Protein AF-A0AAV5U6A8-F1 (afdb_monomer_lite)

Foldseek 3Di:
DDDDDDDDDDDDDDPPPVPPPPPDDPQVRAFLDKAWALLAFVPGIDIDGFGSVLLLLCCDPPQVDALCLVCLLRVQHPDPPSSVVVVVSCVVSVRDNHDDPVCPPNHDPQALLNSDGLVRLVQQLVLLLVLCVPAPLLLQLLQVLCVVQVDDLVSLVVLLVLLVLQLVLLVLLLVLLVVLLPPDPPRLCNNLCSSNSNNLSSLLNSLSVSVSSSSVSNSVSSVVVSVVCVVPVPDGDDDDAFDPVVVVLVVVLVVAFAFLDWAQFSSDSPRDIDTDGLSLVLLCCDPPFVDDLSRVCRLRVPDPDPCSSVVVQVSNVVVVHHHDPPGDTNDDRGSLSNGALVRLVSSLVVSLVSCVPRVCLLVLLVVSLVVQPQDDLVSLVSLLSNLVSLLVSLVSSLVSLVLLQDSARRDDDPDRDSNVSSCSNSCSSSSNNSSSSSSSSSVSVSSSSVSNSVPRPDDD

Secondary structure (DSSP, 8-state):
----------------SSSSS-----TTT-EEEEEE-SS--TT---EEEEEHHHHHHHHSTTT---HHHHHHHTT-SSSTTHHHHHHHHHHHTT--SS--TTGGG-PPPP-SGGG--HHHHHHHHHHHHHHHHHH--HHHHHHHHHHHT---HHHHHHHHHHHHHHHHHHHHHHHHHHHHTS--TT-TTHHHHHHHTTHHHHHHHHHHHHHHHHHHHHHHHHHHHHHHHHH-TT-----PPPPHHHHHHHHHHTT---EEEEEE-SS-SS--EEEEEHHHHHHHHSTTT---HHHHHHHTT--S-TTHHHHHHHHHHHTT----TTPPP-S---HHHHS-HHHHHHHHHHHHHHHHHH--HHHHHHHHHHHHT--SHHHHHHHHHHHHHHHHHHHHHHHHHHHTPPPBTTB--SS--TTGGGGHHHHHHTTTHHHHHHHHHHHHHHHHHHHHHHTSPP--

Structure (mmCIF, N/CA/C/O backbone):
data_AF-A0AAV5U6A8-F1
#
_entry.id   AF-A0AAV5U6A8-F1
#
loop_
_atom_site.group_PDB
_atom_site.id
_atom_site.type_symbol
_atom_site.label_atom_id
_atom_site.label_alt_id
_atom_site.label_comp_id
_atom_site.label_asym_id
_atom_site.label_entity_id
_atom_site.label_seq_id
_atom_site.pdbx_PDB_ins_code
_atom_site.Cartn_x
_atom_site.Cartn_y
_atom_site.Cartn_z
_atom_site.occupancy
_atom_site.B_iso_or_equiv
_atom_site.auth_seq_id
_atom_site.auth_comp_id
_atom_site.auth_asym_id
_atom_site.auth_atom_id
_atom_site.pdbx_PDB_model_num
ATOM 1 N N . LEU A 1 1 ? 59.206 -38.196 33.825 1.00 30.88 1 LEU A N 1
ATOM 2 C CA . LEU A 1 1 ? 58.724 -39.551 34.181 1.00 30.88 1 LEU A CA 1
ATOM 3 C C . LEU A 1 1 ? 58.018 -39.454 35.539 1.00 30.88 1 LEU A C 1
ATOM 5 O O . LEU A 1 1 ? 58.567 -38.859 36.450 1.00 30.88 1 LEU A O 1
ATOM 9 N N . VAL A 1 2 ? 56.755 -39.889 35.559 1.00 36.81 2 VAL A N 1
ATOM 10 C CA . VAL A 1 2 ? 55.631 -39.764 36.537 1.00 36.81 2 VAL A CA 1
ATOM 11 C C . VAL A 1 2 ? 55.957 -40.371 37.936 1.00 36.81 2 VAL A C 1
ATOM 13 O O . VAL A 1 2 ? 56.912 -41.146 37.949 1.00 36.81 2 VAL A O 1
ATOM 16 N N . PRO A 1 3 ? 55.224 -40.187 39.086 1.00 45.38 3 PRO A N 1
ATOM 17 C CA . PRO A 1 3 ? 54.008 -39.399 39.451 1.00 45.38 3 PRO A CA 1
ATOM 18 C C . PRO A 1 3 ? 54.104 -38.562 40.767 1.00 45.38 3 PRO A C 1
ATOM 20 O O . PRO A 1 3 ? 54.984 -38.770 41.597 1.00 45.38 3 PRO A O 1
ATOM 23 N N . ARG A 1 4 ? 53.072 -37.757 41.091 1.00 30.56 4 ARG A N 1
ATOM 24 C CA . ARG A 1 4 ? 52.625 -37.598 42.497 1.00 30.56 4 ARG A CA 1
ATOM 25 C C . ARG A 1 4 ? 51.095 -37.561 42.607 1.00 30.56 4 ARG A C 1
ATOM 27 O O . ARG A 1 4 ? 50.430 -36.784 41.932 1.00 30.56 4 ARG A O 1
ATOM 34 N N . LYS A 1 5 ? 50.565 -38.476 43.425 1.00 30.94 5 LYS A N 1
ATOM 35 C CA . LYS A 1 5 ? 49.144 -38.750 43.687 1.00 30.94 5 LYS A CA 1
ATOM 36 C C . LYS A 1 5 ? 48.609 -37.913 44.863 1.00 30.94 5 LYS A C 1
ATOM 38 O O . LYS A 1 5 ? 49.317 -37.747 45.845 1.00 30.94 5 LYS A O 1
ATOM 43 N N . GLN A 1 6 ? 47.331 -37.535 44.738 1.00 30.92 6 GLN A N 1
ATOM 44 C CA . GLN A 1 6 ? 46.249 -37.484 45.748 1.00 30.92 6 GLN A CA 1
ATOM 45 C C . GLN A 1 6 ? 46.446 -36.791 47.109 1.00 30.92 6 GLN A C 1
ATOM 47 O O . GLN A 1 6 ? 47.229 -37.245 47.933 1.00 30.92 6 GLN A O 1
ATOM 52 N N . ALA A 1 7 ? 45.532 -35.854 47.404 1.00 29.36 7 ALA A N 1
ATOM 53 C CA . ALA A 1 7 ? 44.580 -35.849 48.539 1.00 29.36 7 ALA A CA 1
ATOM 54 C C . ALA A 1 7 ? 43.800 -34.507 48.539 1.00 29.36 7 ALA A C 1
ATOM 56 O O . ALA A 1 7 ? 44.338 -33.520 48.062 1.00 29.36 7 ALA A O 1
ATOM 57 N N . LEU A 1 8 ? 42.603 -34.294 49.094 1.00 27.50 8 LEU A N 1
ATOM 58 C CA . LEU A 1 8 ? 41.382 -35.071 49.337 1.00 27.50 8 LEU A CA 1
ATOM 59 C C . LEU A 1 8 ? 40.369 -34.040 49.914 1.00 27.50 8 LEU A C 1
ATOM 61 O O . LEU A 1 8 ? 40.723 -33.323 50.839 1.00 27.50 8 LEU A O 1
ATOM 65 N N . LYS A 1 9 ? 39.123 -34.018 49.413 1.00 27.48 9 LYS A N 1
ATOM 66 C CA . LYS A 1 9 ? 37.870 -33.512 50.040 1.00 27.48 9 LYS A CA 1
ATOM 67 C C . LYS A 1 9 ? 37.786 -32.067 50.593 1.00 27.48 9 LYS A C 1
ATOM 69 O O . LYS A 1 9 ? 38.290 -31.772 51.667 1.00 27.48 9 LYS A O 1
ATOM 74 N N . ARG A 1 10 ? 36.813 -31.313 50.057 1.00 26.39 10 ARG A N 1
ATOM 75 C CA . ARG A 1 10 ? 35.624 -30.872 50.823 1.00 26.39 10 ARG A CA 1
ATOM 76 C C . ARG A 1 10 ? 34.429 -30.634 49.889 1.00 26.39 10 ARG A C 1
ATOM 78 O O . ARG A 1 10 ? 34.460 -29.765 49.032 1.00 26.39 10 ARG A O 1
ATOM 85 N N . LYS A 1 11 ? 33.388 -31.455 50.072 1.00 35.69 11 LYS A N 1
ATOM 86 C CA . LYS A 1 11 ? 32.005 -31.175 49.670 1.00 35.69 11 LYS A CA 1
ATOM 87 C C . LYS A 1 11 ? 31.505 -30.038 50.561 1.00 35.69 11 LYS A C 1
ATOM 89 O O . LYS A 1 11 ? 31.443 -30.245 51.768 1.00 35.69 11 LYS A O 1
ATOM 94 N N . LEU A 1 12 ? 31.102 -28.921 49.972 1.00 28.73 12 LEU A N 1
ATOM 95 C CA . LEU A 1 12 ? 29.973 -28.129 50.448 1.00 28.73 12 LEU A CA 1
ATOM 96 C C . LEU A 1 12 ? 29.176 -27.781 49.191 1.00 28.73 12 LEU A C 1
ATOM 98 O O . LEU A 1 12 ? 29.666 -27.062 48.327 1.00 28.73 12 LEU A O 1
ATOM 102 N N . GLY A 1 13 ? 28.011 -28.405 49.044 1.00 29.75 13 GLY A N 1
ATOM 103 C CA . GLY A 1 13 ? 27.009 -27.923 48.111 1.00 29.75 13 GLY A CA 1
ATOM 104 C C . GLY A 1 13 ? 26.287 -26.736 48.732 1.00 29.75 13 GLY A C 1
ATOM 105 O O . GLY A 1 13 ? 26.074 -26.731 49.941 1.00 29.75 13 GLY A O 1
ATOM 106 N N . THR A 1 14 ? 25.928 -25.788 47.880 1.00 30.41 14 THR A N 1
ATOM 107 C CA . THR A 1 14 ? 24.766 -24.895 47.969 1.00 30.41 14 THR A CA 1
ATOM 108 C C . THR A 1 14 ? 24.567 -24.424 46.524 1.00 30.41 14 THR A C 1
ATOM 110 O O . THR A 1 14 ? 25.409 -23.715 45.988 1.00 30.41 14 THR A O 1
ATOM 113 N N . ASP A 1 15 ? 23.663 -25.011 45.744 1.00 33.66 15 ASP A N 1
ATOM 114 C CA . ASP A 1 15 ? 22.250 -24.606 45.604 1.00 33.66 15 ASP A CA 1
ATOM 115 C C . ASP A 1 15 ? 22.008 -23.099 45.347 1.00 33.66 15 ASP A C 1
ATOM 117 O O . ASP A 1 15 ? 20.872 -22.634 45.402 1.00 33.66 15 ASP A O 1
ATOM 121 N N . SER A 1 16 ? 23.052 -22.322 45.026 1.00 33.00 16 SER A N 1
ATOM 122 C CA . SER A 1 16 ? 22.965 -20.863 44.846 1.00 33.00 16 SER A CA 1
ATOM 123 C C . SER A 1 16 ? 23.357 -20.339 43.457 1.00 33.00 16 SER A C 1
ATOM 125 O O . SER A 1 16 ? 23.178 -19.152 43.206 1.00 33.00 16 SER A O 1
ATOM 127 N N . GLU A 1 17 ? 23.840 -21.183 42.536 1.00 31.59 17 GLU A N 1
ATOM 128 C CA . GLU A 1 17 ? 24.133 -20.769 41.145 1.00 31.59 17 GLU A CA 1
ATOM 129 C C . GLU A 1 17 ? 23.057 -21.195 40.128 1.00 31.59 17 GLU A C 1
ATOM 131 O O . GLU A 1 17 ? 22.880 -20.528 39.112 1.00 31.59 17 GLU A O 1
ATOM 136 N N . GLU A 1 18 ? 22.255 -22.227 40.415 1.00 32.34 18 GLU A N 1
ATOM 137 C CA . GLU A 1 18 ? 21.138 -22.649 39.542 1.00 32.34 18 GLU A CA 1
ATOM 138 C C . GLU A 1 18 ? 19.848 -21.831 39.745 1.00 32.34 18 GLU A C 1
ATOM 140 O O . GLU A 1 18 ? 18.921 -21.887 38.936 1.00 32.34 18 GLU A O 1
ATOM 145 N N . THR A 1 19 ? 19.793 -21.011 40.792 1.00 31.72 19 THR A N 1
ATOM 146 C CA . THR A 1 19 ? 18.645 -20.166 41.157 1.00 31.72 19 THR A CA 1
ATOM 147 C C . THR A 1 19 ? 18.812 -18.696 40.761 1.00 31.72 19 THR A C 1
ATOM 149 O O . THR A 1 19 ? 17.855 -17.933 40.872 1.00 31.72 19 THR A O 1
ATOM 152 N N . ALA A 1 20 ? 19.974 -18.293 40.232 1.00 32.00 20 ALA A N 1
ATOM 153 C CA . ALA A 1 20 ? 20.286 -16.892 39.928 1.00 32.00 20 ALA A CA 1
ATOM 154 C C . ALA A 1 20 ? 20.001 -16.453 38.475 1.00 32.00 20 ALA A C 1
ATOM 156 O O . ALA A 1 20 ? 20.056 -15.262 38.195 1.00 32.00 20 ALA A O 1
ATOM 157 N N . ASN A 1 21 ? 19.646 -17.365 37.558 1.00 34.44 21 ASN A N 1
ATOM 158 C CA . ASN A 1 21 ? 19.346 -17.028 36.151 1.00 34.44 21 ASN A CA 1
ATOM 159 C C . ASN A 1 21 ? 17.854 -17.083 35.775 1.00 34.44 21 ASN A C 1
ATOM 161 O O . ASN A 1 21 ? 17.506 -16.933 34.608 1.00 34.44 21 ASN A O 1
ATOM 165 N N . ARG A 1 22 ? 16.950 -17.232 36.753 1.00 37.00 22 ARG A N 1
ATOM 166 C CA . ARG A 1 22 ? 15.504 -16.999 36.563 1.00 37.00 22 ARG A CA 1
ATOM 167 C C . ARG A 1 22 ? 15.127 -15.542 36.839 1.00 37.00 22 ARG A C 1
ATOM 169 O O . ARG A 1 22 ? 14.086 -15.270 37.432 1.00 37.00 22 ARG A O 1
ATOM 176 N N . PHE A 1 23 ? 15.975 -14.599 36.432 1.00 38.69 23 PHE A N 1
ATOM 177 C CA . PHE A 1 23 ? 15.512 -13.225 36.300 1.00 38.69 23 PHE A CA 1
ATOM 178 C C . PHE A 1 23 ? 14.478 -13.201 35.181 1.00 38.69 23 PHE A C 1
ATOM 180 O O . PHE A 1 23 ? 14.717 -13.702 34.084 1.00 38.69 23 PHE A O 1
ATOM 187 N N . PHE A 1 24 ? 13.303 -12.687 35.524 1.00 46.16 24 PHE A N 1
ATOM 188 C CA . PHE A 1 24 ? 12.197 -12.397 34.630 1.00 46.16 24 PHE A CA 1
ATOM 189 C C . PHE A 1 24 ? 12.692 -11.505 33.486 1.00 46.16 24 PHE A C 1
ATOM 191 O O . PHE A 1 24 ? 12.639 -10.281 33.584 1.00 46.16 24 PHE A O 1
ATOM 198 N N . ASN A 1 25 ? 13.197 -12.103 32.409 1.00 56.25 25 ASN A N 1
ATOM 199 C CA . ASN A 1 25 ? 13.286 -11.391 31.149 1.00 56.25 25 ASN A CA 1
ATOM 200 C C . ASN A 1 25 ? 11.848 -11.139 30.711 1.00 56.25 25 ASN A C 1
ATOM 202 O O . ASN A 1 25 ? 11.045 -12.073 30.656 1.00 56.25 25 ASN A O 1
ATOM 206 N N . ASP A 1 26 ? 11.518 -9.876 30.451 1.00 64.94 26 ASP A N 1
ATOM 207 C CA . ASP A 1 26 ? 10.262 -9.522 29.805 1.00 64.94 26 ASP A CA 1
ATOM 208 C C . ASP A 1 26 ? 10.132 -10.393 28.541 1.00 64.94 26 ASP A C 1
ATOM 210 O O . ASP A 1 26 ? 11.012 -10.304 27.674 1.00 64.94 26 ASP A O 1
ATOM 214 N N . PRO A 1 27 ? 9.096 -11.251 28.421 1.00 63.28 27 PRO A N 1
ATOM 215 C CA . PRO A 1 27 ? 8.918 -12.128 27.266 1.00 63.28 27 PRO A CA 1
ATOM 216 C C . PRO A 1 27 ? 8.943 -11.384 25.926 1.00 63.28 27 PRO A C 1
ATOM 218 O O . PRO A 1 27 ? 9.287 -11.988 24.907 1.00 63.28 27 PRO A O 1
ATOM 221 N N . ALA A 1 28 ? 8.610 -10.085 25.922 1.00 66.69 28 ALA A N 1
ATOM 222 C CA . ALA A 1 28 ? 8.692 -9.213 24.752 1.00 66.69 28 ALA A CA 1
ATOM 223 C C . ALA A 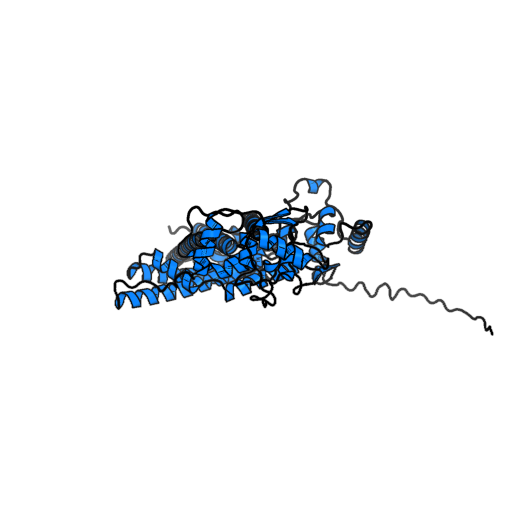1 28 ? 10.136 -8.943 24.291 1.00 66.69 28 ALA A C 1
ATOM 225 O O . ALA A 1 28 ? 10.361 -8.644 23.123 1.00 66.69 28 ALA A O 1
ATOM 226 N N . THR A 1 29 ? 11.118 -9.072 25.182 1.00 77.06 29 THR A N 1
ATOM 227 C CA . THR A 1 29 ? 12.548 -8.837 24.907 1.00 77.06 29 THR A CA 1
ATOM 228 C C . THR A 1 29 ? 13.395 -10.109 24.977 1.00 77.06 29 THR A C 1
ATOM 230 O O . THR A 1 29 ? 14.533 -10.124 24.505 1.00 77.06 29 THR A O 1
ATOM 233 N N . ASP A 1 30 ? 12.850 -11.198 25.524 1.00 85.38 30 ASP A N 1
ATOM 234 C CA . ASP A 1 30 ? 13.530 -12.487 25.607 1.00 85.38 30 ASP A CA 1
ATOM 235 C C . ASP A 1 30 ? 13.619 -13.152 24.227 1.00 85.38 30 ASP A C 1
ATOM 237 O O . ASP A 1 30 ? 12.613 -13.520 23.616 1.00 85.38 30 ASP A O 1
ATOM 241 N N . VAL A 1 31 ? 14.839 -13.316 23.719 1.00 88.00 31 VAL A N 1
ATOM 242 C CA . VAL A 1 31 ? 15.091 -13.887 22.394 1.00 88.00 31 VAL A CA 1
ATOM 243 C C . VAL A 1 31 ? 14.988 -15.413 22.446 1.00 88.00 31 VAL A C 1
ATOM 245 O O . VAL A 1 31 ? 15.829 -16.096 23.029 1.00 88.00 31 VAL A O 1
ATOM 248 N N . PHE A 1 32 ? 14.004 -15.971 21.738 1.00 87.06 32 PHE A N 1
ATOM 249 C CA . PHE A 1 32 ? 13.858 -17.413 21.538 1.00 87.06 32 PHE A CA 1
ATOM 250 C C . PHE A 1 32 ? 14.917 -17.959 20.571 1.00 87.06 32 PHE A C 1
ATOM 252 O O . PHE A 1 32 ? 15.554 -18.985 20.829 1.00 87.06 32 PHE A O 1
ATOM 259 N N . CYS A 1 33 ? 15.112 -17.297 19.425 1.00 87.75 33 CYS A N 1
ATOM 260 C CA . CYS A 1 33 ? 16.198 -17.623 18.502 1.00 87.75 33 CYS A CA 1
ATOM 261 C C . CYS A 1 33 ? 16.497 -16.516 17.490 1.00 87.75 33 CYS A C 1
ATOM 263 O O . CYS A 1 33 ? 15.694 -15.621 17.275 1.00 87.75 33 CYS A O 1
ATOM 265 N N . GLN A 1 34 ? 17.636 -16.643 16.812 1.00 89.44 34 GLN A N 1
ATOM 266 C CA . GLN A 1 34 ? 18.013 -15.810 15.673 1.00 89.44 34 GLN A CA 1
ATOM 267 C C . GLN A 1 34 ? 17.742 -16.553 14.358 1.00 89.44 34 GLN A C 1
ATOM 269 O O . GLN A 1 34 ? 18.123 -17.722 14.209 1.00 89.44 34 GLN A O 1
ATOM 274 N N . VAL A 1 35 ? 17.104 -15.882 13.398 1.00 88.44 35 VAL A N 1
ATOM 275 C CA . VAL A 1 35 ? 16.740 -16.445 12.089 1.00 88.44 35 VAL A CA 1
ATOM 276 C C . VAL A 1 35 ? 17.229 -15.514 10.985 1.00 88.44 35 VAL A C 1
ATOM 278 O O . VAL A 1 35 ? 16.912 -14.333 10.965 1.00 88.44 35 VAL A O 1
ATOM 281 N N . GLY A 1 36 ? 17.996 -16.032 10.022 1.00 86.38 36 GLY A N 1
ATOM 282 C CA . GLY A 1 36 ? 18.354 -15.240 8.841 1.00 86.38 36 GLY A CA 1
ATOM 283 C C . GLY A 1 36 ? 17.097 -14.830 8.065 1.00 86.38 36 GLY A C 1
ATOM 284 O O . GLY A 1 36 ? 16.218 -15.669 7.868 1.00 86.38 36 GLY A O 1
ATOM 285 N N . GLY A 1 37 ? 17.030 -13.604 7.557 1.00 84.25 37 GLY A N 1
ATOM 286 C CA . GLY A 1 37 ? 15.893 -13.074 6.803 1.00 84.25 37 GLY A CA 1
ATOM 287 C C . GLY A 1 37 ? 15.510 -13.897 5.575 1.00 84.25 37 GLY A C 1
ATOM 288 O O . GLY A 1 37 ? 16.339 -14.568 4.943 1.00 84.25 37 GLY A O 1
ATOM 289 N N . ARG A 1 38 ? 14.219 -13.903 5.249 1.00 87.31 38 ARG A N 1
ATOM 290 C CA . ARG A 1 38 ? 13.664 -14.427 3.991 1.00 87.31 38 ARG A CA 1
ATOM 291 C C . ARG A 1 38 ? 13.691 -13.346 2.922 1.00 87.31 38 ARG A C 1
ATOM 293 O O . ARG A 1 38 ? 14.038 -13.639 1.773 1.00 87.31 38 ARG A O 1
ATOM 300 N N . LEU A 1 39 ? 13.416 -12.109 3.326 1.00 87.88 39 LEU A N 1
ATOM 301 C CA . LEU A 1 39 ? 13.430 -10.903 2.506 1.00 87.88 39 LEU A CA 1
ATOM 302 C C . LEU A 1 39 ? 14.837 -10.310 2.418 1.00 87.88 39 LEU A C 1
ATOM 304 O O . LEU A 1 39 ? 15.088 -9.147 2.714 1.00 87.88 39 LEU A O 1
ATOM 308 N N . SER A 1 40 ? 15.802 -11.148 2.047 1.00 80.81 40 SER A N 1
ATOM 309 C CA . SER A 1 40 ? 17.194 -10.733 1.895 1.00 80.81 40 SER A CA 1
ATOM 310 C C . SER A 1 40 ? 17.834 -11.367 0.666 1.00 80.81 40 SER A C 1
ATOM 312 O O . SER A 1 40 ? 17.687 -12.567 0.409 1.00 80.81 40 SER A O 1
ATOM 314 N N . VAL A 1 41 ? 18.584 -10.564 -0.085 1.00 79.75 41 VAL A N 1
ATOM 315 C CA . VAL A 1 41 ? 19.384 -10.993 -1.244 1.00 79.75 41 VAL A CA 1
ATOM 316 C C . VAL A 1 41 ? 20.879 -10.883 -0.938 1.00 79.75 41 VAL A C 1
ATOM 318 O O . VAL A 1 41 ? 21.284 -10.337 0.091 1.00 79.75 41 VAL A O 1
ATOM 321 N N . VAL A 1 42 ? 21.727 -11.417 -1.821 1.00 73.06 42 VAL A N 1
ATOM 322 C CA . VAL A 1 42 ? 23.190 -11.323 -1.679 1.00 73.06 42 VAL A CA 1
ATOM 323 C C . VAL A 1 42 ? 23.633 -9.857 -1.534 1.00 73.06 42 VAL A C 1
ATOM 325 O O . VAL A 1 42 ? 23.336 -9.008 -2.374 1.00 73.06 42 VAL A O 1
ATOM 328 N N . GLY A 1 43 ? 24.371 -9.565 -0.458 1.00 65.50 43 GLY A N 1
ATOM 329 C CA . GLY A 1 43 ? 24.810 -8.209 -0.106 1.00 65.50 43 GLY A CA 1
ATOM 330 C C . GLY A 1 43 ? 23.800 -7.388 0.706 1.00 65.50 43 GLY A C 1
ATOM 331 O O . GLY A 1 43 ? 24.066 -6.221 0.962 1.00 65.50 43 GLY A O 1
ATOM 332 N N . GLY A 1 44 ? 22.671 -7.982 1.109 1.00 72.62 44 GLY A N 1
ATOM 333 C CA . GLY A 1 44 ? 21.673 -7.395 2.013 1.00 72.62 44 GLY A CA 1
ATOM 334 C C . GLY A 1 44 ? 21.137 -8.407 3.031 1.00 72.62 44 GLY A C 1
ATOM 335 O O . GLY A 1 44 ? 19.980 -8.321 3.428 1.00 72.62 44 GLY A O 1
ATOM 336 N N . ALA A 1 45 ? 21.944 -9.411 3.394 1.00 80.69 45 ALA A N 1
ATOM 337 C CA . ALA A 1 45 ? 21.572 -10.432 4.370 1.00 80.69 45 ALA A CA 1
ATOM 338 C C . ALA A 1 45 ? 21.360 -9.809 5.755 1.00 80.69 45 ALA A C 1
ATOM 340 O O . ALA A 1 45 ? 22.240 -9.111 6.254 1.00 80.69 45 ALA A O 1
ATOM 341 N N . ARG A 1 46 ? 20.209 -10.091 6.368 1.00 84.81 46 ARG A N 1
ATOM 342 C CA . ARG A 1 46 ? 19.889 -9.701 7.745 1.00 84.81 46 ARG A CA 1
ATOM 343 C C . ARG A 1 46 ? 19.603 -10.936 8.592 1.00 84.81 46 ARG A C 1
ATOM 345 O O . ARG A 1 46 ? 19.226 -11.981 8.057 1.00 84.81 46 ARG A O 1
ATOM 352 N N . THR A 1 47 ? 19.777 -10.803 9.898 1.00 88.56 47 THR A N 1
ATOM 353 C CA . THR A 1 47 ? 19.376 -11.795 10.899 1.00 88.56 47 THR A CA 1
ATOM 354 C C . THR A 1 47 ? 18.391 -11.117 11.836 1.00 88.56 47 THR A C 1
ATOM 356 O O . THR A 1 47 ? 18.607 -9.960 12.185 1.00 88.56 47 THR A O 1
ATOM 359 N N . TYR A 1 48 ? 17.323 -11.826 12.176 1.00 90.19 48 TYR A N 1
ATOM 360 C CA . TYR A 1 48 ? 16.203 -11.334 12.963 1.00 90.19 48 TYR A CA 1
ATOM 361 C C . TYR A 1 48 ? 16.105 -12.071 14.287 1.00 90.19 48 TYR A C 1
ATOM 363 O O . TYR A 1 48 ? 16.200 -13.308 14.314 1.00 90.19 48 TYR A O 1
ATOM 371 N N . SER A 1 49 ? 15.862 -11.315 15.352 1.00 90.62 49 SER A N 1
ATOM 372 C CA . SER A 1 49 ? 15.548 -11.866 16.663 1.00 90.62 49 SER A CA 1
ATOM 373 C C . SER A 1 49 ? 14.083 -12.272 16.680 1.00 90.62 49 SER A C 1
ATOM 375 O O . SER A 1 49 ? 13.196 -11.465 16.436 1.00 90.62 49 SER A O 1
ATOM 377 N N . VAL A 1 50 ? 13.829 -13.541 16.975 1.00 91.06 50 VAL A N 1
ATOM 378 C CA . VAL A 1 50 ? 12.483 -14.053 17.226 1.00 91.06 50 VAL A CA 1
ATOM 379 C C . VAL A 1 50 ? 12.335 -14.187 18.728 1.00 91.06 50 VAL A C 1
ATOM 381 O O . VAL A 1 50 ? 13.111 -14.920 19.350 1.00 91.06 50 VAL A O 1
ATOM 384 N N . THR A 1 51 ? 11.380 -13.471 19.311 1.00 90.56 51 THR A N 1
ATOM 385 C CA . THR A 1 51 ? 11.177 -13.411 20.763 1.00 90.56 51 THR A CA 1
ATOM 386 C C . THR A 1 51 ? 10.317 -14.571 21.259 1.00 90.56 51 THR A C 1
ATOM 388 O O . THR A 1 51 ? 9.608 -15.227 20.491 1.00 90.56 51 THR A O 1
ATOM 391 N N . VAL A 1 52 ? 10.378 -14.849 22.561 1.00 86.75 52 VAL A N 1
ATOM 392 C CA . VAL A 1 52 ? 9.487 -15.812 23.221 1.00 86.75 52 VAL A CA 1
ATOM 393 C C . VAL A 1 52 ? 8.035 -15.363 23.070 1.00 86.75 52 VAL A C 1
ATOM 395 O O . VAL A 1 52 ? 7.194 -16.185 22.705 1.00 86.75 52 VAL A O 1
ATOM 398 N N . ALA A 1 53 ? 7.759 -14.065 23.250 1.00 85.88 53 ALA A N 1
ATOM 399 C CA . ALA A 1 53 ? 6.434 -13.489 23.041 1.00 85.88 53 ALA A CA 1
ATOM 400 C C . ALA A 1 53 ? 5.895 -13.733 21.625 1.00 85.88 53 ALA A C 1
ATOM 402 O O . ALA A 1 53 ? 4.738 -14.131 21.494 1.00 85.88 53 ALA A O 1
ATOM 403 N N . GLU A 1 54 ? 6.712 -13.574 20.575 1.00 89.81 54 GLU A N 1
ATOM 404 C CA . GLU A 1 54 ? 6.280 -13.871 19.203 1.00 89.81 54 GLU A CA 1
ATOM 405 C C . GLU A 1 54 ? 5.873 -15.348 19.073 1.00 89.81 54 GLU A C 1
ATOM 407 O O . GLU A 1 54 ? 4.779 -15.654 18.601 1.00 89.81 54 GLU A O 1
ATOM 412 N N . ILE A 1 55 ? 6.702 -16.291 19.532 1.00 88.62 55 ILE A N 1
ATOM 413 C CA . ILE A 1 55 ? 6.390 -17.728 19.423 1.00 88.62 55 ILE A CA 1
ATOM 414 C C . ILE A 1 55 ? 5.128 -18.092 20.216 1.00 88.62 55 ILE A C 1
ATOM 416 O O . ILE A 1 55 ? 4.251 -18.808 19.722 1.00 88.62 55 ILE A O 1
ATOM 420 N N . GLU A 1 56 ? 5.019 -17.597 21.443 1.00 85.69 56 GLU A N 1
ATOM 421 C CA . GLU A 1 56 ? 3.853 -17.802 22.293 1.00 85.69 56 GLU A CA 1
ATOM 422 C C . GLU A 1 56 ? 2.571 -17.265 21.662 1.00 85.69 56 GLU A C 1
ATOM 424 O O . GLU A 1 56 ? 1.552 -17.954 21.621 1.00 85.69 56 GLU A O 1
ATOM 429 N N . ARG A 1 57 ? 2.627 -16.049 21.122 1.00 85.62 57 ARG A N 1
ATOM 430 C CA . ARG A 1 57 ? 1.510 -15.415 20.431 1.00 85.62 57 ARG A CA 1
ATOM 431 C C . ARG A 1 57 ? 1.089 -16.222 19.207 1.00 85.62 57 ARG A C 1
ATOM 433 O O . ARG A 1 57 ? -0.096 -16.483 19.026 1.00 85.62 57 ARG A O 1
ATOM 440 N N . ARG A 1 58 ? 2.047 -16.668 18.393 1.00 86.25 58 ARG A N 1
ATOM 441 C CA . ARG A 1 58 ? 1.773 -17.424 17.162 1.00 86.25 58 ARG A CA 1
ATOM 442 C C . ARG A 1 58 ? 1.200 -18.810 17.423 1.00 86.25 58 ARG A C 1
ATOM 444 O O . ARG A 1 58 ? 0.440 -19.308 16.602 1.00 86.25 58 ARG A O 1
ATOM 451 N N . THR A 1 59 ? 1.532 -19.438 18.549 1.00 82.06 59 THR A N 1
ATOM 452 C CA . THR A 1 59 ? 0.972 -20.750 18.932 1.00 82.06 59 THR A CA 1
ATOM 453 C C . THR A 1 59 ? -0.432 -20.662 19.538 1.00 82.06 59 THR A C 1
ATOM 455 O O . THR A 1 59 ? -1.105 -21.687 19.654 1.00 82.06 59 THR A O 1
ATOM 458 N N . ARG A 1 60 ? -0.904 -19.457 19.880 1.00 80.19 60 ARG A N 1
ATOM 459 C CA . ARG A 1 60 ? -2.233 -19.188 20.447 1.00 80.19 60 ARG A CA 1
ATOM 460 C C . ARG A 1 60 ? -3.140 -18.485 19.428 1.00 80.19 60 ARG A C 1
ATOM 462 O O . ARG A 1 60 ? -2.716 -18.127 18.328 1.00 80.19 60 ARG A O 1
ATOM 469 N N . ALA A 1 61 ? -4.413 -18.310 19.783 1.00 73.00 61 ALA A N 1
ATOM 470 C CA . ALA A 1 61 ? -5.333 -17.497 18.993 1.00 73.00 61 ALA A CA 1
ATOM 471 C C . ALA A 1 61 ? -4.803 -16.048 18.878 1.00 73.00 61 ALA A C 1
ATOM 473 O O . ALA A 1 61 ? -4.234 -15.542 19.848 1.00 73.00 61 ALA A O 1
ATOM 474 N N . PRO A 1 62 ? -4.987 -15.371 17.730 1.00 72.12 62 PRO A N 1
ATOM 475 C CA . PRO A 1 62 ? -5.795 -15.790 16.578 1.00 72.12 62 PRO A CA 1
ATOM 476 C C . PRO A 1 62 ? -5.063 -16.650 15.525 1.00 72.12 62 PRO A C 1
ATOM 478 O O . PRO A 1 62 ? -5.726 -17.204 14.650 1.00 72.12 62 PRO A O 1
ATOM 481 N N . GLU A 1 63 ? -3.730 -16.782 15.568 1.00 78.00 63 GLU A N 1
ATOM 482 C CA . GLU A 1 63 ? -2.974 -17.465 14.498 1.00 78.00 63 GLU A CA 1
ATOM 483 C C . GLU A 1 63 ? -2.979 -18.998 14.608 1.00 78.00 63 GLU A C 1
ATOM 485 O O . GLU A 1 63 ? -3.077 -19.684 13.588 1.00 78.00 63 GLU A O 1
ATOM 490 N N . CYS A 1 64 ? -2.859 -19.547 15.822 1.00 78.81 64 CYS A N 1
ATOM 491 C CA . CYS A 1 64 ? -2.807 -20.991 16.088 1.00 78.81 64 CYS A CA 1
ATOM 492 C C . CYS A 1 64 ? -1.830 -21.757 15.163 1.00 78.81 64 CYS A C 1
ATOM 494 O O . CYS A 1 64 ? -2.147 -22.845 14.663 1.00 78.81 64 CYS A O 1
ATOM 496 N N . VAL A 1 65 ? -0.641 -21.192 14.910 1.00 81.56 65 VAL A N 1
ATOM 497 C CA . VAL A 1 65 ? 0.374 -21.747 14.005 1.00 81.56 65 VAL A CA 1
ATOM 498 C C . VAL A 1 65 ? 0.783 -23.145 14.480 1.00 81.56 65 VAL A C 1
ATOM 500 O O . VAL A 1 65 ? 1.331 -23.298 15.575 1.00 81.56 65 VAL A O 1
ATOM 503 N N . PRO A 1 66 ? 0.577 -24.195 13.664 1.00 78.31 66 PRO A N 1
ATOM 504 C CA . PRO A 1 66 ? 0.969 -25.542 14.037 1.00 78.31 66 PRO A CA 1
ATOM 505 C C . PRO A 1 66 ? 2.492 -25.694 14.009 1.00 78.31 66 PRO A C 1
ATOM 507 O O . PRO A 1 66 ? 3.195 -25.083 13.198 1.00 78.31 66 PRO A O 1
ATOM 510 N N . LEU A 1 67 ? 3.004 -26.621 14.821 1.00 76.25 67 LEU A N 1
ATOM 511 C CA . LEU A 1 67 ? 4.433 -26.942 14.879 1.00 76.25 67 LEU A CA 1
ATOM 512 C C . LEU A 1 67 ? 5.029 -27.293 13.499 1.00 76.25 67 LEU A C 1
ATOM 514 O O . LEU A 1 67 ? 6.186 -26.974 13.217 1.00 76.25 67 LEU A O 1
ATOM 518 N N . SER A 1 68 ? 4.224 -27.898 12.617 1.00 77.69 68 SER A N 1
ATOM 519 C CA . SER A 1 68 ? 4.600 -28.224 11.235 1.00 77.69 68 SER A CA 1
ATOM 520 C C . SER A 1 68 ? 4.945 -26.999 10.384 1.00 77.69 68 SER A C 1
ATOM 522 O O . SER A 1 68 ? 5.686 -27.139 9.416 1.00 77.69 68 SER A O 1
ATOM 524 N N . LEU A 1 69 ? 4.434 -25.815 10.734 1.00 81.00 69 LEU A N 1
ATOM 525 C CA . LEU A 1 69 ? 4.703 -24.543 10.057 1.00 81.00 69 LEU A CA 1
ATOM 526 C C . LEU A 1 69 ? 5.705 -23.673 10.824 1.00 81.00 69 LEU A C 1
ATOM 528 O O . LEU A 1 69 ? 6.479 -22.949 10.196 1.00 81.00 69 LEU A O 1
ATOM 532 N N . LEU A 1 70 ? 5.787 -23.829 12.150 1.00 83.50 70 LEU A N 1
ATOM 533 C CA . LEU A 1 70 ? 6.781 -23.144 12.979 1.00 83.50 70 LEU A CA 1
ATOM 534 C C . LEU A 1 70 ? 8.219 -23.573 12.639 1.00 83.50 70 LEU A C 1
ATOM 536 O O . LEU A 1 70 ? 9.120 -22.743 12.538 1.00 83.50 70 LEU A O 1
ATOM 540 N N . GLY A 1 71 ? 8.448 -24.864 12.382 1.00 83.25 71 GLY A N 1
ATOM 541 C CA . GLY A 1 71 ? 9.756 -25.358 11.936 1.00 83.25 71 GLY A CA 1
ATOM 542 C C . GLY A 1 71 ? 10.240 -24.683 10.643 1.00 83.25 71 GLY A C 1
ATOM 543 O O . GLY A 1 71 ? 11.339 -24.119 10.625 1.00 83.25 71 GLY A O 1
ATOM 544 N N . PRO A 1 72 ? 9.453 -24.720 9.550 1.00 83.12 72 PRO A N 1
ATOM 545 C CA . PRO A 1 72 ? 9.728 -23.963 8.337 1.00 83.12 72 PRO A CA 1
ATOM 546 C C . PRO A 1 72 ? 9.952 -22.477 8.589 1.00 83.12 72 PRO A C 1
ATOM 548 O O . PRO A 1 72 ? 10.960 -21.979 8.091 1.00 83.12 72 PRO A O 1
ATOM 551 N N . LEU A 1 73 ? 9.092 -21.804 9.369 1.00 85.62 73 LEU A N 1
ATOM 552 C CA . LEU A 1 73 ? 9.193 -20.378 9.719 1.00 85.62 73 LEU A CA 1
ATOM 553 C C . LEU A 1 73 ? 10.562 -20.036 10.328 1.00 85.62 73 LEU A C 1
ATOM 555 O O . LEU A 1 73 ? 11.251 -19.148 9.828 1.00 85.62 73 LEU A O 1
ATOM 559 N N . LEU A 1 74 ? 11.009 -20.821 11.308 1.00 86.00 74 LEU A N 1
ATOM 560 C CA . LEU A 1 74 ? 12.281 -20.619 12.011 1.00 86.00 74 LEU A CA 1
ATOM 561 C C . LEU A 1 74 ? 13.499 -21.186 11.265 1.00 86.00 74 LEU A C 1
ATOM 563 O O . LEU A 1 74 ? 14.592 -21.249 11.823 1.00 86.00 74 LEU A O 1
ATOM 567 N N . LYS A 1 75 ? 13.324 -21.650 10.018 1.00 79.75 75 LYS A N 1
ATOM 568 C CA . LYS A 1 75 ? 14.358 -22.335 9.217 1.00 79.75 75 LYS A CA 1
ATOM 569 C C . LYS A 1 75 ? 14.960 -23.560 9.933 1.00 79.75 75 LYS A C 1
ATOM 571 O O . LYS A 1 75 ? 16.117 -23.911 9.726 1.00 79.75 75 LYS A O 1
ATOM 576 N N . ARG A 1 76 ? 14.147 -24.245 10.747 1.00 70.50 76 ARG A N 1
ATOM 577 C CA . ARG A 1 76 ? 14.502 -25.413 11.579 1.00 70.50 76 ARG A CA 1
ATOM 578 C C . ARG A 1 76 ? 13.733 -26.695 11.202 1.00 70.50 76 ARG A C 1
ATOM 580 O O . ARG A 1 76 ? 13.829 -27.689 11.902 1.00 70.50 76 ARG A O 1
ATOM 587 N N . GLY A 1 77 ? 12.960 -26.708 10.111 1.00 55.00 77 GLY A N 1
ATOM 588 C CA . GLY A 1 77 ? 11.990 -27.787 9.835 1.00 55.00 77 GLY A CA 1
ATOM 589 C C . GLY A 1 77 ? 12.434 -28.953 8.937 1.00 55.00 77 GLY A C 1
ATOM 590 O O . GLY A 1 77 ? 11.839 -30.020 9.025 1.00 55.00 77 GLY A O 1
ATOM 591 N N . LYS A 1 78 ? 13.436 -28.790 8.058 1.00 57.19 78 LYS A N 1
ATOM 592 C CA . LYS A 1 78 ? 13.733 -29.790 6.999 1.00 57.19 78 LYS A CA 1
ATOM 593 C C . LYS A 1 78 ? 14.914 -30.729 7.288 1.00 57.19 78 LYS A C 1
ATOM 595 O O . LYS A 1 78 ? 15.227 -31.574 6.458 1.00 57.19 78 LYS A O 1
ATOM 600 N N . VAL A 1 79 ? 15.566 -30.603 8.445 1.00 56.28 79 VAL A N 1
ATOM 601 C CA . VAL A 1 79 ? 16.719 -31.437 8.828 1.00 56.28 79 VAL A CA 1
ATOM 602 C C . VAL A 1 79 ? 16.302 -32.424 9.921 1.00 56.28 79 VAL A C 1
ATOM 604 O O . VAL A 1 79 ? 15.676 -32.030 10.909 1.00 56.28 79 VAL A O 1
ATOM 607 N N . LYS A 1 80 ? 16.635 -33.712 9.744 1.00 60.56 80 LYS A N 1
ATOM 608 C CA . LYS A 1 80 ? 16.345 -34.786 10.713 1.00 60.56 80 LYS A CA 1
ATOM 609 C C . LYS A 1 80 ? 16.875 -34.393 12.104 1.00 60.56 80 LYS A C 1
ATOM 611 O O . LYS A 1 80 ? 18.030 -34.005 12.227 1.00 60.56 80 LYS A O 1
ATOM 616 N N . GLY A 1 81 ? 16.023 -34.464 13.131 1.00 61.59 81 GLY A N 1
ATOM 617 C CA . GLY A 1 81 ? 16.349 -34.092 14.520 1.00 61.59 81 GLY A CA 1
ATOM 618 C C . GLY A 1 81 ? 16.119 -32.618 14.892 1.00 61.59 81 GLY A C 1
ATOM 619 O O . GLY A 1 81 ? 16.031 -32.296 16.076 1.00 61.59 81 GLY A O 1
ATOM 620 N N . CYS A 1 82 ? 15.937 -31.702 13.931 1.00 62.78 82 CYS A N 1
ATOM 621 C CA . CYS A 1 82 ? 15.632 -30.305 14.270 1.00 62.78 82 CYS A CA 1
ATOM 622 C C . CYS A 1 82 ? 14.205 -30.105 14.809 1.00 62.78 82 CYS A C 1
ATOM 624 O O . CYS A 1 82 ? 13.986 -29.192 15.603 1.00 62.78 82 CYS A O 1
ATOM 626 N N . GLY A 1 83 ? 13.254 -30.970 14.435 1.00 70.25 83 GLY A N 1
ATOM 627 C CA . GLY A 1 83 ? 11.899 -30.961 14.995 1.00 70.25 83 GLY A CA 1
ATOM 628 C C . GLY A 1 83 ? 11.875 -31.281 16.492 1.00 70.25 83 GLY A C 1
ATOM 629 O O . GLY A 1 83 ? 11.201 -30.590 17.251 1.00 70.25 83 GLY A O 1
ATOM 630 N N . ASP A 1 84 ? 12.666 -32.261 16.932 1.00 72.06 84 ASP A N 1
ATOM 631 C CA . ASP A 1 84 ? 12.766 -32.635 18.349 1.00 72.06 84 ASP A CA 1
ATOM 632 C C . ASP A 1 84 ? 13.494 -31.558 19.158 1.00 72.06 84 ASP A C 1
ATOM 634 O O . ASP A 1 84 ? 13.068 -31.213 20.258 1.00 72.06 84 ASP A O 1
ATOM 638 N N . LYS A 1 85 ? 14.519 -30.927 18.567 1.00 73.69 85 LYS A N 1
ATOM 639 C CA . LYS A 1 85 ? 15.178 -29.756 19.162 1.00 73.69 85 LYS A CA 1
ATOM 640 C C . LYS A 1 85 ? 14.214 -28.579 19.335 1.00 73.69 85 LYS A C 1
ATOM 642 O O . LYS A 1 85 ? 14.249 -27.913 20.364 1.00 73.69 85 LYS A O 1
ATOM 647 N N . LEU A 1 86 ? 13.350 -28.320 18.350 1.00 78.31 86 LEU A N 1
ATOM 648 C CA . LEU A 1 86 ? 12.327 -27.279 18.461 1.00 78.31 86 LEU A CA 1
ATOM 649 C C . LEU A 1 86 ? 11.317 -27.609 19.565 1.00 78.31 86 LEU A C 1
ATOM 651 O O . LEU A 1 86 ? 11.012 -26.736 20.367 1.00 78.31 86 LEU A O 1
ATOM 655 N N . LYS A 1 87 ? 10.850 -28.861 19.654 1.00 78.94 87 LYS A N 1
ATOM 656 C CA . LYS A 1 87 ? 9.967 -29.302 20.748 1.00 78.94 87 LYS A CA 1
ATOM 657 C C . LYS A 1 87 ? 10.611 -29.116 22.121 1.00 78.94 87 LYS A C 1
ATOM 659 O O . LYS A 1 87 ? 9.947 -28.605 23.013 1.00 78.94 87 LYS A O 1
ATOM 664 N N . GLY A 1 88 ? 11.889 -29.473 22.267 1.00 79.44 88 GLY A N 1
ATOM 665 C CA . GLY A 1 88 ? 12.639 -29.267 23.508 1.00 79.44 88 GLY A CA 1
ATOM 666 C C . GLY A 1 88 ? 12.704 -27.793 23.914 1.00 79.44 88 GLY A C 1
ATOM 667 O O . GLY A 1 88 ? 12.398 -27.470 25.055 1.00 79.44 88 GLY A O 1
ATOM 668 N N . LEU A 1 89 ? 12.994 -26.893 22.967 1.00 78.25 89 LEU A N 1
ATOM 669 C CA . LEU A 1 89 ? 13.015 -25.445 23.223 1.00 78.25 89 LEU A CA 1
ATOM 670 C C . LEU A 1 89 ? 11.639 -24.889 23.610 1.00 78.25 89 LEU A C 1
ATOM 672 O O . LEU A 1 89 ? 11.542 -24.039 24.488 1.00 78.25 89 LEU A O 1
ATOM 676 N N . LEU A 1 90 ? 10.567 -25.363 22.968 1.00 83.44 90 LEU A N 1
ATOM 677 C CA . LEU A 1 90 ? 9.205 -24.974 23.342 1.00 83.44 90 LEU A CA 1
ATOM 678 C C . LEU A 1 90 ? 8.865 -25.461 24.756 1.00 83.44 90 LEU A C 1
ATOM 680 O O . LEU A 1 90 ? 8.301 -24.707 25.541 1.00 83.44 90 LEU A O 1
ATOM 684 N N . GLN A 1 91 ? 9.249 -26.694 25.098 1.00 83.31 91 GLN A N 1
ATOM 685 C CA . GLN A 1 91 ? 9.009 -27.279 26.416 1.00 83.31 91 GLN A CA 1
ATOM 686 C C . GLN A 1 91 ? 9.792 -26.560 27.523 1.00 83.31 91 GLN A C 1
ATOM 688 O O . GLN A 1 91 ? 9.224 -26.281 28.576 1.00 83.31 91 GLN A O 1
ATOM 693 N N . GLU A 1 92 ? 11.060 -26.221 27.278 1.00 82.31 92 GLU A N 1
ATOM 694 C CA . GLU A 1 92 ? 11.908 -25.453 28.201 1.00 82.31 92 GLU A CA 1
ATOM 695 C C . GLU A 1 92 ? 11.275 -24.104 28.563 1.00 82.31 92 GLU A C 1
ATOM 697 O O . GLU A 1 92 ? 11.298 -23.688 29.719 1.00 82.31 92 GLU A O 1
ATOM 702 N N . ARG A 1 93 ? 10.649 -23.450 27.579 1.00 80.44 93 ARG A N 1
ATOM 703 C CA . ARG A 1 93 ? 9.968 -22.161 27.747 1.00 80.44 93 ARG A CA 1
ATOM 704 C C . ARG A 1 93 ? 8.473 -22.285 28.073 1.00 80.44 93 ARG A C 1
ATOM 706 O O . ARG A 1 93 ? 7.779 -21.281 28.070 1.00 80.44 93 ARG A O 1
ATOM 713 N N . GLN A 1 94 ? 7.970 -23.492 28.356 1.00 80.62 94 GLN A N 1
ATOM 714 C CA . GLN A 1 94 ? 6.556 -23.768 28.679 1.00 80.62 94 GLN A CA 1
ATOM 715 C C . GLN A 1 94 ? 5.551 -23.310 27.600 1.00 80.62 94 GLN A C 1
ATOM 717 O O . GLN A 1 94 ? 4.379 -23.055 27.882 1.00 80.62 94 GLN A O 1
ATOM 722 N N . ILE A 1 95 ? 5.986 -23.252 26.340 1.00 77.69 95 ILE A N 1
ATOM 723 C CA . ILE A 1 95 ? 5.143 -22.878 25.206 1.00 77.69 95 ILE A CA 1
ATOM 724 C C . ILE A 1 95 ? 4.357 -24.114 24.735 1.00 77.69 95 ILE A C 1
ATOM 726 O O . ILE A 1 95 ? 4.967 -25.156 24.460 1.00 77.69 95 ILE A O 1
ATOM 730 N N . PRO A 1 96 ? 3.020 -24.036 24.588 1.00 69.25 96 PRO A N 1
ATOM 731 C CA . PRO A 1 96 ? 2.216 -25.157 24.115 1.00 69.25 96 PRO A CA 1
ATOM 732 C C . PRO A 1 96 ? 2.683 -25.635 22.734 1.00 69.25 96 PRO A C 1
ATOM 734 O O . PRO A 1 96 ? 2.701 -24.880 21.765 1.00 69.25 96 PRO A O 1
ATOM 737 N N . SER A 1 97 ? 3.041 -26.916 22.620 1.00 60.09 97 SER A N 1
ATOM 738 C CA . SER A 1 97 ? 3.547 -27.502 21.367 1.00 60.09 97 SER A CA 1
ATOM 739 C C . SER A 1 97 ? 2.445 -27.986 20.407 1.00 60.09 97 SER A C 1
ATOM 741 O O . SER A 1 97 ? 2.744 -28.560 19.356 1.00 60.09 97 SER A O 1
ATOM 743 N N . GLY A 1 98 ? 1.173 -27.718 20.717 1.00 56.81 98 GLY A N 1
ATOM 744 C CA . GLY A 1 98 ? 0.034 -28.021 19.856 1.00 56.81 98 GLY A CA 1
ATOM 745 C C . GLY A 1 98 ? -1.286 -27.505 20.429 1.00 56.81 98 GLY A C 1
ATOM 746 O O . GLY A 1 98 ? -1.512 -27.585 21.634 1.00 56.81 98 GLY A O 1
ATOM 747 N N . GLY A 1 99 ? -2.154 -26.986 19.556 1.00 50.75 99 GLY A N 1
ATOM 748 C CA . GLY A 1 99 ? -3.539 -26.674 19.907 1.00 50.75 99 GLY A CA 1
ATOM 749 C C . GLY A 1 99 ? -4.290 -27.938 20.323 1.00 50.75 99 GLY A C 1
ATOM 750 O O . GLY A 1 99 ? -3.995 -29.038 19.841 1.00 50.75 99 GLY A O 1
ATOM 751 N N . THR A 1 100 ? -5.262 -27.794 21.220 1.00 44.78 100 THR A N 1
ATOM 752 C CA . THR A 1 100 ? -6.135 -28.913 21.592 1.00 44.78 100 THR A CA 1
ATOM 753 C C . THR A 1 100 ? -6.852 -29.434 20.341 1.00 44.78 100 THR A C 1
ATOM 755 O O . THR A 1 100 ? -7.061 -28.695 19.379 1.00 44.78 100 THR A O 1
ATOM 758 N N . ALA A 1 101 ? -7.276 -30.702 20.318 1.00 44.47 101 ALA A N 1
ATOM 759 C CA . ALA A 1 101 ? -8.004 -31.268 19.173 1.00 44.47 101 ALA A CA 1
ATOM 760 C C . ALA A 1 101 ? -9.245 -30.434 18.761 1.00 44.47 101 ALA A C 1
ATOM 762 O O . ALA A 1 101 ? -9.690 -30.518 17.613 1.00 44.47 101 ALA A O 1
ATOM 763 N N . SER A 1 102 ? -9.765 -29.590 19.662 1.00 46.72 102 SER A N 1
ATOM 764 C CA . SER A 1 102 ? -10.863 -28.653 19.407 1.00 46.72 102 SER A CA 1
ATOM 765 C C . SER A 1 102 ? -10.475 -27.420 18.564 1.00 46.72 102 SER A C 1
ATOM 767 O O . SER A 1 102 ? -11.285 -26.981 17.747 1.00 46.72 102 SER A O 1
ATOM 769 N N . ASP A 1 103 ? -9.222 -26.947 18.635 1.00 49.03 103 ASP A N 1
ATOM 770 C CA . ASP A 1 103 ? -8.702 -25.789 17.874 1.00 49.03 103 ASP A CA 1
ATOM 771 C C . ASP A 1 103 ? -8.433 -26.108 16.395 1.00 49.03 103 ASP A C 1
ATOM 773 O O . ASP A 1 103 ? -8.252 -25.227 15.553 1.00 49.03 103 ASP A O 1
ATOM 777 N N . SER A 1 104 ? -8.438 -27.394 16.038 1.00 46.81 104 SER A N 1
ATOM 778 C CA . SER A 1 104 ? -8.139 -27.867 14.684 1.00 46.81 104 SER A CA 1
ATOM 779 C C . SER A 1 104 ? -9.162 -27.443 13.618 1.00 46.81 104 SER A C 1
ATOM 781 O O . SER A 1 104 ? -8.837 -27.499 12.431 1.00 46.81 104 SER A O 1
ATOM 783 N N . ARG A 1 105 ? -10.370 -27.008 14.019 1.00 48.31 105 ARG A N 1
ATOM 784 C CA . ARG A 1 105 ? -11.496 -26.694 13.114 1.00 48.31 105 ARG A CA 1
ATOM 785 C C . ARG A 1 105 ? -11.549 -25.241 12.627 1.00 48.31 105 ARG A C 1
ATOM 787 O O . ARG A 1 105 ? -12.345 -24.947 11.743 1.00 48.31 105 ARG A O 1
ATOM 794 N N . ARG A 1 106 ? -10.719 -24.338 13.162 1.00 52.81 106 ARG A N 1
ATOM 795 C CA . ARG A 1 106 ? -10.655 -22.917 12.758 1.00 52.81 106 ARG A CA 1
ATOM 796 C C . ARG A 1 106 ? -9.223 -22.486 12.434 1.00 52.81 106 ARG A C 1
ATOM 798 O O . ARG A 1 106 ? -8.754 -21.473 12.932 1.00 52.81 106 ARG A O 1
ATOM 805 N N . LYS A 1 107 ? -8.500 -23.268 11.629 1.00 58.97 107 LYS A N 1
ATOM 806 C CA . LYS A 1 107 ? -7.153 -22.876 11.185 1.00 58.97 107 LYS A CA 1
ATOM 807 C C . LYS A 1 107 ? -7.277 -21.748 10.155 1.00 58.97 107 LYS A C 1
ATOM 809 O O . LYS A 1 107 ? -7.883 -21.995 9.108 1.00 58.97 107 LYS A O 1
ATOM 814 N N . PRO A 1 108 ? -6.736 -20.543 10.408 1.00 61.19 108 PRO A N 1
ATOM 815 C CA . PRO A 1 108 ? -6.671 -19.526 9.373 1.00 61.19 108 PRO A CA 1
ATOM 816 C C . PRO A 1 108 ? -5.863 -20.070 8.183 1.00 61.19 108 PRO A C 1
ATOM 818 O O . PRO A 1 108 ? -4.891 -20.807 8.389 1.00 61.19 108 PRO A O 1
ATOM 821 N N . PRO A 1 109 ? -6.254 -19.759 6.935 1.00 71.06 109 PRO A N 1
ATOM 822 C CA . PRO A 1 109 ? -5.461 -20.133 5.776 1.00 71.06 109 PRO A CA 1
ATOM 823 C C . PRO A 1 109 ? -4.083 -19.477 5.874 1.00 71.06 109 PRO A C 1
ATOM 825 O O . PRO A 1 109 ? -3.949 -18.326 6.285 1.00 71.06 109 PRO A O 1
ATOM 828 N N . VAL A 1 110 ? -3.052 -20.229 5.506 1.00 81.62 110 VAL A N 1
ATOM 829 C CA . VAL A 1 110 ? -1.670 -19.758 5.597 1.00 81.62 110 VAL A CA 1
ATOM 830 C C . VAL A 1 110 ? -1.396 -18.839 4.425 1.00 81.62 110 VAL A C 1
ATOM 832 O O . VAL A 1 110 ? -1.452 -19.263 3.270 1.00 81.62 110 VAL A O 1
ATOM 835 N N . SER A 1 111 ? -1.099 -17.590 4.752 1.00 89.12 111 SER A N 1
ATOM 836 C CA . SER A 1 111 ? -0.864 -16.509 3.806 1.00 89.12 111 SER A CA 1
ATOM 837 C C . SER A 1 111 ? 0.617 -16.133 3.759 1.00 89.12 111 SER A C 1
ATOM 839 O O . SER A 1 111 ? 1.452 -16.678 4.490 1.00 89.12 111 SER A O 1
ATOM 841 N N . THR A 1 112 ? 0.954 -15.179 2.898 1.00 91.38 112 THR A N 1
ATOM 842 C CA . THR A 1 112 ? 2.277 -14.534 2.894 1.00 91.38 112 THR A CA 1
ATOM 843 C C . THR A 1 112 ? 2.586 -13.833 4.215 1.00 91.38 112 THR A C 1
ATOM 845 O O . THR A 1 112 ? 3.724 -13.906 4.678 1.00 91.38 112 THR A O 1
ATOM 848 N N . LEU A 1 113 ? 1.579 -13.241 4.871 1.00 92.06 113 LEU A N 1
ATOM 849 C CA . LEU A 1 113 ? 1.722 -12.629 6.197 1.00 92.06 113 LEU A CA 1
ATOM 850 C C . LEU A 1 113 ? 2.178 -13.661 7.228 1.00 92.06 113 LEU A C 1
ATOM 852 O O . LEU A 1 113 ? 3.105 -13.399 7.984 1.00 92.06 113 LEU A O 1
ATOM 856 N N . SER A 1 114 ? 1.629 -14.880 7.180 1.00 88.69 114 SER A N 1
ATOM 857 C CA . SER A 1 114 ? 2.043 -15.968 8.071 1.00 88.69 114 SER A CA 1
ATOM 858 C C . SER A 1 114 ? 3.522 -16.352 7.918 1.00 88.69 114 SER A C 1
ATOM 860 O O . SER A 1 114 ? 4.070 -17.021 8.789 1.00 88.69 114 SER A O 1
ATOM 862 N N . ALA A 1 115 ? 4.194 -15.980 6.827 1.00 90.12 115 ALA A N 1
ATOM 863 C CA . ALA A 1 115 ? 5.613 -16.267 6.636 1.00 90.12 115 ALA A CA 1
ATOM 864 C C . ALA A 1 115 ? 6.550 -15.175 7.186 1.00 90.12 115 ALA A C 1
ATOM 866 O O . ALA A 1 115 ? 7.760 -15.418 7.225 1.00 90.12 115 ALA A O 1
ATOM 867 N N . LEU A 1 116 ? 6.018 -14.016 7.595 1.00 91.62 116 LEU A N 1
ATOM 868 C CA . LEU A 1 116 ? 6.788 -12.904 8.151 1.00 91.62 116 LEU A CA 1
ATOM 869 C C . LEU A 1 116 ? 7.115 -13.135 9.629 1.00 91.62 116 LEU A C 1
ATOM 871 O O . LEU A 1 116 ? 6.326 -13.721 10.372 1.00 91.62 116 LEU A O 1
ATOM 875 N N . LEU A 1 117 ? 8.293 -12.665 10.030 1.00 92.12 117 LEU A N 1
ATOM 876 C CA . LEU A 1 117 ? 8.657 -12.431 11.430 1.00 92.12 117 LEU A CA 1
ATOM 877 C C . LEU A 1 117 ? 8.348 -10.974 11.786 1.00 92.12 117 LEU A C 1
ATOM 879 O O . LEU A 1 117 ? 8.344 -10.128 10.893 1.00 92.12 117 LEU A O 1
ATOM 883 N N . GLU A 1 118 ? 8.147 -10.660 13.064 1.00 91.88 118 GLU A N 1
ATOM 884 C CA . GLU A 1 118 ? 7.794 -9.294 13.497 1.00 91.88 118 GLU A CA 1
ATOM 885 C C . GLU A 1 118 ? 8.869 -8.258 13.125 1.00 91.88 118 GLU A C 1
ATOM 887 O O . GLU A 1 118 ? 8.559 -7.244 12.498 1.00 91.88 118 GLU A O 1
ATOM 892 N N . GLU A 1 119 ? 10.150 -8.539 13.386 1.00 91.50 119 GLU A N 1
ATOM 893 C CA . GLU A 1 119 ? 11.240 -7.645 12.958 1.00 91.50 119 GLU A CA 1
ATOM 894 C C . GLU A 1 119 ? 11.381 -7.567 11.421 1.00 91.50 119 GLU A C 1
ATOM 896 O O . GLU A 1 119 ? 11.775 -6.535 10.872 1.00 91.50 119 GLU A O 1
ATOM 901 N N . GLU A 1 120 ? 11.049 -8.644 10.698 1.00 92.31 120 GLU A N 1
ATOM 902 C CA . GLU A 1 120 ? 11.088 -8.659 9.229 1.00 92.31 120 GLU A CA 1
ATOM 903 C C . GLU A 1 120 ? 9.950 -7.821 8.631 1.00 92.31 120 GLU A C 1
ATOM 905 O O . GLU A 1 120 ? 10.175 -7.069 7.681 1.00 92.31 120 GLU A O 1
ATOM 910 N N . ALA A 1 121 ? 8.754 -7.891 9.219 1.00 94.50 121 ALA A N 1
ATOM 911 C CA . ALA A 1 121 ? 7.612 -7.048 8.887 1.00 94.50 121 ALA A CA 1
ATOM 912 C C . ALA A 1 121 ? 7.892 -5.567 9.192 1.00 94.50 121 ALA A C 1
ATOM 914 O O . ALA A 1 121 ? 7.613 -4.704 8.355 1.00 94.50 121 ALA A O 1
ATOM 915 N N . ALA A 1 122 ? 8.522 -5.271 10.334 1.00 93.88 122 ALA A N 1
ATOM 916 C CA . ALA A 1 122 ? 8.940 -3.918 10.686 1.00 93.88 122 ALA A CA 1
ATOM 917 C C . ALA A 1 122 ? 9.918 -3.343 9.646 1.00 93.88 122 ALA A C 1
ATOM 919 O O . ALA A 1 122 ? 9.694 -2.249 9.129 1.00 93.88 122 ALA A O 1
ATOM 920 N N . HIS A 1 123 ? 10.949 -4.096 9.250 1.00 94.50 123 HIS A N 1
ATOM 921 C CA . HIS A 1 123 ? 11.865 -3.661 8.190 1.00 94.50 123 HIS A CA 1
ATOM 922 C C . HIS A 1 123 ? 11.195 -3.512 6.823 1.00 94.50 123 HIS A C 1
ATOM 924 O O . HIS A 1 123 ? 11.521 -2.570 6.103 1.00 94.50 123 HIS A O 1
ATOM 930 N N . LEU A 1 124 ? 10.267 -4.403 6.464 1.00 96.06 124 LEU A N 1
ATOM 931 C CA . LEU A 1 124 ? 9.511 -4.284 5.219 1.00 96.06 124 LEU A CA 1
ATOM 932 C C . LEU A 1 124 ? 8.702 -2.979 5.187 1.00 96.06 124 LEU A C 1
ATOM 934 O O . LEU A 1 124 ? 8.771 -2.252 4.197 1.00 96.06 124 LEU A O 1
ATOM 938 N N . SER A 1 125 ? 7.997 -2.655 6.277 1.00 96.88 125 SER A N 1
ATOM 939 C CA . SER A 1 125 ? 7.242 -1.399 6.389 1.00 96.88 125 SER A CA 1
ATOM 940 C C . SER A 1 125 ? 8.145 -0.162 6.378 1.00 96.88 125 SER A C 1
ATOM 942 O O . SER A 1 125 ? 7.818 0.826 5.725 1.00 96.88 125 SER A O 1
ATOM 944 N N . ALA A 1 126 ? 9.317 -0.223 7.020 1.00 96.56 126 ALA A N 1
ATOM 945 C CA . ALA A 1 126 ? 10.290 0.867 7.008 1.00 96.56 126 ALA A CA 1
ATOM 946 C C . ALA A 1 126 ? 10.848 1.113 5.597 1.00 96.56 126 ALA A C 1
ATOM 948 O O . ALA A 1 126 ? 10.876 2.250 5.129 1.00 96.56 126 ALA A O 1
ATOM 949 N N . ASP A 1 127 ? 11.219 0.047 4.881 1.00 97.25 127 ASP A N 1
ATOM 950 C CA . ASP A 1 127 ? 11.638 0.149 3.482 1.00 97.25 127 ASP A CA 1
ATOM 951 C C . ASP A 1 127 ? 10.500 0.700 2.601 1.00 97.25 127 ASP A C 1
ATOM 953 O O . ASP A 1 127 ? 10.757 1.467 1.673 1.00 97.25 127 ASP A O 1
ATOM 957 N N . HIS A 1 128 ? 9.238 0.348 2.878 1.00 98.06 128 HIS A N 1
ATOM 958 C CA . HIS A 1 128 ? 8.104 0.896 2.137 1.00 98.06 128 HIS A CA 1
ATOM 959 C C . HIS A 1 128 ? 7.901 2.392 2.404 1.00 98.06 128 HIS A C 1
ATOM 961 O O . HIS A 1 128 ? 7.705 3.154 1.457 1.00 98.06 128 HIS A O 1
ATOM 967 N N . ALA A 1 129 ? 8.006 2.829 3.661 1.00 97.75 129 ALA A N 1
ATOM 968 C CA . ALA A 1 129 ? 7.922 4.236 4.042 1.00 97.75 129 ALA A CA 1
ATOM 969 C C . ALA A 1 129 ? 9.029 5.080 3.381 1.00 97.75 129 ALA A C 1
ATOM 971 O O . ALA A 1 129 ? 8.743 6.156 2.845 1.00 97.75 129 ALA A O 1
ATOM 972 N N . ASP A 1 130 ? 10.263 4.565 3.326 1.00 97.31 130 ASP A N 1
ATOM 973 C CA . ASP A 1 130 ? 11.383 5.185 2.601 1.00 97.31 130 ASP A CA 1
ATOM 974 C C . ASP A 1 130 ? 11.060 5.348 1.102 1.00 97.31 130 ASP A C 1
ATOM 976 O O . ASP A 1 130 ? 11.279 6.414 0.510 1.00 97.31 130 ASP A O 1
ATOM 980 N N . LEU A 1 131 ? 10.517 4.297 0.473 1.00 97.31 131 LEU A N 1
ATOM 981 C CA . LEU A 1 131 ? 10.145 4.303 -0.946 1.00 97.31 131 LEU A CA 1
ATOM 982 C C . LEU A 1 131 ? 8.966 5.240 -1.230 1.00 97.31 131 LEU A C 1
ATOM 984 O O . LEU A 1 131 ? 8.965 5.920 -2.258 1.00 97.31 131 LEU A O 1
ATOM 988 N N . LEU A 1 132 ? 7.992 5.319 -0.323 1.00 96.81 132 LEU A N 1
ATOM 989 C CA . LEU A 1 132 ? 6.901 6.290 -0.378 1.00 96.81 132 LEU A CA 1
ATOM 990 C C . LEU A 1 132 ? 7.437 7.720 -0.338 1.00 96.81 132 LEU A C 1
ATOM 992 O O . LEU A 1 132 ? 7.043 8.545 -1.156 1.00 96.81 132 LEU A O 1
ATOM 996 N N . ALA A 1 133 ? 8.354 8.021 0.579 1.00 96.06 133 ALA A N 1
ATOM 997 C CA . ALA A 1 133 ? 8.931 9.356 0.695 1.00 96.06 133 ALA A CA 1
ATOM 998 C C . ALA A 1 133 ? 9.780 9.747 -0.528 1.00 96.06 133 ALA A C 1
ATOM 1000 O O . ALA A 1 133 ? 9.770 10.909 -0.929 1.00 96.06 133 ALA A O 1
ATOM 1001 N N . SER A 1 134 ? 10.496 8.788 -1.120 1.00 95.19 134 SER A N 1
ATOM 1002 C CA . SER A 1 134 ? 11.511 9.068 -2.148 1.00 95.19 134 SER A CA 1
ATOM 1003 C C . SER A 1 134 ? 11.013 8.920 -3.587 1.00 95.19 134 SER A C 1
ATOM 1005 O O . SER A 1 134 ? 11.578 9.526 -4.497 1.00 95.19 134 SER A O 1
ATOM 1007 N N . HIS A 1 135 ? 9.996 8.087 -3.825 1.00 95.50 135 HIS A N 1
ATOM 1008 C CA . HIS A 1 135 ? 9.595 7.694 -5.180 1.00 95.50 135 HIS A CA 1
ATOM 1009 C C . HIS A 1 135 ? 8.102 7.839 -5.473 1.00 95.50 135 HIS A C 1
ATOM 1011 O O . HIS A 1 135 ? 7.731 7.752 -6.645 1.00 95.50 135 HIS A O 1
ATOM 1017 N N . PHE A 1 136 ? 7.246 8.060 -4.470 1.00 97.12 136 PHE A N 1
ATOM 1018 C CA . PHE A 1 136 ? 5.830 8.301 -4.734 1.00 97.12 136 PHE A CA 1
ATOM 1019 C C . PHE A 1 136 ? 5.644 9.662 -5.438 1.00 97.12 136 PHE A C 1
ATOM 1021 O O . PHE A 1 136 ? 6.127 10.680 -4.935 1.00 97.12 136 PHE A O 1
ATOM 1028 N N . PRO A 1 137 ? 4.934 9.726 -6.581 1.00 96.12 137 PRO A N 1
ATOM 1029 C CA . PRO A 1 137 ? 4.815 10.936 -7.398 1.00 96.12 137 PRO A CA 1
ATOM 1030 C C . PRO A 1 137 ? 3.768 11.916 -6.838 1.00 96.12 137 PRO A C 1
ATOM 1032 O O . PRO A 1 137 ? 2.792 12.251 -7.506 1.00 96.12 137 PRO A O 1
ATOM 1035 N N . LEU A 1 138 ? 3.964 12.379 -5.601 1.00 96.81 138 LEU A N 1
ATOM 1036 C CA . LEU A 1 138 ? 2.965 13.102 -4.805 1.00 96.81 138 LEU A CA 1
ATOM 1037 C C . LEU A 1 138 ? 2.378 14.328 -5.526 1.00 96.81 138 LEU A C 1
ATOM 1039 O O . LEU A 1 138 ? 1.162 14.434 -5.678 1.00 96.81 138 LEU A O 1
ATOM 1043 N N . VAL A 1 139 ? 3.244 15.215 -6.023 1.00 96.81 139 VAL A N 1
ATOM 1044 C CA . VAL A 1 139 ? 2.838 16.434 -6.747 1.00 96.81 139 VAL A CA 1
ATOM 1045 C C . VAL A 1 139 ? 2.084 16.090 -8.031 1.00 96.81 139 VAL A C 1
ATOM 1047 O O . VAL A 1 139 ? 1.068 16.700 -8.350 1.00 96.81 139 VAL A O 1
ATOM 1050 N N . PHE A 1 140 ? 2.547 15.083 -8.769 1.00 96.12 140 PHE A N 1
ATOM 1051 C CA . PHE A 1 140 ? 1.938 14.725 -10.045 1.00 96.12 140 PHE A CA 1
ATOM 1052 C C . PHE A 1 140 ? 0.583 14.038 -9.873 1.00 96.12 140 PHE A C 1
ATOM 1054 O O . PHE A 1 140 ? -0.321 14.291 -10.662 1.00 96.12 140 PHE A O 1
ATOM 1061 N N . VAL A 1 141 ? 0.397 13.243 -8.816 1.00 96.50 141 VAL A N 1
ATOM 1062 C CA . VAL A 1 141 ? -0.922 12.695 -8.458 1.00 96.50 141 VAL A CA 1
ATOM 1063 C C . VAL A 1 141 ? -1.899 13.825 -8.125 1.00 96.50 141 VAL A C 1
ATOM 1065 O O . VAL A 1 141 ? -3.021 13.818 -8.625 1.00 96.50 141 VAL A O 1
ATOM 1068 N N . ALA A 1 142 ? -1.469 14.838 -7.365 1.00 97.00 142 ALA A N 1
ATOM 1069 C CA . ALA A 1 142 ? -2.295 16.017 -7.096 1.00 97.00 142 ALA A CA 1
ATOM 1070 C C . ALA A 1 142 ? -2.662 16.777 -8.387 1.00 97.00 142 ALA A C 1
ATOM 1072 O O . ALA A 1 142 ? -3.820 17.143 -8.581 1.00 97.00 142 ALA A O 1
ATOM 1073 N N . ARG A 1 143 ? -1.715 16.951 -9.318 1.00 96.00 143 ARG A N 1
ATOM 1074 C CA . ARG A 1 143 ? -1.979 17.571 -10.631 1.00 96.00 143 ARG A CA 1
ATOM 1075 C C . ARG A 1 143 ? -2.952 16.773 -11.492 1.00 96.00 143 ARG A C 1
ATOM 1077 O O . ARG A 1 143 ? -3.772 17.375 -12.181 1.00 96.00 143 ARG A O 1
ATOM 1084 N N . LEU A 1 144 ? -2.889 15.442 -11.448 1.00 95.00 144 LEU A N 1
ATOM 1085 C CA . LEU A 1 144 ? -3.841 14.583 -12.153 1.00 95.00 144 LEU A CA 1
ATOM 1086 C C . LEU A 1 144 ? -5.262 14.749 -11.618 1.00 95.00 144 LEU A C 1
ATOM 1088 O O . LEU A 1 144 ? -6.189 14.865 -12.414 1.00 95.00 144 LEU A O 1
ATOM 1092 N N . LEU A 1 145 ? -5.431 14.833 -10.297 1.00 94.88 145 LEU A N 1
ATOM 1093 C CA . LEU A 1 145 ? -6.737 15.140 -9.712 1.00 94.88 145 LEU A CA 1
ATOM 1094 C C . LEU A 1 145 ? -7.248 16.504 -10.180 1.00 94.88 145 LEU A C 1
ATOM 1096 O O . LEU A 1 145 ? -8.389 16.614 -10.611 1.00 94.88 145 LEU A O 1
ATOM 1100 N N . VAL A 1 146 ? -6.392 17.531 -10.167 1.00 94.88 146 VAL A N 1
ATOM 1101 C CA . VAL A 1 146 ? -6.744 18.870 -10.667 1.00 94.88 146 VAL A CA 1
ATOM 1102 C C . VAL A 1 146 ? -7.184 18.832 -12.135 1.00 94.88 146 VAL A C 1
ATOM 1104 O O . VAL A 1 146 ? -8.140 19.513 -12.503 1.00 94.88 146 VAL A O 1
ATOM 1107 N N . LEU A 1 147 ? -6.521 18.032 -12.975 1.00 91.12 147 LEU A N 1
ATOM 1108 C CA . LEU A 1 147 ? -6.905 17.846 -14.378 1.00 91.12 147 LEU A CA 1
ATOM 1109 C C . LEU A 1 147 ? -8.286 17.200 -14.534 1.00 91.12 147 LEU A C 1
ATOM 1111 O O . LEU A 1 147 ? -9.063 17.633 -15.385 1.00 91.12 147 LEU A O 1
ATOM 1115 N N . GLN A 1 148 ? -8.600 16.196 -13.714 1.00 90.38 148 GLN A N 1
ATOM 1116 C CA . GLN A 1 148 ? -9.887 15.491 -13.748 1.00 90.38 148 GLN A CA 1
ATOM 1117 C C . GLN A 1 148 ? -11.074 16.393 -13.373 1.00 90.38 148 GLN A C 1
ATOM 1119 O O . GLN A 1 148 ? -12.202 16.100 -13.760 1.00 90.38 148 GLN A O 1
ATOM 1124 N N . LEU A 1 149 ? -10.841 17.510 -12.672 1.00 87.00 149 LEU A N 1
ATOM 1125 C CA . LEU A 1 149 ? -11.892 18.469 -12.311 1.00 87.00 149 LEU A CA 1
ATOM 1126 C C . LEU A 1 149 ? -12.443 19.276 -13.498 1.00 87.00 149 LEU A C 1
ATOM 1128 O O . LEU A 1 149 ? -13.392 20.029 -13.293 1.00 87.00 149 LEU A O 1
ATOM 1132 N N . HIS A 1 150 ? -11.846 19.186 -14.697 1.00 82.50 150 HIS A N 1
ATOM 1133 C CA . HIS A 1 150 ? -12.092 20.121 -15.807 1.00 82.50 150 HIS A CA 1
ATOM 1134 C C . HIS A 1 150 ? -11.984 21.577 -15.316 1.00 82.50 150 HIS A C 1
ATOM 1136 O O . HIS A 1 150 ? -12.991 22.268 -15.153 1.00 82.50 150 HIS A O 1
ATOM 1142 N N . PRO A 1 151 ? -10.760 22.022 -14.984 1.00 76.56 151 PRO A N 1
ATOM 1143 C CA . PRO A 1 151 ? -10.517 23.042 -13.974 1.00 76.56 151 PRO A CA 1
ATOM 1144 C C . PRO A 1 151 ? -11.174 24.383 -14.322 1.00 76.56 151 PRO A C 1
ATOM 1146 O O . PRO A 1 151 ? -10.658 25.167 -15.111 1.00 76.56 151 PRO A O 1
ATOM 1149 N N . THR A 1 152 ? -12.301 24.671 -13.674 1.00 88.31 152 THR A N 1
ATOM 1150 C CA . THR A 1 152 ? -12.885 26.015 -13.600 1.00 88.31 152 THR A CA 1
ATOM 1151 C C . THR A 1 152 ? -12.458 26.679 -12.288 1.00 88.31 152 THR A C 1
ATOM 1153 O O . THR A 1 152 ? -12.222 25.972 -11.304 1.00 88.31 152 THR A O 1
ATOM 1156 N N . PRO A 1 153 ? -12.393 28.023 -12.199 1.00 89.50 153 PRO A N 1
ATOM 1157 C CA . PRO A 1 153 ? -12.056 28.700 -10.944 1.00 89.50 153 PRO A CA 1
ATOM 1158 C C . PRO A 1 153 ? -12.934 28.263 -9.759 1.00 89.50 153 PRO A C 1
ATOM 1160 O O . PRO A 1 153 ? -12.432 28.091 -8.651 1.00 89.50 153 PRO A O 1
ATOM 1163 N N . ALA A 1 154 ? -14.226 28.011 -10.003 1.00 92.12 154 ALA A N 1
ATOM 1164 C CA . ALA A 1 154 ? -15.158 27.522 -8.991 1.00 92.12 154 ALA A CA 1
ATOM 1165 C C . ALA A 1 154 ? -14.847 26.081 -8.547 1.00 92.12 154 ALA A C 1
ATOM 1167 O O . ALA A 1 154 ? -14.794 25.818 -7.347 1.00 92.12 154 ALA A O 1
ATOM 1168 N N . ALA A 1 155 ? -14.588 25.164 -9.489 1.00 93.75 155 ALA A N 1
ATOM 1169 C CA . ALA A 1 155 ? -14.237 23.777 -9.169 1.00 93.75 155 ALA A CA 1
ATOM 1170 C C . ALA A 1 155 ? -12.912 23.683 -8.393 1.00 93.75 155 ALA A C 1
ATOM 1172 O O . ALA A 1 155 ? -12.809 22.931 -7.425 1.00 93.75 155 ALA A O 1
ATOM 1173 N N . LEU A 1 156 ? -11.919 24.496 -8.769 1.00 95.19 156 LEU A N 1
ATOM 1174 C CA . LEU A 1 156 ? -10.631 24.575 -8.077 1.00 95.19 156 LEU A CA 1
ATOM 1175 C C . LEU A 1 156 ? -10.778 25.114 -6.650 1.00 95.19 156 LEU A C 1
ATOM 1177 O O . LEU A 1 156 ? -10.197 24.557 -5.720 1.00 95.19 156 LEU A O 1
ATOM 1181 N N . ALA A 1 157 ? -11.574 26.172 -6.461 1.00 95.44 157 ALA A N 1
ATOM 1182 C CA . ALA A 1 157 ? -11.848 26.725 -5.138 1.00 95.44 157 ALA A CA 1
ATOM 1183 C C . ALA A 1 157 ? -12.601 25.723 -4.246 1.00 95.44 157 ALA A C 1
ATOM 1185 O O . ALA A 1 157 ? -12.242 25.554 -3.080 1.00 95.44 157 ALA A O 1
ATOM 1186 N N . ALA A 1 158 ? -13.595 25.022 -4.801 1.00 95.75 158 ALA A N 1
ATOM 1187 C CA . ALA A 1 158 ? -14.340 23.986 -4.093 1.00 95.75 158 ALA A CA 1
ATOM 1188 C C . ALA A 1 158 ? -13.430 22.823 -3.672 1.00 95.75 158 ALA A C 1
ATOM 1190 O O . ALA A 1 158 ? -13.412 22.465 -2.498 1.00 95.75 158 ALA A O 1
ATOM 1191 N N . CYS A 1 159 ? -12.609 22.291 -4.584 1.00 96.69 159 CYS A N 1
ATOM 1192 C CA . CYS A 1 159 ? -11.669 21.212 -4.271 1.00 96.69 159 CYS A CA 1
ATOM 1193 C C . CYS A 1 159 ? -10.640 21.633 -3.206 1.00 96.69 159 CYS A C 1
ATOM 1195 O O . CYS A 1 159 ? -10.395 20.899 -2.249 1.00 96.69 159 CYS A O 1
ATOM 1197 N N . ALA A 1 160 ? -10.095 22.851 -3.304 1.00 97.31 160 ALA A N 1
ATOM 1198 C CA . ALA A 1 160 ? -9.175 23.387 -2.303 1.00 97.31 160 ALA A CA 1
ATOM 1199 C C . ALA A 1 160 ? -9.823 23.525 -0.912 1.00 97.31 160 ALA A C 1
ATOM 1201 O O . ALA A 1 160 ? -9.154 23.296 0.102 1.00 97.31 160 ALA A O 1
ATOM 1202 N N . ALA A 1 161 ? -11.107 23.896 -0.856 1.00 96.81 161 ALA A N 1
ATOM 1203 C CA . ALA A 1 161 ? -11.880 23.981 0.380 1.00 96.81 161 ALA A CA 1
ATOM 1204 C C . ALA A 1 161 ? -12.206 22.591 0.952 1.00 96.81 161 ALA A C 1
ATOM 1206 O O . ALA A 1 161 ? -12.074 22.384 2.158 1.00 96.81 161 ALA A O 1
ATOM 1207 N N . GLU A 1 162 ? -12.561 21.624 0.103 1.00 96.75 162 GLU A N 1
ATOM 1208 C CA . GLU A 1 162 ? -12.768 20.228 0.504 1.00 96.75 162 GLU A CA 1
ATOM 1209 C C . GLU A 1 162 ? -11.494 19.616 1.091 1.00 96.75 162 GLU A C 1
ATOM 1211 O O . GLU A 1 162 ? -11.539 19.030 2.173 1.00 96.75 162 GLU A O 1
ATOM 1216 N N . ALA A 1 163 ? -10.348 19.814 0.433 1.00 97.56 163 ALA A N 1
ATOM 1217 C CA . ALA A 1 163 ? -9.052 19.365 0.933 1.00 97.56 163 ALA A CA 1
ATOM 1218 C C . ALA A 1 163 ? -8.713 20.013 2.289 1.00 97.56 163 ALA A C 1
ATOM 1220 O O . ALA A 1 163 ? -8.260 19.327 3.207 1.00 97.56 163 ALA A O 1
ATOM 1221 N N . ALA A 1 164 ? -9.005 21.311 2.453 1.00 97.19 164 ALA A N 1
ATOM 1222 C CA . ALA A 1 164 ? -8.830 22.017 3.725 1.00 97.19 164 ALA A CA 1
ATOM 1223 C C . ALA A 1 164 ? -9.694 21.418 4.845 1.00 97.19 164 ALA A C 1
ATOM 1225 O O . ALA A 1 164 ? -9.216 21.211 5.958 1.00 97.19 164 ALA A O 1
ATOM 1226 N N . ALA A 1 165 ? -10.967 21.143 4.549 1.00 96.12 165 ALA A N 1
ATOM 1227 C CA . ALA A 1 165 ? -11.929 20.619 5.512 1.00 96.12 165 ALA A CA 1
ATOM 1228 C C . ALA A 1 165 ? -11.637 19.159 5.892 1.00 96.12 165 ALA A C 1
ATOM 1230 O O . ALA A 1 165 ? -11.853 18.763 7.037 1.00 96.12 165 ALA A O 1
ATOM 1231 N N . ALA A 1 166 ? -11.129 18.360 4.953 1.00 97.38 166 ALA A N 1
ATOM 1232 C CA . ALA A 1 166 ? -10.783 16.962 5.179 1.00 97.38 166 ALA A CA 1
ATOM 1233 C C . ALA A 1 166 ? -9.472 16.786 5.969 1.00 97.38 166 ALA A C 1
ATOM 1235 O O . ALA A 1 166 ? -9.347 15.822 6.726 1.00 97.38 166 ALA A O 1
ATOM 1236 N N . HIS A 1 167 ? -8.513 17.713 5.854 1.00 96.50 167 HIS A N 1
ATOM 1237 C CA . HIS A 1 167 ? -7.193 17.583 6.481 1.00 96.50 167 HIS A CA 1
ATOM 1238 C C . HIS A 1 167 ? -7.238 17.318 8.005 1.00 96.50 167 HIS A C 1
ATOM 1240 O O . HIS A 1 167 ? -6.636 16.331 8.436 1.00 96.50 167 HIS A O 1
ATOM 1246 N N . PRO A 1 168 ? -7.997 18.068 8.837 1.00 95.25 168 PRO A N 1
ATOM 1247 C CA . PRO A 1 168 ? -8.102 17.789 10.274 1.00 95.25 168 PRO A CA 1
ATOM 1248 C C . PRO A 1 168 ? -8.638 16.389 10.606 1.00 95.25 168 PRO A C 1
ATOM 1250 O O . PRO A 1 168 ? -8.273 15.815 11.631 1.00 95.25 168 PRO A O 1
ATOM 1253 N N . ILE A 1 169 ? -9.486 15.817 9.744 1.00 96.81 169 ILE A N 1
ATOM 1254 C CA . ILE A 1 169 ? -10.033 14.465 9.926 1.00 96.81 169 ILE A CA 1
ATOM 1255 C C . ILE A 1 169 ? -8.922 13.431 9.796 1.00 96.81 169 ILE A C 1
ATOM 1257 O O . ILE A 1 169 ? -8.799 12.550 10.644 1.00 96.81 169 ILE A O 1
ATOM 1261 N N . ILE A 1 170 ? -8.104 13.563 8.753 1.00 95.94 170 ILE A N 1
ATOM 1262 C CA . ILE A 1 170 ? -6.990 12.652 8.489 1.00 95.94 170 ILE A CA 1
ATOM 1263 C C . ILE A 1 170 ? -5.924 12.805 9.573 1.00 95.94 170 ILE A C 1
ATOM 1265 O O . ILE A 1 170 ? -5.411 11.802 10.063 1.00 95.94 170 ILE A O 1
ATOM 1269 N N . SER A 1 171 ? -5.624 14.035 10.006 1.00 94.94 171 SER A N 1
ATOM 1270 C CA . SER A 1 171 ? -4.707 14.268 11.127 1.00 94.94 171 SER A CA 1
ATOM 1271 C C . SER A 1 171 ? -5.205 13.602 12.414 1.00 94.94 171 SER A C 1
ATOM 1273 O O . SER A 1 171 ? -4.424 12.952 13.106 1.00 94.94 171 SER A O 1
ATOM 1275 N N . SER A 1 172 ? -6.507 13.694 12.706 1.00 95.75 172 SER A N 1
ATOM 1276 C CA . SER A 1 172 ? -7.117 13.027 13.862 1.00 95.75 172 SER A CA 1
ATOM 1277 C C . SER A 1 172 ? -7.042 11.499 13.752 1.00 95.75 172 SER A C 1
ATOM 1279 O O . SER A 1 172 ? -6.669 10.839 14.721 1.00 95.75 172 SER A O 1
ATOM 1281 N N . LEU A 1 173 ? -7.302 10.938 12.564 1.00 96.56 173 LEU A N 1
ATOM 1282 C CA . LEU A 1 173 ? -7.146 9.505 12.297 1.00 96.56 173 LEU A CA 1
ATOM 1283 C C . LEU A 1 173 ? -5.691 9.054 12.478 1.00 96.56 173 LEU A C 1
ATOM 1285 O O . LEU A 1 173 ? -5.439 8.029 13.102 1.00 96.56 173 LEU A O 1
ATOM 1289 N N . SER A 1 174 ? -4.727 9.824 11.973 1.00 95.38 174 SER A N 1
ATOM 1290 C CA . SER A 1 174 ? -3.304 9.508 12.112 1.00 95.38 174 SER A CA 1
ATOM 1291 C C . SER A 1 174 ? -2.852 9.536 13.575 1.00 95.38 174 SER A C 1
ATOM 1293 O O . SER A 1 174 ? -2.106 8.652 13.992 1.00 95.38 174 SER A O 1
ATOM 1295 N N . SER A 1 175 ? -3.326 10.509 14.364 1.00 94.19 175 SER A N 1
ATOM 1296 C CA . SER A 1 175 ? -3.082 10.560 15.815 1.00 94.19 175 SER A CA 1
ATOM 1297 C C . SER A 1 175 ? -3.650 9.325 16.505 1.00 94.19 175 SER A C 1
ATOM 1299 O O . SER A 1 175 ? -2.955 8.673 17.278 1.00 94.19 175 SER A O 1
ATOM 1301 N N . LEU A 1 176 ? -4.886 8.953 16.162 1.00 94.25 176 LEU A N 1
ATOM 1302 C CA . LEU A 1 176 ? -5.553 7.773 16.704 1.00 94.25 176 LEU A CA 1
ATOM 1303 C C . LEU A 1 176 ? -4.783 6.483 16.443 1.00 94.25 176 LEU A C 1
ATOM 1305 O O . LEU A 1 176 ? -4.524 5.717 17.367 1.00 94.25 176 LEU A O 1
ATOM 1309 N N . LEU A 1 177 ? -4.394 6.262 15.187 1.00 94.69 177 LEU A N 1
ATOM 1310 C CA . LEU A 1 177 ? -3.597 5.102 14.802 1.00 94.69 177 LEU A CA 1
ATOM 1311 C C . LEU A 1 177 ? -2.268 5.071 15.571 1.00 94.69 177 LEU A C 1
ATOM 1313 O O . LEU A 1 177 ? -1.844 4.005 16.012 1.00 94.69 177 LEU A O 1
ATOM 1317 N N . SER A 1 178 ? -1.635 6.232 15.774 1.00 93.19 178 SER A N 1
ATOM 1318 C CA . SER A 1 178 ? -0.362 6.327 16.495 1.00 93.19 178 SER A CA 1
ATOM 1319 C C . SER A 1 178 ? -0.528 5.969 17.967 1.00 93.19 178 SER A C 1
ATOM 1321 O O . SER A 1 178 ? 0.253 5.185 18.501 1.00 93.19 178 SER A O 1
ATOM 1323 N N . GLU A 1 179 ? -1.561 6.489 18.622 1.00 91.62 179 GLU A N 1
ATOM 1324 C CA . GLU A 1 179 ? -1.858 6.184 20.022 1.00 91.62 179 GLU A CA 1
ATOM 1325 C C . GLU A 1 179 ? -2.179 4.700 20.213 1.00 91.62 179 GLU A C 1
ATOM 1327 O O . GLU A 1 179 ? -1.658 4.055 21.123 1.00 91.62 179 GLU A O 1
ATOM 1332 N N . TRP A 1 180 ? -2.966 4.123 19.308 1.00 91.81 180 TRP A N 1
ATOM 1333 C CA . TRP A 1 180 ? -3.354 2.714 19.356 1.00 91.81 180 TRP A CA 1
ATOM 1334 C C . TRP A 1 180 ? -2.218 1.755 18.981 1.00 91.81 180 TRP A C 1
ATOM 1336 O O . TRP A 1 180 ? -2.286 0.578 19.337 1.00 91.81 180 TRP A O 1
ATOM 1346 N N . SER A 1 181 ? -1.161 2.236 18.318 1.00 86.31 181 SER A N 1
ATOM 1347 C CA . SER A 1 181 ? 0.034 1.439 18.006 1.00 86.31 181 SER A CA 1
ATOM 1348 C C . SER A 1 181 ? 0.966 1.210 19.206 1.00 86.31 181 SER A C 1
ATOM 1350 O O . SER A 1 181 ? 1.826 0.337 19.149 1.00 86.31 181 SER A O 1
ATOM 1352 N N . SER A 1 182 ? 0.785 1.934 20.319 1.00 71.06 182 SER A N 1
ATOM 1353 C CA . SER A 1 182 ? 1.687 1.926 21.487 1.00 71.06 182 SER A CA 1
ATOM 1354 C C . SER A 1 182 ? 1.635 0.662 22.381 1.00 71.06 182 SER A C 1
ATOM 1356 O O . SER A 1 182 ? 1.960 0.720 23.561 1.00 71.06 182 SER A O 1
ATOM 1358 N N . HIS A 1 183 ? 1.281 -0.505 21.829 1.00 58.88 183 HIS A N 1
ATOM 1359 C CA . HIS A 1 183 ? 1.249 -1.820 22.503 1.00 58.88 183 HIS A CA 1
ATOM 1360 C C . HIS A 1 183 ? 0.340 -1.928 23.742 1.00 58.88 183 HIS A C 1
ATOM 1362 O O . HIS A 1 183 ? 0.482 -2.860 24.535 1.00 58.88 183 HIS A O 1
ATOM 1368 N N . SER A 1 184 ? -0.643 -1.037 23.908 1.00 68.88 184 SER A N 1
ATOM 1369 C CA . SER A 1 184 ? -1.674 -1.253 24.928 1.00 68.88 184 SER A CA 1
ATOM 1370 C C . SER A 1 184 ? -2.495 -2.502 24.572 1.00 68.88 184 SER A C 1
ATOM 1372 O O . SER A 1 184 ? -3.094 -2.528 23.496 1.00 68.88 184 SER A O 1
ATOM 1374 N N . PRO A 1 185 ? -2.595 -3.522 25.448 1.00 66.88 185 PRO A N 1
ATOM 1375 C CA . PRO A 1 185 ? -3.368 -4.735 25.167 1.00 66.88 185 PRO A CA 1
ATOM 1376 C C . PRO A 1 185 ? -4.865 -4.452 24.964 1.00 66.88 185 PRO A C 1
ATOM 1378 O O . PRO A 1 185 ? -5.555 -5.239 24.322 1.00 66.88 185 PRO A O 1
ATOM 1381 N N . ALA A 1 186 ? -5.359 -3.306 25.447 1.00 79.94 186 ALA A N 1
ATOM 1382 C CA . ALA A 1 186 ? -6.726 -2.833 25.234 1.00 79.94 186 ALA A CA 1
ATOM 1383 C C . ALA A 1 186 ? -6.925 -2.080 23.902 1.00 79.94 186 ALA A C 1
ATOM 1385 O O . ALA A 1 186 ? -8.030 -1.617 23.620 1.00 79.94 186 ALA A O 1
ATOM 1386 N N . SER A 1 187 ? -5.872 -1.923 23.092 1.00 88.94 187 SER A N 1
ATOM 1387 C CA . SER A 1 187 ? -5.955 -1.234 21.807 1.00 88.94 187 SER A CA 1
ATOM 1388 C C . SER A 1 187 ? -6.888 -1.975 20.841 1.00 88.94 187 SER A C 1
ATOM 1390 O O . SER A 1 187 ? -6.719 -3.177 20.620 1.00 88.94 187 SER A O 1
ATOM 1392 N N . PRO A 1 188 ? -7.819 -1.274 20.169 1.00 91.94 188 PRO A N 1
ATOM 1393 C CA . PRO A 1 188 ? -8.609 -1.868 19.093 1.00 91.94 188 PRO A CA 1
ATOM 1394 C C . PRO A 1 188 ? -7.766 -2.353 17.902 1.00 91.94 188 PRO A C 1
ATOM 1396 O O . PRO A 1 188 ? -8.259 -3.135 17.093 1.00 91.94 188 PRO A O 1
ATOM 1399 N N . LEU A 1 189 ? -6.504 -1.915 17.776 1.00 92.94 189 LEU A N 1
ATOM 1400 C CA . LEU A 1 189 ? -5.574 -2.415 16.757 1.00 92.94 189 LEU A CA 1
ATOM 1401 C C . LEU A 1 189 ? -4.853 -3.696 17.165 1.00 92.94 189 LEU A C 1
ATOM 1403 O O . LEU A 1 189 ? -4.180 -4.259 16.307 1.00 92.94 189 LEU A O 1
ATOM 1407 N N . THR A 1 190 ? -4.967 -4.161 18.416 1.00 89.88 190 THR A N 1
ATOM 1408 C CA . THR A 1 190 ? -4.182 -5.301 18.909 1.00 89.88 190 THR A CA 1
ATOM 1409 C C . THR A 1 190 ? -4.338 -6.502 17.985 1.00 89.88 190 THR A C 1
ATOM 1411 O O . THR A 1 190 ? -3.354 -6.926 17.393 1.00 89.88 190 THR A O 1
ATOM 1414 N N . GLU A 1 191 ? -5.559 -7.000 17.761 1.00 89.12 191 GLU A N 1
ATOM 1415 C CA . GLU A 1 191 ? -5.780 -8.191 16.926 1.00 89.12 191 GLU A CA 1
ATOM 1416 C C . GLU A 1 191 ? -5.248 -8.016 15.494 1.00 89.12 191 GLU A C 1
ATOM 1418 O O . GLU A 1 191 ? -4.550 -8.896 14.988 1.00 89.12 191 GLU A O 1
ATOM 1423 N N . PHE A 1 192 ? -5.489 -6.855 14.873 1.00 92.94 192 PHE A N 1
ATOM 1424 C CA . PHE A 1 192 ? -4.961 -6.518 13.548 1.00 92.94 192 PHE A CA 1
ATOM 1425 C C . PHE A 1 192 ? -3.424 -6.480 13.513 1.00 92.94 192 PHE A C 1
ATOM 1427 O O . PHE A 1 192 ? -2.806 -6.982 12.572 1.00 92.94 192 PHE A O 1
ATOM 1434 N N . GLY A 1 193 ? -2.795 -5.923 14.549 1.00 92.19 193 GLY A N 1
ATOM 1435 C CA . GLY A 1 193 ? -1.347 -5.914 14.726 1.00 92.19 193 GLY A CA 1
ATOM 1436 C C . GLY A 1 193 ? -0.788 -7.328 14.855 1.00 92.19 193 GLY A C 1
ATOM 1437 O O . GLY A 1 193 ? 0.167 -7.661 14.160 1.00 92.19 193 GLY A O 1
ATOM 1438 N N . LEU A 1 194 ? -1.426 -8.197 15.647 1.00 88.81 194 LEU A N 1
ATOM 1439 C CA . LEU A 1 194 ? -0.981 -9.585 15.808 1.00 88.81 194 LEU A CA 1
ATOM 1440 C C . LEU A 1 194 ? -1.041 -10.348 14.472 1.00 88.81 194 LEU A C 1
ATOM 1442 O O . LEU A 1 194 ? -0.042 -10.932 14.062 1.00 88.81 194 LEU A O 1
ATOM 1446 N N . VAL A 1 195 ? -2.175 -10.324 13.760 1.00 89.62 195 VAL A N 1
ATOM 1447 C CA . VAL A 1 195 ? -2.347 -11.112 12.515 1.00 89.62 195 VAL A CA 1
ATOM 1448 C C . VAL A 1 195 ? -1.526 -10.595 11.333 1.00 89.62 195 VAL A C 1
ATOM 1450 O O . VAL A 1 195 ? -1.294 -11.335 10.378 1.00 89.62 195 VAL A O 1
ATOM 1453 N N . THR A 1 196 ? -1.104 -9.328 11.369 1.00 93.38 196 THR A N 1
ATOM 1454 C CA . THR A 1 196 ? -0.260 -8.725 10.325 1.00 93.38 196 THR A CA 1
ATOM 1455 C C . THR A 1 196 ? 1.205 -8.601 10.732 1.00 93.38 196 THR A C 1
ATOM 1457 O O . THR A 1 196 ? 1.992 -8.071 9.952 1.00 93.38 196 THR A O 1
ATOM 1460 N N . HIS A 1 197 ? 1.592 -9.075 11.922 1.00 92.31 197 HIS A N 1
ATOM 1461 C CA . HIS A 1 197 ? 2.940 -8.884 12.469 1.00 92.31 197 HIS A CA 1
ATOM 1462 C C . HIS A 1 197 ? 3.347 -7.400 12.491 1.00 92.31 197 HIS A C 1
ATOM 1464 O O . HIS A 1 197 ? 4.449 -7.033 12.095 1.00 92.31 197 HIS A O 1
ATOM 1470 N N . SER A 1 198 ? 2.407 -6.532 12.872 1.00 92.81 198 SER A N 1
ATOM 1471 C CA . SER A 1 198 ? 2.511 -5.067 12.869 1.00 92.81 198 SER A CA 1
ATOM 1472 C C . SER A 1 198 ? 2.689 -4.408 11.495 1.00 92.81 198 SER A C 1
ATOM 1474 O O . SER A 1 198 ? 2.593 -3.182 11.422 1.00 92.81 198 SER A O 1
ATOM 1476 N N . LEU A 1 199 ? 2.848 -5.172 10.401 1.00 96.25 199 LEU A N 1
ATOM 1477 C CA . LEU A 1 199 ? 2.936 -4.633 9.038 1.00 96.25 199 LEU A CA 1
ATOM 1478 C C . LEU A 1 199 ? 1.729 -3.746 8.740 1.00 96.25 199 LEU A C 1
ATOM 1480 O O . LEU A 1 199 ? 1.890 -2.595 8.357 1.00 96.25 199 LEU A O 1
ATOM 1484 N N . GLY A 1 200 ? 0.516 -4.249 8.980 1.00 96.75 200 GLY A N 1
ATOM 1485 C CA . GLY A 1 200 ? -0.704 -3.504 8.693 1.00 96.75 200 GLY A CA 1
ATOM 1486 C C . GLY A 1 200 ? -0.799 -2.203 9.489 1.00 96.75 200 GLY A C 1
ATOM 1487 O O . GLY A 1 200 ? -1.186 -1.177 8.943 1.00 96.75 200 GLY A O 1
ATOM 1488 N N . VAL A 1 201 ? -0.411 -2.210 10.766 1.00 95.75 201 VAL A N 1
ATOM 1489 C CA . VAL A 1 201 ? -0.440 -1.004 11.613 1.00 95.75 201 VAL A CA 1
ATOM 1490 C C . VAL A 1 201 ? 0.574 0.037 11.125 1.00 95.75 201 VAL A C 1
ATOM 1492 O O . VAL A 1 201 ? 0.235 1.214 11.006 1.00 95.75 201 VAL A O 1
ATOM 1495 N N . ALA A 1 202 ? 1.794 -0.388 10.789 1.00 96.81 202 ALA A N 1
ATOM 1496 C CA . ALA A 1 202 ? 2.837 0.496 10.268 1.00 96.81 202 ALA A CA 1
ATOM 1497 C C . ALA A 1 202 ? 2.476 1.085 8.889 1.00 96.81 202 ALA A C 1
ATOM 1499 O O . ALA A 1 202 ? 2.707 2.270 8.627 1.00 96.81 202 ALA A O 1
ATOM 1500 N N . GLU A 1 203 ? 1.856 0.279 8.025 1.00 98.00 203 GLU A N 1
ATOM 1501 C CA . GLU A 1 203 ? 1.340 0.718 6.725 1.00 98.00 203 GLU A CA 1
ATOM 1502 C C . GLU A 1 203 ? 0.203 1.735 6.888 1.00 98.00 203 GLU A C 1
ATOM 1504 O O . GLU A 1 203 ? 0.214 2.774 6.227 1.00 98.00 203 GLU A O 1
ATOM 1509 N N . ALA A 1 204 ? -0.723 1.502 7.829 1.00 97.69 204 ALA A N 1
ATOM 1510 C CA . ALA A 1 204 ? -1.803 2.437 8.148 1.00 97.69 204 ALA A CA 1
ATOM 1511 C C . ALA A 1 204 ? -1.263 3.832 8.488 1.00 97.69 204 ALA A C 1
ATOM 1513 O O . ALA A 1 204 ? -1.740 4.830 7.952 1.00 97.69 204 ALA A O 1
ATOM 1514 N N . LEU A 1 205 ? -0.243 3.897 9.348 1.00 96.56 205 LEU A N 1
ATOM 1515 C CA . LEU A 1 205 ? 0.398 5.146 9.771 1.00 96.56 205 LEU A CA 1
ATOM 1516 C C . LEU A 1 205 ? 1.111 5.857 8.616 1.00 96.56 205 LEU A C 1
ATOM 1518 O O . LEU A 1 205 ? 0.975 7.069 8.429 1.00 96.56 205 LEU A O 1
ATOM 1522 N N . SER A 1 206 ? 1.865 5.100 7.819 1.00 97.31 206 SER A N 1
ATOM 1523 C CA . SER A 1 206 ? 2.599 5.646 6.674 1.00 97.31 206 SER A CA 1
ATOM 1524 C C . SER A 1 206 ? 1.643 6.230 5.632 1.00 97.31 206 SER A C 1
ATOM 1526 O O . SER A 1 206 ? 1.894 7.300 5.071 1.00 97.31 206 SER A O 1
ATOM 1528 N N . LEU A 1 207 ? 0.512 5.561 5.405 1.00 98.00 207 LEU A N 1
ATOM 1529 C CA . LEU A 1 207 ? -0.451 5.934 4.375 1.00 98.00 207 LEU A CA 1
ATOM 1530 C C . LEU A 1 207 ? -1.457 6.984 4.844 1.00 98.00 207 LEU A C 1
ATOM 1532 O O . LEU A 1 207 ? -1.860 7.814 4.030 1.00 98.00 207 LEU A O 1
ATOM 1536 N N . SER A 1 208 ? -1.797 7.047 6.137 1.00 97.31 208 SER A N 1
ATOM 1537 C CA . SER A 1 208 ? -2.539 8.190 6.690 1.00 97.31 208 SER A CA 1
ATOM 1538 C C . SER A 1 208 ? -1.712 9.473 6.581 1.00 97.31 208 SER A C 1
ATOM 1540 O O . SER A 1 208 ? -2.230 10.513 6.172 1.00 97.31 208 SER A O 1
ATOM 1542 N N . SER A 1 209 ? -0.407 9.388 6.858 1.00 95.81 209 SER A N 1
ATOM 1543 C CA . SER A 1 209 ? 0.537 10.498 6.685 1.00 95.81 209 SER A CA 1
ATOM 1544 C C . SER A 1 209 ? 0.699 10.898 5.213 1.00 95.81 209 SER A C 1
ATOM 1546 O O . SER A 1 209 ? 0.633 12.083 4.872 1.00 95.81 209 SER A O 1
ATOM 1548 N N . LEU A 1 210 ? 0.838 9.925 4.303 1.00 97.00 210 LEU A N 1
ATOM 1549 C CA . LEU A 1 210 ? 0.853 10.190 2.862 1.00 97.00 210 LEU A CA 1
ATOM 1550 C C . LEU A 1 210 ? -0.419 10.912 2.408 1.00 97.00 210 LEU A C 1
ATOM 1552 O O . LEU A 1 210 ? -0.324 11.886 1.663 1.00 97.00 210 LEU A O 1
ATOM 1556 N N . PHE A 1 211 ? -1.587 10.461 2.866 1.00 97.62 211 PHE A N 1
ATOM 1557 C CA . PHE A 1 211 ? -2.861 11.052 2.480 1.00 97.62 211 PHE A CA 1
ATOM 1558 C C . PHE A 1 211 ? -3.007 12.491 3.000 1.00 97.62 211 PHE A C 1
ATOM 1560 O O . PHE A 1 211 ? -3.412 13.374 2.245 1.00 97.62 211 PHE A O 1
ATOM 1567 N N . ALA A 1 212 ? -2.583 12.771 4.237 1.00 96.88 212 ALA A N 1
ATOM 1568 C CA . ALA A 1 212 ? -2.549 14.138 4.758 1.00 96.88 212 ALA A CA 1
ATOM 1569 C C . ALA A 1 212 ? -1.675 15.059 3.885 1.00 96.88 212 ALA A C 1
ATOM 1571 O O . ALA A 1 212 ? -2.120 16.136 3.488 1.00 96.88 212 ALA A O 1
ATOM 1572 N N . ARG A 1 213 ? -0.468 14.607 3.504 1.00 97.19 213 ARG A N 1
ATOM 1573 C CA . ARG A 1 213 ? 0.417 15.362 2.595 1.00 97.19 213 ARG A CA 1
ATOM 1574 C C . ARG A 1 213 ? -0.199 15.560 1.210 1.00 97.19 213 ARG A C 1
ATOM 1576 O O . ARG A 1 213 ? -0.100 16.650 0.659 1.00 97.19 213 ARG A O 1
ATOM 1583 N N . LEU A 1 214 ? -0.866 14.541 0.667 1.00 97.25 214 LEU A N 1
ATOM 1584 C CA . LEU A 1 214 ? -1.583 14.643 -0.606 1.00 97.25 214 LEU A CA 1
ATOM 1585 C C . LEU A 1 214 ? -2.678 15.711 -0.565 1.00 97.25 214 LEU A C 1
ATOM 1587 O O . LEU A 1 214 ? -2.822 16.436 -1.543 1.00 97.25 214 LEU A O 1
ATOM 1591 N N . LEU A 1 215 ? -3.416 15.853 0.542 1.00 97.38 215 LEU A N 1
ATOM 1592 C CA . LEU A 1 215 ? -4.425 16.910 0.666 1.00 97.38 215 LEU A CA 1
ATOM 1593 C C . LEU A 1 215 ? -3.818 18.311 0.694 1.00 97.38 215 LEU A C 1
ATOM 1595 O O . LEU A 1 215 ? -4.352 19.214 0.049 1.00 97.38 215 LEU A O 1
ATOM 1599 N N . VAL A 1 216 ? -2.707 18.491 1.412 1.00 97.62 216 VAL A N 1
ATOM 1600 C CA . VAL A 1 216 ? -1.985 19.773 1.430 1.00 97.62 216 VAL A CA 1
ATOM 1601 C C . VAL A 1 216 ? -1.518 20.124 0.020 1.00 97.62 216 VAL A C 1
ATOM 1603 O O . VAL A 1 216 ? -1.833 21.199 -0.486 1.00 97.62 216 VAL A O 1
ATOM 1606 N N . THR A 1 217 ? -0.864 19.188 -0.666 1.00 98.06 217 THR A N 1
ATOM 1607 C CA . THR A 1 217 ? -0.377 19.434 -2.027 1.00 98.06 217 THR A CA 1
ATOM 1608 C C . THR A 1 217 ? -1.507 19.587 -3.043 1.00 98.06 217 THR A C 1
ATOM 1610 O O . THR A 1 217 ? -1.394 20.396 -3.957 1.00 98.06 217 THR A O 1
ATOM 1613 N N . LEU A 1 218 ? -2.634 18.887 -2.882 1.00 97.62 218 LEU A N 1
ATOM 1614 C CA . LEU A 1 218 ? -3.819 19.093 -3.716 1.00 97.62 218 LEU A CA 1
ATOM 1615 C C . LEU A 1 218 ? -4.378 20.508 -3.552 1.00 97.62 218 LEU A C 1
ATOM 1617 O O . LEU A 1 218 ? -4.710 21.154 -4.544 1.00 97.62 218 LEU A O 1
ATOM 1621 N N . GLN A 1 219 ? -4.448 21.011 -2.318 1.00 97.25 219 GLN A N 1
ATOM 1622 C CA . GLN A 1 219 ? -4.863 22.385 -2.057 1.00 97.25 219 GLN A CA 1
ATOM 1623 C C . GLN A 1 219 ? -3.917 23.396 -2.726 1.00 97.25 219 GLN A C 1
ATOM 1625 O O . GLN A 1 219 ? -4.382 24.361 -3.339 1.00 97.25 219 GLN A O 1
ATOM 1630 N N . GLU A 1 220 ? -2.605 23.188 -2.618 1.00 96.88 220 GLU A N 1
ATOM 1631 C CA . GLU A 1 220 ? -1.587 24.038 -3.243 1.00 96.88 220 GLU A CA 1
ATOM 1632 C C . GLU A 1 220 ? -1.688 24.018 -4.773 1.00 96.88 220 GLU A C 1
ATOM 1634 O O . GLU A 1 220 ? -1.736 25.079 -5.396 1.00 96.88 220 GLU A O 1
ATOM 1639 N N . GLU A 1 221 ? -1.807 22.837 -5.382 1.00 96.94 221 GLU A N 1
ATOM 1640 C CA . GLU A 1 221 ? -1.933 22.688 -6.835 1.00 96.94 221 GLU A CA 1
ATOM 1641 C C . GLU A 1 221 ? -3.265 23.249 -7.361 1.00 96.94 221 GLU A C 1
ATOM 1643 O O . GLU A 1 221 ? -3.281 23.852 -8.435 1.00 96.94 221 GLU A O 1
ATOM 1648 N N . CYS A 1 222 ? -4.365 23.168 -6.599 1.00 96.44 222 CYS A N 1
ATOM 1649 C CA . CYS A 1 222 ? -5.621 23.843 -6.950 1.00 96.44 222 CYS A CA 1
ATOM 1650 C C . CYS A 1 222 ? -5.451 25.369 -6.998 1.00 96.44 222 CYS A C 1
ATOM 1652 O O . CYS A 1 222 ? -5.890 26.014 -7.953 1.00 96.44 222 CYS A O 1
ATOM 1654 N N . ARG A 1 223 ? -4.790 25.958 -5.989 1.00 94.69 223 ARG A N 1
ATOM 1655 C CA . ARG A 1 223 ? -4.512 27.406 -5.936 1.00 94.69 223 ARG A CA 1
ATOM 1656 C C . ARG A 1 223 ? -3.568 27.839 -7.057 1.00 94.69 223 ARG A C 1
ATOM 1658 O O . ARG A 1 223 ? -3.835 28.835 -7.727 1.00 94.69 223 ARG A O 1
ATOM 1665 N N . ALA A 1 224 ? -2.500 27.077 -7.288 1.00 93.56 224 ALA A N 1
ATOM 1666 C CA . ALA A 1 224 ? -1.547 27.336 -8.362 1.00 93.56 224 ALA A CA 1
ATOM 1667 C C . ALA A 1 224 ? -2.226 27.267 -9.736 1.00 93.56 224 ALA A C 1
ATOM 1669 O O . ALA A 1 224 ? -2.011 28.136 -10.581 1.00 93.56 224 ALA A O 1
ATOM 1670 N N . GLN A 1 225 ? -3.099 26.278 -9.950 1.00 94.00 225 GLN A N 1
ATOM 1671 C CA . GLN A 1 225 ? -3.852 26.157 -11.191 1.00 94.00 225 GLN A CA 1
ATOM 1672 C C . GLN A 1 225 ? -4.854 27.301 -11.379 1.00 94.00 225 GLN A C 1
ATOM 1674 O O . GLN A 1 225 ? -4.973 27.817 -12.488 1.00 94.00 225 GLN A O 1
ATOM 1679 N N . ALA A 1 226 ? -5.529 27.745 -10.316 1.00 92.12 226 ALA A N 1
ATOM 1680 C CA . ALA A 1 226 ? -6.446 28.882 -10.394 1.00 92.12 226 ALA A CA 1
ATOM 1681 C C . ALA A 1 226 ? -5.706 30.164 -10.807 1.00 92.12 226 ALA A C 1
ATOM 1683 O O . ALA A 1 226 ? -6.161 30.877 -11.701 1.00 92.12 226 ALA A O 1
ATOM 1684 N N . ALA A 1 227 ? -4.527 30.410 -10.224 1.00 91.50 227 ALA A N 1
ATOM 1685 C CA . ALA A 1 227 ? -3.672 31.534 -10.597 1.00 91.50 227 ALA A CA 1
ATOM 1686 C C . ALA A 1 227 ? -3.186 31.442 -12.057 1.00 91.50 227 ALA A C 1
ATOM 1688 O O . ALA A 1 227 ? -3.196 32.448 -12.768 1.00 91.50 227 ALA A O 1
ATOM 1689 N N . ARG A 1 228 ? -2.818 30.241 -12.534 1.00 90.94 228 ARG A N 1
ATOM 1690 C CA . ARG A 1 228 ? -2.435 30.017 -13.941 1.00 90.94 228 ARG A CA 1
ATOM 1691 C C . ARG A 1 228 ? -3.573 30.331 -14.907 1.00 90.94 228 ARG A C 1
ATOM 1693 O O . ARG A 1 228 ? -3.337 31.024 -15.888 1.00 90.94 228 ARG A O 1
ATOM 1700 N N . ILE A 1 229 ? -4.794 29.876 -14.622 1.00 90.00 229 ILE A N 1
ATOM 1701 C CA . ILE A 1 229 ? -5.961 30.109 -15.490 1.00 90.00 229 ILE A CA 1
ATOM 1702 C C . ILE A 1 229 ? -6.313 31.600 -15.576 1.00 90.00 229 ILE A C 1
ATOM 1704 O O . ILE A 1 229 ? -6.702 32.069 -16.642 1.00 90.00 229 ILE A O 1
ATOM 1708 N N . MET A 1 230 ? -6.132 32.364 -14.491 1.00 88.00 230 MET A N 1
ATOM 1709 C CA . MET A 1 230 ? -6.332 33.821 -14.515 1.00 88.00 230 MET A CA 1
ATOM 1710 C C . MET A 1 230 ? -5.365 34.538 -15.466 1.00 88.00 230 MET A C 1
ATOM 1712 O O . MET A 1 230 ? -5.736 35.544 -16.062 1.00 88.00 230 MET A O 1
ATOM 1716 N N . GLN A 1 231 ? -4.138 34.032 -15.610 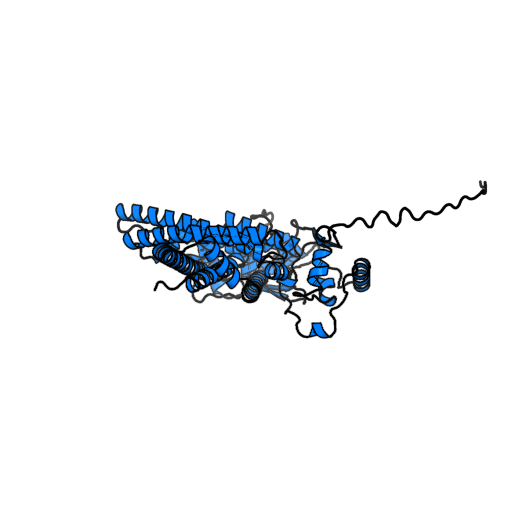1.00 88.44 231 GLN A N 1
ATOM 1717 C CA . GLN A 1 231 ? -3.140 34.590 -16.530 1.00 88.44 231 GLN A CA 1
ATOM 1718 C C . GLN A 1 231 ? -3.312 34.048 -17.955 1.00 88.44 231 GLN A C 1
ATOM 1720 O O . GLN A 1 231 ? -3.174 34.784 -18.928 1.00 88.44 231 GLN A O 1
ATOM 1725 N N . PHE A 1 232 ? -3.630 32.758 -18.073 1.00 87.56 232 PHE A N 1
ATOM 1726 C CA . PHE A 1 232 ? -3.713 32.012 -19.322 1.00 87.56 232 PHE A CA 1
ATOM 1727 C C . PHE A 1 232 ? -4.954 31.100 -19.293 1.00 87.56 232 PHE A C 1
ATOM 1729 O O . PHE A 1 232 ? -4.872 29.975 -18.790 1.00 87.56 232 PHE A O 1
ATOM 1736 N N . PRO A 1 233 ? -6.098 31.532 -19.863 1.00 79.50 233 PRO A N 1
ATOM 1737 C CA . PRO A 1 233 ? -7.384 30.833 -19.736 1.00 79.50 233 PRO A CA 1
ATOM 1738 C C . PRO A 1 233 ? -7.418 29.370 -20.211 1.00 79.50 233 PRO A C 1
ATOM 1740 O O . PRO A 1 233 ? -8.313 28.628 -19.821 1.00 79.50 233 PRO A O 1
ATOM 1743 N N . GLN A 1 234 ? -6.456 28.942 -21.036 1.00 78.38 234 GLN A N 1
ATOM 1744 C CA . GLN A 1 234 ? -6.320 27.566 -21.541 1.00 78.38 234 GLN A CA 1
ATOM 1745 C C . GLN A 1 234 ? -5.061 26.851 -21.010 1.00 78.38 234 GLN A C 1
ATOM 1747 O O . GLN A 1 234 ? -4.506 25.977 -21.672 1.00 78.38 234 GLN A O 1
ATOM 1752 N N . SER A 1 235 ? -4.570 27.240 -19.830 1.00 81.94 235 SER A N 1
ATOM 1753 C CA . SER A 1 235 ? -3.423 26.594 -19.185 1.00 81.94 235 SER A CA 1
ATOM 1754 C C . SER A 1 235 ? -3.830 25.337 -18.414 1.00 81.94 235 SER A C 1
ATOM 1756 O O . SER A 1 235 ? -4.858 25.313 -17.739 1.00 81.94 235 SER A O 1
ATOM 1758 N N . TYR A 1 236 ? -2.980 24.311 -18.451 1.00 80.88 236 TYR A N 1
ATOM 1759 C CA . TYR A 1 236 ? -3.138 23.047 -17.727 1.00 80.88 236 TYR A CA 1
ATOM 1760 C C . TYR A 1 236 ? -1.959 22.828 -16.762 1.00 80.88 236 TYR A C 1
ATOM 1762 O O . TYR A 1 236 ? -0.888 23.405 -16.978 1.00 80.88 236 TYR A O 1
ATOM 1770 N N . PRO A 1 237 ? -2.118 22.013 -15.700 1.00 81.12 237 PRO A N 1
ATOM 1771 C CA . PRO A 1 237 ? -1.000 21.592 -14.868 1.00 81.12 237 PRO A CA 1
ATOM 1772 C C . PRO A 1 237 ? 0.101 20.934 -15.700 1.00 81.12 237 PRO A C 1
ATOM 1774 O O . PRO A 1 237 ? -0.174 20.097 -16.558 1.00 81.12 237 PRO A O 1
ATOM 1777 N N . ASP A 1 238 ? 1.348 21.291 -15.407 1.00 84.81 238 ASP A N 1
ATOM 1778 C CA . ASP A 1 238 ? 2.508 20.710 -16.073 1.00 84.81 238 ASP A CA 1
ATOM 1779 C C . ASP A 1 238 ? 2.719 19.260 -15.609 1.00 84.81 238 ASP A C 1
ATOM 1781 O O . ASP A 1 238 ? 2.915 18.997 -14.414 1.00 84.81 238 ASP A O 1
ATOM 1785 N N . ILE A 1 239 ? 2.648 18.320 -16.552 1.00 86.19 239 ILE A N 1
ATOM 1786 C CA . ILE A 1 239 ? 2.884 16.894 -16.332 1.00 86.19 239 ILE A CA 1
ATOM 1787 C C . ILE A 1 239 ? 4.006 16.462 -17.274 1.00 86.19 239 ILE A C 1
ATOM 1789 O O . ILE A 1 239 ? 3.885 16.665 -18.484 1.00 86.19 239 ILE A O 1
ATOM 1793 N N . PRO A 1 240 ? 5.083 15.853 -16.746 1.00 86.12 240 PRO A N 1
ATOM 1794 C CA . PRO A 1 240 ? 6.208 15.447 -17.569 1.00 86.12 240 PRO A CA 1
ATOM 1795 C C . PRO A 1 240 ? 5.762 14.439 -18.628 1.00 86.12 240 PRO A C 1
ATOM 1797 O O . PRO A 1 240 ? 4.900 13.599 -18.386 1.00 86.12 240 PRO A O 1
ATOM 1800 N N . ALA A 1 241 ? 6.368 14.517 -19.811 1.00 82.88 241 ALA A N 1
ATOM 1801 C CA . ALA A 1 241 ? 6.149 13.526 -20.853 1.00 82.88 241 ALA A CA 1
ATOM 1802 C C . ALA A 1 241 ? 6.753 12.164 -20.447 1.00 82.88 241 ALA A C 1
ATOM 1804 O O . ALA A 1 241 ? 7.756 12.122 -19.723 1.00 82.88 241 ALA A O 1
ATOM 1805 N N . PRO A 1 242 ? 6.190 11.040 -20.929 1.00 78.25 242 PRO A N 1
ATOM 1806 C CA . PRO A 1 242 ? 6.786 9.730 -20.716 1.00 78.25 242 PRO A CA 1
ATOM 1807 C C . PRO A 1 242 ? 8.197 9.669 -21.322 1.00 78.25 242 PRO A C 1
ATOM 1809 O O . PRO A 1 242 ? 8.424 10.134 -22.439 1.00 78.25 242 PRO A O 1
ATOM 1812 N N . ASP A 1 243 ? 9.144 9.056 -20.608 1.00 70.00 243 ASP A N 1
ATOM 1813 C CA . ASP A 1 243 ? 10.465 8.773 -21.167 1.00 70.00 243 ASP A CA 1
ATOM 1814 C C . ASP A 1 243 ? 10.388 7.760 -22.330 1.00 70.00 243 ASP A C 1
ATOM 1816 O O . ASP A 1 243 ? 9.471 6.937 -22.424 1.00 70.00 243 ASP A O 1
ATOM 1820 N N . ALA A 1 244 ? 11.378 7.802 -23.228 1.00 66.06 244 ALA A N 1
ATOM 1821 C CA . ALA A 1 244 ? 11.449 6.895 -24.378 1.00 66.06 244 ALA A CA 1
ATOM 1822 C C . ALA A 1 244 ? 11.543 5.408 -23.966 1.00 66.06 244 ALA A C 1
ATOM 1824 O O . ALA A 1 244 ? 11.090 4.525 -24.695 1.00 66.06 244 ALA A O 1
ATOM 1825 N N . ASN A 1 245 ? 12.082 5.117 -22.776 1.00 63.22 245 ASN A N 1
ATOM 1826 C CA . ASN A 1 245 ? 12.223 3.749 -22.273 1.00 63.22 245 ASN A CA 1
ATOM 1827 C C . ASN A 1 245 ? 10.867 3.106 -21.937 1.00 63.22 245 ASN A C 1
ATOM 1829 O O . ASN A 1 245 ? 10.724 1.890 -22.072 1.00 63.22 245 ASN A O 1
ATOM 1833 N N . MET A 1 246 ? 9.862 3.885 -21.531 1.00 62.69 246 MET A N 1
ATOM 1834 C CA . MET A 1 246 ? 8.526 3.349 -21.256 1.00 62.69 246 MET A CA 1
ATOM 1835 C C . MET A 1 246 ? 7.719 3.037 -22.489 1.00 62.69 246 MET A C 1
ATOM 1837 O O . MET A 1 246 ? 6.915 2.118 -22.434 1.00 62.69 246 MET A O 1
ATOM 1841 N N . GLN A 1 247 ? 7.908 3.757 -23.592 1.00 62.06 247 GLN A N 1
ATOM 1842 C CA . GLN A 1 247 ? 7.244 3.385 -24.843 1.00 62.06 247 GLN A CA 1
ATOM 1843 C C . GLN A 1 247 ? 7.663 1.966 -25.255 1.00 62.06 247 GLN A C 1
ATOM 1845 O O . GLN A 1 247 ? 6.842 1.164 -25.696 1.00 62.06 247 GLN A O 1
ATOM 1850 N N . GLN A 1 248 ? 8.929 1.623 -25.005 1.00 62.59 248 GLN A N 1
ATOM 1851 C CA . GLN A 1 248 ? 9.480 0.299 -25.261 1.00 62.59 248 GLN A CA 1
ATOM 1852 C C . GLN A 1 248 ? 9.031 -0.752 -24.226 1.00 62.59 248 GLN A C 1
ATOM 1854 O O . GLN A 1 248 ? 8.717 -1.879 -24.602 1.00 62.59 248 GLN A O 1
ATOM 1859 N N . GLU A 1 249 ? 8.956 -0.406 -22.935 1.00 63.25 249 GLU A N 1
ATOM 1860 C CA . GLU A 1 249 ? 8.421 -1.303 -21.891 1.00 63.25 249 GLU A CA 1
ATOM 1861 C C . GLU A 1 249 ? 6.918 -1.557 -22.043 1.00 63.25 249 GLU A C 1
ATOM 1863 O O . GLU A 1 249 ? 6.489 -2.699 -21.922 1.00 63.25 249 GLU A O 1
ATOM 1868 N N . ALA A 1 250 ? 6.123 -0.538 -22.370 1.00 62.28 250 ALA A N 1
ATOM 1869 C CA . ALA A 1 250 ? 4.695 -0.678 -22.639 1.00 62.28 250 ALA A CA 1
ATOM 1870 C C . ALA A 1 250 ? 4.442 -1.618 -23.827 1.00 62.28 250 ALA A C 1
ATOM 1872 O O . ALA A 1 250 ? 3.562 -2.471 -23.751 1.00 62.28 250 ALA A O 1
ATOM 1873 N N . ALA A 1 251 ? 5.262 -1.529 -24.881 1.00 63.81 251 ALA A N 1
ATOM 1874 C CA . ALA A 1 251 ? 5.205 -2.458 -26.007 1.00 63.81 251 ALA A CA 1
ATOM 1875 C C . ALA A 1 251 ? 5.552 -3.903 -25.598 1.00 63.81 251 ALA A C 1
ATOM 1877 O O . ALA A 1 251 ? 4.878 -4.834 -26.029 1.00 63.81 251 ALA A O 1
ATOM 1878 N N . MET A 1 252 ? 6.561 -4.109 -24.739 1.00 64.94 252 MET A N 1
ATOM 1879 C CA . MET A 1 252 ? 6.896 -5.446 -24.223 1.00 64.94 252 MET A CA 1
ATOM 1880 C C . MET A 1 252 ? 5.799 -6.015 -23.317 1.00 64.94 252 MET A C 1
ATOM 1882 O O . MET A 1 252 ? 5.482 -7.197 -23.412 1.00 64.94 252 MET A O 1
ATOM 1886 N N . LEU A 1 253 ? 5.207 -5.187 -22.455 1.00 63.19 253 LEU A N 1
ATOM 1887 C CA . LEU A 1 253 ? 4.132 -5.592 -21.548 1.00 63.19 253 LEU A CA 1
ATOM 1888 C C . LEU A 1 253 ? 2.828 -5.914 -22.295 1.00 63.19 253 LEU A C 1
ATOM 1890 O O . LEU A 1 253 ? 2.077 -6.778 -21.848 1.00 63.19 253 LEU A O 1
ATOM 1894 N N . ALA A 1 254 ? 2.598 -5.285 -23.454 1.00 61.56 254 ALA A N 1
ATOM 1895 C CA . ALA A 1 254 ? 1.462 -5.560 -24.334 1.00 61.56 254 ALA A CA 1
ATOM 1896 C C . ALA A 1 254 ? 1.539 -6.923 -25.055 1.00 61.56 254 ALA A C 1
ATOM 1898 O O . ALA A 1 254 ? 0.522 -7.406 -25.544 1.00 61.56 254 ALA A O 1
ATOM 1899 N N . MET A 1 255 ? 2.712 -7.568 -25.111 1.00 64.50 255 MET A N 1
ATOM 1900 C CA . MET A 1 255 ? 2.890 -8.903 -25.715 1.00 64.50 255 MET A CA 1
ATOM 1901 C C . MET A 1 255 ? 2.500 -10.063 -24.780 1.00 64.50 255 MET A C 1
ATOM 1903 O O . MET A 1 255 ? 2.678 -11.228 -25.135 1.00 64.50 255 MET A O 1
ATOM 1907 N N . GLY A 1 256 ? 1.943 -9.759 -23.602 1.00 65.12 256 GLY A N 1
ATOM 1908 C CA . GLY A 1 256 ? 1.552 -10.744 -22.595 1.00 65.12 256 GLY A CA 1
ATOM 1909 C C . GLY A 1 256 ? 2.740 -11.317 -21.802 1.00 65.12 256 GLY A C 1
ATOM 1910 O O . GLY A 1 256 ? 3.906 -11.075 -22.131 1.00 65.12 256 GLY A O 1
ATOM 1911 N N . PRO A 1 257 ? 2.476 -12.063 -20.712 1.00 76.56 257 PRO A N 1
ATOM 1912 C CA . PRO A 1 257 ? 3.529 -12.568 -19.838 1.00 76.56 257 PRO A CA 1
ATOM 1913 C C . PRO A 1 257 ? 4.311 -13.708 -20.509 1.00 76.56 257 PRO A C 1
ATOM 1915 O O . PRO A 1 257 ? 3.869 -14.854 -20.567 1.00 76.56 257 PRO A O 1
ATOM 1918 N N . ILE A 1 258 ? 5.521 -13.412 -20.991 1.00 87.06 258 ILE A N 1
ATOM 1919 C CA . ILE A 1 258 ? 6.459 -14.442 -21.459 1.00 87.06 258 ILE A CA 1
ATOM 1920 C C . ILE A 1 258 ? 7.138 -15.068 -20.238 1.00 87.06 258 ILE A C 1
ATOM 1922 O O . ILE A 1 258 ? 7.859 -14.384 -19.507 1.00 87.06 258 ILE A O 1
ATOM 1926 N N . LYS A 1 259 ? 6.936 -16.371 -20.019 1.00 90.50 259 LYS A N 1
ATOM 1927 C CA . LYS A 1 259 ? 7.569 -17.123 -18.925 1.00 90.50 259 LYS A CA 1
ATOM 1928 C C . LYS A 1 259 ? 9.089 -17.182 -19.106 1.00 90.50 259 LYS A C 1
ATOM 1930 O O . LYS A 1 259 ? 9.574 -17.623 -20.143 1.00 90.50 259 LYS A O 1
ATOM 1935 N N . PHE A 1 260 ? 9.820 -16.792 -18.065 1.00 91.31 260 PHE A N 1
ATOM 1936 C CA . PHE A 1 260 ? 11.256 -17.038 -17.925 1.00 91.31 260 PHE A CA 1
ATOM 1937 C C . PHE A 1 260 ? 11.507 -18.302 -17.088 1.00 91.31 260 PHE A C 1
ATOM 1939 O O . PHE A 1 260 ? 12.333 -19.135 -17.439 1.00 91.31 260 PHE A O 1
ATOM 1946 N N . GLY A 1 261 ? 10.752 -18.496 -16.002 1.00 90.94 261 GLY A N 1
ATOM 1947 C CA . GLY A 1 261 ? 10.893 -19.675 -15.149 1.00 90.94 261 GLY A CA 1
ATOM 1948 C C . GLY A 1 261 ? 9.933 -19.682 -13.965 1.00 90.94 261 GLY A C 1
ATOM 1949 O O . GLY A 1 261 ? 9.032 -18.854 -13.875 1.00 90.94 261 GLY A O 1
ATOM 1950 N N . GLU A 1 262 ? 10.136 -20.633 -13.058 1.00 91.88 262 GLU A N 1
ATOM 1951 C CA . GLU A 1 262 ? 9.417 -20.721 -11.786 1.00 91.88 262 GLU A CA 1
ATOM 1952 C C . GLU A 1 262 ? 10.407 -20.776 -10.630 1.00 91.88 262 GLU A C 1
ATOM 1954 O O . GLU A 1 262 ? 11.419 -21.477 -10.701 1.00 91.88 262 GLU A O 1
ATOM 1959 N N . VAL A 1 263 ? 10.100 -20.053 -9.558 1.00 90.94 263 VAL A N 1
ATOM 1960 C CA . VAL A 1 263 ? 10.980 -19.920 -8.394 1.00 90.94 263 VAL A CA 1
ATOM 1961 C C . VAL A 1 263 ? 10.179 -20.167 -7.121 1.00 90.94 263 VAL A C 1
ATOM 1963 O O . VAL A 1 263 ? 9.053 -19.693 -6.986 1.00 90.94 263 VAL A O 1
ATOM 1966 N N . ASP A 1 264 ? 10.752 -20.903 -6.167 1.00 88.56 264 ASP A N 1
ATOM 1967 C CA . ASP A 1 264 ? 10.132 -21.079 -4.850 1.00 88.56 264 ASP A CA 1
ATOM 1968 C C . ASP A 1 264 ? 10.008 -19.721 -4.139 1.00 88.56 264 ASP A C 1
ATOM 1970 O O . ASP A 1 264 ? 10.998 -18.996 -3.997 1.00 88.56 264 ASP A O 1
ATOM 1974 N N . GLY A 1 265 ? 8.829 -19.384 -3.620 1.00 85.06 265 GLY A N 1
ATOM 1975 C CA . GLY A 1 265 ? 8.648 -18.115 -2.908 1.00 85.06 265 GLY A CA 1
ATOM 1976 C C . GLY A 1 265 ? 9.505 -17.996 -1.654 1.00 85.06 265 GLY A C 1
ATOM 1977 O O . GLY A 1 265 ? 10.011 -18.978 -1.094 1.00 85.06 265 GLY A O 1
ATOM 1978 N N . ARG A 1 266 ? 9.683 -16.770 -1.180 1.00 87.50 266 ARG A N 1
ATOM 1979 C CA . ARG A 1 266 ? 10.346 -16.453 0.091 1.00 87.50 266 ARG A CA 1
ATOM 1980 C C . ARG A 1 266 ? 9.341 -16.332 1.233 1.00 87.50 266 ARG A C 1
ATOM 1982 O O . ARG A 1 266 ? 9.634 -16.823 2.326 1.00 87.50 266 ARG A O 1
ATOM 1989 N N . LEU A 1 267 ? 8.156 -15.798 0.952 1.00 85.69 267 LEU A N 1
ATOM 1990 C CA . LEU A 1 267 ? 6.998 -15.656 1.834 1.00 85.69 267 LEU A CA 1
ATOM 1991 C C . LEU A 1 267 ? 6.008 -16.816 1.670 1.00 85.69 267 LEU A C 1
ATOM 1993 O O . LEU A 1 267 ? 4.802 -16.634 1.558 1.00 85.69 267 LEU A O 1
ATOM 1997 N N . THR A 1 268 ? 6.510 -18.048 1.642 1.00 81.44 268 THR A N 1
ATOM 1998 C CA . THR A 1 268 ? 5.660 -19.244 1.617 1.00 81.44 268 THR A CA 1
ATOM 1999 C C . THR A 1 268 ? 6.136 -20.269 2.631 1.00 81.44 268 THR A C 1
ATOM 2001 O O . THR A 1 268 ? 7.324 -20.594 2.711 1.00 81.44 268 THR A O 1
ATOM 2004 N N . LEU A 1 269 ? 5.180 -20.836 3.367 1.00 76.25 269 LEU A N 1
ATOM 2005 C CA . LEU A 1 269 ? 5.410 -21.982 4.246 1.00 76.25 269 LEU A CA 1
ATOM 2006 C C . LEU A 1 269 ? 5.060 -23.326 3.574 1.00 76.25 269 LEU A C 1
ATOM 2008 O O . LEU A 1 269 ? 5.505 -24.365 4.050 1.00 76.25 269 LEU A O 1
ATOM 2012 N N . HIS A 1 270 ? 4.356 -23.313 2.431 1.00 73.38 270 HIS A N 1
ATOM 2013 C CA . HIS A 1 270 ? 3.883 -24.508 1.705 1.00 73.38 270 HIS A CA 1
ATOM 2014 C C . HIS A 1 270 ? 4.634 -24.797 0.392 1.00 73.38 270 HIS A C 1
ATOM 2016 O O . HIS A 1 270 ? 4.100 -25.459 -0.488 1.00 73.38 270 HIS A O 1
ATOM 2022 N N . SER A 1 271 ? 5.876 -24.319 0.233 1.00 72.44 271 SER A N 1
ATOM 2023 C CA . SER A 1 271 ? 6.672 -24.551 -0.992 1.00 72.44 271 SER A CA 1
ATOM 2024 C C . SER A 1 271 ? 5.954 -24.153 -2.302 1.00 72.44 271 SER A C 1
ATOM 2026 O O . SER A 1 271 ? 6.105 -24.815 -3.326 1.00 72.44 271 SER A O 1
ATOM 2028 N N . ARG A 1 272 ? 5.184 -23.053 -2.283 1.00 84.12 272 ARG A N 1
ATOM 2029 C CA . ARG A 1 272 ? 4.599 -22.451 -3.487 1.00 84.12 272 ARG A CA 1
ATOM 2030 C C . ARG A 1 272 ? 5.694 -21.936 -4.428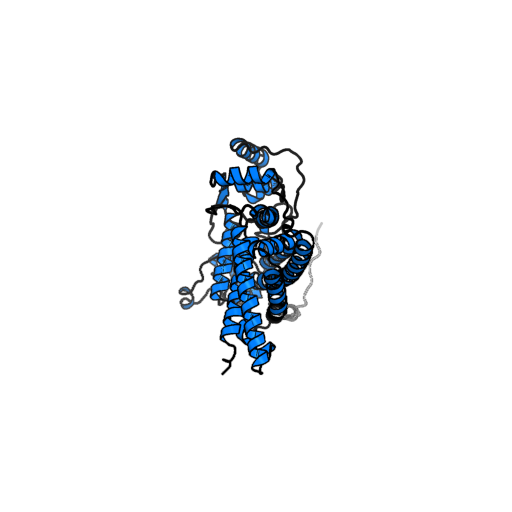 1.00 84.12 272 ARG A C 1
ATOM 2032 O O . ARG A 1 272 ? 6.627 -21.262 -3.982 1.00 84.12 272 ARG A O 1
ATOM 2039 N N . LYS A 1 273 ? 5.534 -22.221 -5.719 1.00 90.38 273 LYS A N 1
ATOM 2040 C CA . LYS A 1 273 ? 6.319 -21.634 -6.808 1.00 90.38 273 LYS A CA 1
ATOM 2041 C C . LYS A 1 273 ? 5.578 -20.449 -7.413 1.00 90.38 273 LYS A C 1
ATOM 2043 O O . LYS A 1 273 ? 4.350 -20.453 -7.443 1.00 90.38 273 LYS A O 1
ATOM 2048 N N . TYR A 1 274 ? 6.340 -19.469 -7.872 1.00 90.62 274 TYR A N 1
ATOM 2049 C CA . TYR A 1 274 ? 5.848 -18.241 -8.484 1.00 90.62 274 TYR A CA 1
ATOM 2050 C C . TYR A 1 274 ? 6.407 -18.116 -9.892 1.00 90.62 274 TYR A C 1
ATOM 2052 O O . TYR A 1 274 ? 7.559 -18.500 -10.146 1.00 90.62 274 TYR A O 1
ATOM 20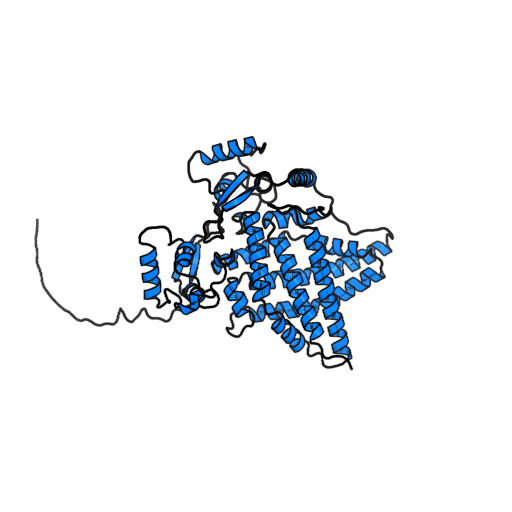60 N N . LEU A 1 275 ? 5.586 -17.589 -10.795 1.00 89.94 275 LEU A N 1
ATOM 2061 C CA . LEU A 1 275 ? 5.978 -17.329 -12.169 1.00 89.94 275 LEU A CA 1
ATOM 2062 C C . LEU A 1 275 ? 6.920 -16.126 -12.211 1.00 89.94 275 LEU A C 1
ATOM 2064 O O . LEU A 1 275 ? 6.609 -15.058 -11.693 1.00 89.94 275 LEU A O 1
ATOM 2068 N N . VAL A 1 276 ? 8.055 -16.293 -12.886 1.00 92.12 276 VAL A N 1
ATOM 2069 C CA . VAL A 1 276 ? 8.959 -15.191 -13.217 1.00 92.12 276 VAL A CA 1
ATOM 2070 C C . VAL A 1 276 ? 8.880 -14.945 -14.712 1.00 92.12 276 VAL A C 1
ATOM 2072 O O . VAL A 1 276 ? 9.074 -15.867 -15.511 1.00 92.12 276 VAL A O 1
ATOM 2075 N N . THR A 1 277 ? 8.596 -13.704 -15.098 1.00 91.44 277 THR A N 1
ATOM 2076 C CA . THR A 1 277 ? 8.427 -13.318 -16.504 1.00 91.44 277 THR A CA 1
ATOM 2077 C C . THR A 1 277 ? 9.697 -12.686 -17.073 1.00 91.44 277 THR A C 1
ATOM 2079 O O . THR A 1 277 ? 10.517 -12.109 -16.357 1.00 91.44 277 THR A O 1
ATOM 2082 N N . VAL A 1 278 ? 9.860 -12.749 -18.395 1.00 90.06 278 VAL A N 1
ATOM 2083 C CA . VAL A 1 278 ? 10.931 -12.042 -19.118 1.00 90.06 278 VAL A CA 1
ATOM 2084 C C . VAL A 1 278 ? 10.829 -10.529 -18.885 1.00 90.06 278 VAL A C 1
ATOM 2086 O O . VAL A 1 278 ? 11.855 -9.853 -18.787 1.00 90.06 278 VAL A O 1
ATOM 2089 N N . ALA A 1 279 ? 9.609 -9.999 -18.745 1.00 88.19 279 ALA A N 1
ATOM 2090 C CA . ALA A 1 279 ? 9.360 -8.593 -18.443 1.00 88.19 279 ALA A CA 1
ATOM 2091 C C . ALA A 1 279 ? 9.912 -8.198 -17.064 1.00 88.19 279 ALA A C 1
ATOM 2093 O O . ALA A 1 279 ? 10.665 -7.228 -16.977 1.00 88.19 279 ALA A O 1
ATOM 2094 N N . GLU A 1 280 ? 9.640 -8.987 -16.018 1.00 91.94 280 GLU A N 1
ATOM 2095 C CA . GLU A 1 280 ? 10.182 -8.758 -14.671 1.00 91.94 280 GLU A CA 1
ATOM 2096 C C . GLU A 1 280 ? 11.717 -8.740 -14.686 1.00 91.94 280 GLU A C 1
ATOM 2098 O O . GLU A 1 280 ? 12.352 -7.828 -14.150 1.00 91.94 280 GLU A O 1
ATOM 2103 N N . ILE A 1 281 ? 12.332 -9.729 -15.342 1.00 92.00 281 ILE A N 1
ATOM 2104 C CA . ILE A 1 281 ? 13.790 -9.837 -15.447 1.00 92.00 281 ILE A CA 1
ATOM 2105 C C . ILE A 1 281 ? 14.386 -8.638 -16.187 1.00 92.00 281 ILE A C 1
ATOM 2107 O O . ILE A 1 281 ? 15.356 -8.035 -15.721 1.00 92.00 281 ILE A O 1
ATOM 2111 N N . THR A 1 282 ? 13.786 -8.262 -17.316 1.00 88.88 282 THR A N 1
ATOM 2112 C CA . THR A 1 282 ? 14.215 -7.105 -18.110 1.00 88.88 282 THR A CA 1
ATOM 2113 C C . THR A 1 282 ? 14.126 -5.819 -17.293 1.00 88.88 282 THR A C 1
ATOM 2115 O O . THR A 1 282 ? 15.076 -5.033 -17.280 1.00 88.88 282 THR A O 1
ATOM 2118 N N . ARG A 1 283 ? 13.020 -5.629 -16.565 1.00 89.81 283 ARG A N 1
ATOM 2119 C CA . ARG A 1 283 ? 12.780 -4.466 -15.706 1.00 89.81 283 ARG A CA 1
ATOM 2120 C C . ARG A 1 283 ? 13.813 -4.381 -14.580 1.00 89.81 283 ARG A C 1
ATOM 2122 O O . ARG A 1 283 ? 14.426 -3.335 -14.400 1.00 89.81 283 ARG A O 1
ATOM 2129 N N . ARG A 1 284 ? 14.082 -5.489 -13.878 1.00 91.00 284 ARG A N 1
ATOM 2130 C CA . ARG A 1 284 ? 15.079 -5.556 -12.788 1.00 91.00 284 ARG A CA 1
ATOM 2131 C C . ARG A 1 284 ? 16.503 -5.260 -13.253 1.00 91.00 284 ARG A C 1
ATOM 2133 O O . ARG A 1 284 ? 17.300 -4.713 -12.493 1.00 91.00 284 ARG A O 1
ATOM 2140 N N . LEU A 1 285 ? 16.845 -5.622 -14.489 1.00 88.50 285 LEU A N 1
ATOM 2141 C CA . LEU A 1 285 ? 18.155 -5.332 -15.078 1.00 88.50 285 LEU A CA 1
ATOM 2142 C C . LEU A 1 285 ? 18.307 -3.860 -15.492 1.00 88.50 285 LEU A C 1
ATOM 2144 O O . LEU A 1 285 ? 19.435 -3.401 -15.663 1.00 88.50 285 LEU A O 1
ATOM 2148 N N . ARG A 1 286 ? 17.212 -3.110 -15.656 1.00 86.19 286 ARG A N 1
ATOM 2149 C CA . ARG A 1 286 ? 17.202 -1.689 -16.038 1.00 86.19 286 ARG A CA 1
ATOM 2150 C C . ARG A 1 286 ? 16.978 -0.782 -14.825 1.00 86.19 286 ARG A C 1
ATOM 2152 O O . ARG A 1 286 ? 16.747 -1.245 -13.712 1.00 86.19 286 ARG A O 1
ATOM 2159 N N . ALA A 1 287 ? 17.101 0.531 -15.025 1.00 85.44 287 ALA A N 1
ATOM 2160 C CA . ALA A 1 287 ? 16.701 1.496 -14.005 1.00 85.44 287 ALA A CA 1
ATOM 2161 C C . ALA A 1 287 ? 15.203 1.311 -13.670 1.00 85.44 287 ALA A C 1
ATOM 2163 O O . ALA A 1 287 ? 14.430 1.000 -14.576 1.00 85.44 287 ALA A O 1
ATOM 2164 N N . PRO A 1 288 ? 14.783 1.488 -12.404 1.00 88.25 288 PRO A N 1
ATOM 2165 C CA . PRO A 1 288 ? 15.562 2.043 -11.291 1.00 88.25 288 PRO A CA 1
ATOM 2166 C C . PRO A 1 288 ? 16.460 1.037 -10.542 1.00 88.25 288 PRO A C 1
ATOM 2168 O O . PRO A 1 288 ? 17.440 1.455 -9.936 1.00 88.25 288 PRO A O 1
ATOM 2171 N N . GLU A 1 289 ? 16.196 -0.273 -10.597 1.00 89.56 289 GLU A N 1
ATOM 2172 C CA . GLU A 1 289 ? 16.948 -1.258 -9.793 1.00 89.56 289 GLU A CA 1
ATOM 2173 C C . GLU A 1 289 ? 18.380 -1.483 -10.309 1.00 89.56 289 GLU A C 1
ATOM 2175 O O . GLU A 1 289 ? 19.343 -1.487 -9.536 1.00 89.56 289 GLU A O 1
ATOM 2180 N N . SER A 1 290 ? 18.526 -1.652 -11.627 1.00 88.06 290 SER A N 1
ATOM 2181 C CA . SER A 1 290 ? 19.781 -1.994 -12.311 1.00 88.06 290 SER A CA 1
ATOM 2182 C C . SER A 1 290 ? 20.542 -3.117 -11.599 1.00 88.06 290 SER A C 1
ATOM 2184 O O . SER A 1 290 ? 21.725 -2.980 -11.270 1.00 88.06 290 SER A O 1
ATOM 2186 N N . LEU A 1 291 ? 19.845 -4.221 -11.307 1.00 88.19 291 LEU A N 1
ATOM 2187 C CA . LEU A 1 291 ? 20.416 -5.355 -10.591 1.00 88.19 291 LEU A CA 1
ATOM 2188 C C . LEU A 1 291 ? 21.575 -5.969 -11.378 1.00 88.19 291 LEU A C 1
ATOM 2190 O O . LEU A 1 291 ? 21.553 -6.077 -12.604 1.00 88.19 291 LEU A O 1
ATOM 2194 N N . ASN A 1 292 ? 22.585 -6.433 -10.650 1.00 85.81 292 ASN A N 1
ATOM 2195 C CA . ASN A 1 292 ? 23.652 -7.236 -11.232 1.00 85.81 292 ASN A CA 1
ATOM 2196 C C . ASN A 1 292 ? 23.243 -8.721 -11.314 1.00 85.81 292 ASN A C 1
ATOM 2198 O O . ASN A 1 292 ? 22.331 -9.176 -10.617 1.00 85.81 292 ASN A O 1
ATOM 2202 N N . LEU A 1 293 ? 23.957 -9.497 -12.139 1.00 85.38 293 LEU A N 1
ATOM 2203 C CA . LEU A 1 293 ? 23.668 -10.924 -12.348 1.00 85.38 293 LEU A CA 1
ATOM 2204 C C . LEU A 1 293 ? 23.726 -11.750 -11.058 1.00 85.38 293 LEU A C 1
ATOM 2206 O O . LEU A 1 293 ? 22.980 -12.714 -10.926 1.00 85.38 293 LEU A O 1
ATOM 2210 N N . SER A 1 294 ? 24.576 -11.384 -10.093 1.00 83.44 294 SER A N 1
ATOM 2211 C CA . SER A 1 294 ? 24.669 -12.111 -8.822 1.00 83.44 294 SER A CA 1
ATOM 2212 C C . SER A 1 294 ? 23.440 -11.899 -7.936 1.00 83.44 294 SER A C 1
ATOM 2214 O O . SER A 1 294 ? 22.950 -12.850 -7.327 1.00 83.44 294 SER A O 1
ATOM 2216 N N . THR A 1 295 ? 22.895 -10.681 -7.897 1.00 87.19 295 THR A N 1
ATOM 2217 C CA . THR A 1 295 ? 21.646 -10.386 -7.178 1.00 87.19 295 THR A CA 1
ATOM 2218 C C . THR A 1 295 ? 20.462 -11.050 -7.878 1.00 87.19 295 THR A C 1
ATOM 2220 O O . THR A 1 295 ? 19.672 -11.723 -7.219 1.00 87.19 295 THR A O 1
ATOM 2223 N N . LEU A 1 296 ? 20.387 -10.954 -9.211 1.00 88.62 296 LEU A N 1
ATOM 2224 C CA . LEU A 1 296 ? 19.348 -11.616 -10.005 1.00 88.62 296 LEU A CA 1
ATOM 2225 C C . LEU A 1 296 ? 19.383 -13.144 -9.834 1.00 88.62 296 LEU A C 1
ATOM 2227 O O . LEU A 1 296 ? 18.352 -13.759 -9.577 1.00 88.62 296 LEU A O 1
ATOM 2231 N N . GLY A 1 297 ? 20.569 -13.757 -9.879 1.00 88.44 297 GLY A N 1
ATOM 2232 C CA . GLY A 1 297 ? 20.744 -15.187 -9.617 1.00 88.44 297 GLY A CA 1
ATOM 2233 C C . GLY A 1 297 ? 20.287 -15.593 -8.213 1.00 88.44 297 GLY A C 1
ATOM 2234 O O . GLY A 1 297 ? 19.650 -16.634 -8.049 1.00 88.44 297 GLY A O 1
ATOM 2235 N N . SER A 1 298 ? 20.527 -14.741 -7.207 1.00 86.56 298 SER A N 1
ATOM 2236 C CA . SER A 1 298 ? 20.037 -14.953 -5.839 1.00 86.56 298 SER A CA 1
ATOM 2237 C C . SER A 1 298 ? 18.512 -14.887 -5.729 1.00 86.56 298 SER A C 1
ATOM 2239 O O . SER A 1 298 ? 17.938 -15.649 -4.946 1.00 86.56 298 SER A O 1
ATOM 2241 N N . ILE A 1 299 ? 17.857 -13.991 -6.472 1.00 89.62 299 ILE A N 1
ATOM 2242 C CA . ILE A 1 299 ? 16.391 -13.887 -6.531 1.00 89.62 299 ILE A CA 1
ATOM 2243 C C . ILE A 1 299 ? 15.816 -15.144 -7.185 1.00 89.62 299 ILE A C 1
ATOM 2245 O O . ILE A 1 299 ? 14.949 -15.785 -6.603 1.00 89.62 299 ILE A O 1
ATOM 2249 N N . LEU A 1 300 ? 16.402 -15.569 -8.307 1.00 89.75 300 LEU A N 1
ATOM 2250 C CA . LEU A 1 300 ? 16.022 -16.768 -9.059 1.00 89.75 300 LEU A CA 1
ATOM 2251 C C . LEU A 1 300 ? 16.364 -18.097 -8.367 1.00 89.75 300 LEU A C 1
ATOM 2253 O O . LEU A 1 300 ? 16.122 -19.162 -8.929 1.00 89.75 300 LEU A O 1
ATOM 2257 N N . ARG A 1 301 ? 16.966 -18.056 -7.170 1.00 84.94 301 ARG A N 1
ATOM 2258 C CA . ARG A 1 301 ? 17.443 -19.232 -6.420 1.00 84.94 301 ARG A CA 1
ATOM 2259 C C . ARG A 1 301 ? 18.354 -20.161 -7.232 1.00 84.94 301 ARG A C 1
ATOM 2261 O O . ARG A 1 301 ? 18.459 -21.349 -6.930 1.00 84.94 301 ARG A O 1
ATOM 2268 N N . ARG A 1 302 ? 19.070 -19.620 -8.218 1.00 75.06 302 ARG A N 1
ATOM 2269 C CA . ARG A 1 302 ? 20.118 -20.355 -8.933 1.00 75.06 302 ARG A CA 1
ATOM 2270 C C . ARG A 1 302 ? 21.322 -20.442 -7.998 1.00 75.06 302 ARG A C 1
ATOM 2272 O O . ARG A 1 302 ? 21.728 -19.429 -7.436 1.00 75.06 302 ARG A O 1
ATOM 2279 N N . GLY A 1 303 ? 21.795 -21.662 -7.733 1.00 58.16 303 GLY A N 1
ATOM 2280 C CA . GLY A 1 303 ? 22.695 -22.000 -6.619 1.00 58.16 303 GLY A CA 1
ATOM 2281 C C . GLY A 1 303 ? 24.055 -21.278 -6.594 1.00 58.16 303 GLY A C 1
ATOM 2282 O O . GLY A 1 303 ? 24.320 -20.339 -7.337 1.00 58.16 303 GLY A O 1
ATOM 2283 N N . LYS A 1 304 ? 24.966 -21.726 -5.726 1.00 55.44 304 LYS A N 1
ATOM 2284 C CA . LYS A 1 304 ? 26.351 -21.218 -5.645 1.00 55.44 304 LYS A CA 1
ATOM 2285 C C . LYS A 1 304 ? 27.327 -22.117 -6.417 1.00 55.44 304 LYS A C 1
ATOM 2287 O O . LYS A 1 304 ? 28.311 -22.575 -5.849 1.00 55.44 304 LYS A O 1
ATOM 2292 N N . THR A 1 305 ? 27.045 -22.429 -7.676 1.00 54.78 305 THR A N 1
ATOM 2293 C CA . THR A 1 305 ? 28.013 -23.109 -8.556 1.00 54.78 305 THR A CA 1
ATOM 2294 C C . THR A 1 305 ? 28.744 -22.067 -9.400 1.00 54.78 305 THR A C 1
ATOM 2296 O O . THR A 1 305 ? 28.161 -21.047 -9.771 1.00 54.78 305 THR A O 1
ATOM 2299 N N . SER A 1 306 ? 30.035 -22.291 -9.670 1.00 59.25 306 SER A N 1
ATOM 2300 C CA . SER A 1 306 ? 30.922 -21.336 -10.363 1.00 59.25 306 SER A CA 1
ATOM 2301 C C . SER A 1 306 ? 30.402 -20.896 -11.738 1.00 59.25 306 SER A C 1
ATOM 2303 O O . SER A 1 306 ? 30.728 -19.802 -12.189 1.00 59.25 306 SER A O 1
ATOM 2305 N N . ASN A 1 307 ? 29.549 -21.710 -12.368 1.00 69.38 307 ASN A N 1
ATOM 2306 C CA . ASN A 1 307 ? 29.054 -21.516 -13.733 1.00 69.38 307 ASN A CA 1
ATOM 2307 C C . ASN A 1 307 ? 27.699 -20.787 -13.813 1.00 69.38 307 ASN A C 1
ATOM 2309 O O . ASN A 1 307 ? 27.216 -20.485 -14.901 1.00 69.38 307 ASN A O 1
ATOM 2313 N N . ASN A 1 308 ? 27.075 -20.436 -12.685 1.00 70.94 308 ASN A N 1
ATOM 2314 C CA . ASN A 1 308 ? 25.700 -19.914 -12.717 1.00 70.94 308 ASN A CA 1
ATOM 2315 C C . ASN A 1 308 ? 25.589 -18.523 -13.340 1.00 70.94 308 ASN A C 1
ATOM 2317 O O . ASN A 1 308 ? 24.547 -18.167 -13.885 1.00 70.94 308 ASN A O 1
ATOM 2321 N N . GLY A 1 309 ? 26.662 -17.730 -13.275 1.00 75.62 309 GLY A N 1
ATOM 2322 C CA . GLY A 1 309 ? 26.709 -16.429 -13.934 1.00 75.62 309 GLY A CA 1
ATOM 2323 C C . GLY A 1 309 ? 26.697 -16.542 -15.461 1.00 75.62 309 GLY A C 1
ATOM 2324 O O . GLY A 1 309 ? 26.024 -15.745 -16.114 1.00 75.62 309 GLY A O 1
ATOM 2325 N N . SER A 1 310 ? 27.408 -17.527 -16.024 1.00 79.69 310 SER A N 1
ATOM 2326 C CA . SER A 1 310 ? 27.413 -17.793 -17.468 1.00 79.69 310 SER A CA 1
ATOM 2327 C C . SER A 1 310 ? 26.106 -18.435 -17.919 1.00 79.69 310 SER A C 1
ATOM 2329 O O . SER A 1 310 ? 25.503 -17.937 -18.858 1.00 79.69 310 SER A O 1
ATOM 2331 N N . GLU A 1 311 ? 25.591 -19.430 -17.192 1.00 83.38 311 GLU A N 1
ATOM 2332 C CA . GLU A 1 311 ? 24.320 -20.086 -17.536 1.00 83.38 311 GLU A CA 1
ATOM 2333 C C . GLU A 1 311 ? 23.137 -19.110 -17.520 1.00 83.38 311 GLU A C 1
ATOM 2335 O O . GLU A 1 311 ? 22.310 -19.101 -18.432 1.00 83.38 311 GLU A O 1
ATOM 2340 N N . LEU A 1 312 ? 23.068 -18.234 -16.507 1.00 85.81 312 LEU A N 1
ATOM 2341 C CA . LEU A 1 312 ? 22.051 -17.186 -16.460 1.00 85.81 312 LEU A CA 1
ATOM 2342 C C . LEU A 1 312 ? 22.199 -16.220 -17.640 1.00 85.81 312 LEU A C 1
ATOM 2344 O O . LEU A 1 312 ? 21.196 -15.818 -18.217 1.00 85.81 312 LEU A O 1
ATOM 2348 N N . ARG A 1 313 ? 23.427 -15.867 -18.032 1.00 86.06 313 ARG A N 1
ATOM 2349 C CA . ARG A 1 313 ? 23.669 -15.002 -19.194 1.00 86.06 313 ARG A CA 1
ATOM 2350 C C . ARG A 1 313 ? 23.237 -15.666 -20.503 1.00 86.06 313 ARG A C 1
ATOM 2352 O O . ARG A 1 313 ? 22.632 -14.994 -21.338 1.00 86.06 313 ARG A O 1
ATOM 2359 N N . ASP A 1 314 ? 23.508 -16.954 -20.670 1.00 87.56 314 ASP A N 1
ATOM 2360 C CA . ASP A 1 314 ? 23.117 -17.708 -21.862 1.00 87.56 314 ASP A CA 1
ATOM 2361 C C . ASP A 1 314 ? 21.592 -17.796 -21.971 1.00 87.56 314 ASP A C 1
ATOM 2363 O O . ASP A 1 314 ? 21.025 -17.601 -23.044 1.00 87.56 314 ASP A O 1
ATOM 2367 N N . GLU A 1 315 ? 20.902 -18.006 -20.851 1.00 88.38 315 GLU A N 1
ATOM 2368 C CA . GLU A 1 315 ? 19.440 -18.021 -20.818 1.00 88.38 315 GLU A CA 1
ATOM 2369 C C . GLU A 1 315 ? 18.825 -16.646 -21.091 1.00 88.38 315 GLU A C 1
ATOM 2371 O O . GLU A 1 315 ? 17.904 -16.538 -21.895 1.00 88.38 315 GLU A O 1
ATOM 2376 N N . LEU A 1 316 ? 19.376 -15.579 -20.507 1.00 89.75 316 LEU A N 1
ATOM 2377 C CA . LEU A 1 316 ? 18.981 -14.204 -20.831 1.00 89.75 316 LEU A CA 1
ATOM 2378 C C . LEU A 1 316 ? 19.160 -13.908 -22.328 1.00 89.75 316 LEU A C 1
ATOM 2380 O O . LEU A 1 316 ? 18.287 -13.299 -22.949 1.00 89.75 316 LEU A O 1
ATOM 2384 N N . SER A 1 317 ? 20.245 -14.408 -22.926 1.00 88.94 317 SER A N 1
ATOM 2385 C CA . SER A 1 317 ? 20.540 -14.231 -24.352 1.00 88.94 317 SER A CA 1
ATOM 2386 C C . SER A 1 317 ? 19.514 -14.923 -25.255 1.00 88.94 317 SER A C 1
ATOM 2388 O O . SER A 1 317 ? 19.172 -14.370 -26.299 1.00 88.94 317 SER A O 1
ATOM 2390 N N . LYS A 1 318 ? 18.945 -16.068 -24.838 1.00 90.31 318 LYS A N 1
ATOM 2391 C CA . LYS A 1 318 ? 17.838 -16.741 -25.557 1.00 90.31 318 LYS A CA 1
ATOM 2392 C C . LYS A 1 318 ? 16.577 -15.878 -25.644 1.00 90.31 318 LYS A C 1
ATOM 2394 O O . LYS A 1 318 ? 15.809 -16.020 -26.588 1.00 90.31 318 LYS A O 1
ATOM 2399 N N . HIS A 1 319 ? 16.388 -14.969 -24.690 1.00 86.88 319 HIS A N 1
ATOM 2400 C CA . HIS A 1 319 ? 15.286 -14.005 -24.672 1.00 86.88 319 HIS A CA 1
ATOM 2401 C C . HIS A 1 319 ? 15.688 -12.621 -25.211 1.00 86.88 319 HIS A C 1
ATOM 2403 O O . HIS A 1 319 ? 14.948 -11.655 -25.043 1.00 86.88 319 HIS A O 1
ATOM 2409 N N . GLY A 1 320 ? 16.863 -12.496 -25.843 1.00 85.31 320 GLY A N 1
ATOM 2410 C CA . GLY A 1 320 ? 17.350 -11.234 -26.408 1.00 85.31 320 GLY A CA 1
ATOM 2411 C C . GLY A 1 320 ? 17.833 -10.211 -25.372 1.00 85.31 320 GLY A C 1
ATOM 2412 O O . GLY A 1 320 ? 18.064 -9.053 -25.717 1.00 85.31 320 GLY A O 1
ATOM 2413 N N . ILE A 1 321 ? 18.015 -10.610 -24.109 1.00 85.69 321 ILE A N 1
ATOM 2414 C CA . ILE A 1 321 ? 18.468 -9.723 -23.035 1.00 85.69 321 ILE A CA 1
ATOM 2415 C C . ILE A 1 321 ? 19.997 -9.748 -22.967 1.00 85.69 321 ILE A C 1
ATOM 2417 O O . ILE A 1 321 ? 20.605 -10.748 -22.585 1.00 85.69 321 ILE A O 1
ATOM 2421 N N . ARG A 1 322 ? 20.632 -8.618 -23.292 1.00 80.19 322 ARG A N 1
ATOM 2422 C CA . ARG A 1 322 ? 22.083 -8.427 -23.149 1.00 80.19 322 ARG A CA 1
ATOM 2423 C C . ARG A 1 322 ? 22.406 -7.782 -21.803 1.00 80.19 322 ARG A C 1
ATOM 2425 O O . ARG A 1 322 ? 21.776 -6.800 -21.419 1.00 80.19 322 ARG A O 1
ATOM 2432 N N . VAL A 1 323 ? 23.393 -8.331 -21.093 1.00 74.94 323 VAL A N 1
ATOM 2433 C CA . VAL A 1 323 ? 23.853 -7.803 -19.800 1.00 74.94 323 VAL A CA 1
ATOM 2434 C C . VAL A 1 323 ? 25.340 -7.485 -19.868 1.00 74.94 323 VAL A C 1
ATOM 2436 O O . VAL A 1 323 ? 26.171 -8.396 -19.893 1.00 74.94 323 VAL A O 1
ATOM 2439 N N . ASP A 1 324 ? 25.664 -6.193 -19.864 1.00 69.00 324 ASP A N 1
ATOM 2440 C CA . ASP A 1 324 ? 27.045 -5.714 -19.868 1.00 69.00 324 ASP A CA 1
ATOM 2441 C C . ASP A 1 324 ? 27.753 -6.024 -18.540 1.00 69.00 324 ASP A C 1
ATOM 2443 O O . ASP A 1 324 ? 27.158 -5.999 -17.454 1.00 69.00 324 ASP A O 1
ATOM 2447 N N . GLN A 1 325 ? 29.049 -6.331 -18.615 1.00 60.91 325 GLN A N 1
ATOM 2448 C CA . GLN A 1 325 ? 29.863 -6.592 -17.429 1.00 60.91 325 GLN A CA 1
ATOM 2449 C C . GLN A 1 325 ? 30.151 -5.290 -16.665 1.00 60.91 325 GLN A C 1
ATOM 2451 O O . GLN A 1 325 ? 30.355 -4.238 -17.260 1.00 60.91 325 GLN A O 1
ATOM 2456 N N . GLY A 1 326 ? 30.191 -5.357 -15.329 1.00 57.16 326 GLY A N 1
ATOM 2457 C CA . GLY A 1 326 ? 30.593 -4.221 -14.485 1.00 57.16 326 GLY A CA 1
ATOM 2458 C C . GLY A 1 326 ? 29.488 -3.216 -14.135 1.00 57.16 326 GLY A C 1
ATOM 2459 O O . GLY A 1 326 ? 29.785 -2.172 -13.554 1.00 57.16 326 GLY A O 1
ATOM 2460 N N . ARG A 1 327 ? 28.214 -3.517 -14.432 1.00 62.38 327 ARG A N 1
ATOM 2461 C CA . ARG A 1 327 ? 27.084 -2.650 -14.061 1.00 62.38 327 ARG A CA 1
ATOM 2462 C C . ARG A 1 327 ? 27.011 -2.465 -12.538 1.00 62.38 327 ARG A C 1
ATOM 2464 O O . ARG A 1 327 ? 26.961 -3.437 -11.779 1.00 62.38 327 ARG A O 1
ATOM 2471 N N . ARG A 1 328 ? 27.034 -1.207 -12.091 1.00 56.84 328 ARG A N 1
ATOM 2472 C CA . ARG A 1 328 ? 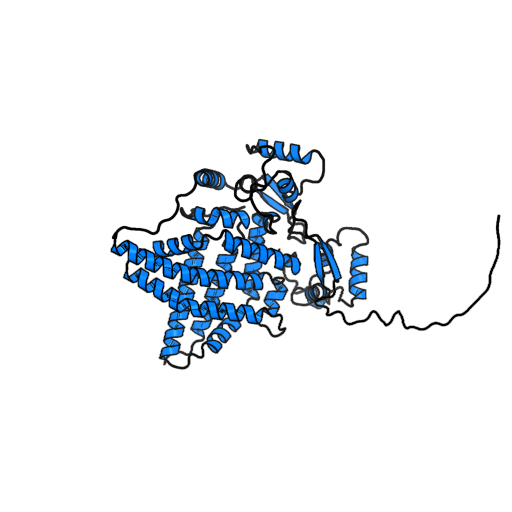26.911 -0.831 -10.674 1.00 56.84 328 ARG A CA 1
ATOM 2473 C C . ARG A 1 328 ? 25.437 -0.855 -10.253 1.00 56.84 328 ARG A C 1
ATOM 2475 O O . ARG A 1 328 ? 24.564 -0.577 -11.071 1.00 56.84 328 ARG A O 1
ATOM 2482 N N . LYS A 1 329 ? 25.175 -1.203 -8.988 1.00 62.72 329 LYS A N 1
ATOM 2483 C CA . LYS A 1 329 ? 23.821 -1.244 -8.406 1.00 62.72 329 LYS A CA 1
ATOM 2484 C C . LYS A 1 329 ? 23.195 0.155 -8.462 1.00 62.72 329 LYS A C 1
ATOM 2486 O O . LYS A 1 329 ? 23.830 1.100 -8.002 1.00 62.72 329 LYS A O 1
ATOM 2491 N N . GLY A 1 330 ? 21.992 0.267 -9.030 1.00 63.41 330 GLY A N 1
ATOM 2492 C CA . GLY A 1 330 ? 21.305 1.551 -9.222 1.00 63.41 330 GLY A CA 1
ATOM 2493 C C . GLY A 1 330 ? 20.497 2.015 -8.009 1.00 63.41 330 GLY A C 1
ATOM 2494 O O . GLY A 1 330 ? 20.427 3.213 -7.755 1.00 63.41 330 GLY A O 1
ATOM 2495 N N . ALA A 1 331 ? 19.941 1.078 -7.233 1.00 75.75 331 ALA A N 1
ATOM 2496 C CA . ALA A 1 331 ? 19.106 1.365 -6.066 1.00 75.75 331 ALA A CA 1
ATOM 2497 C C . ALA A 1 331 ? 19.589 0.650 -4.790 1.00 75.75 331 ALA A C 1
ATOM 2499 O O . ALA A 1 331 ? 20.271 -0.381 -4.843 1.00 75.75 331 ALA A O 1
ATOM 2500 N N . LYS A 1 332 ? 19.204 1.201 -3.627 1.00 85.38 332 LYS A N 1
ATOM 2501 C CA . LYS A 1 332 ? 19.351 0.562 -2.308 1.00 85.38 332 LYS A CA 1
ATOM 2502 C C . LYS A 1 332 ? 18.617 -0.783 -2.327 1.00 85.38 332 LYS A C 1
ATOM 2504 O O . LYS A 1 332 ? 17.489 -0.866 -2.801 1.00 85.38 332 LYS A O 1
ATOM 2509 N N . LEU A 1 333 ? 19.256 -1.829 -1.801 1.00 88.81 333 LEU A N 1
ATOM 2510 C CA . LEU A 1 333 ? 18.587 -3.113 -1.599 1.00 88.81 333 LEU A CA 1
ATOM 2511 C C . LEU A 1 333 ? 17.576 -2.977 -0.458 1.00 88.81 333 LEU A C 1
ATOM 2513 O O . LEU A 1 333 ? 17.955 -2.605 0.654 1.00 88.81 333 LEU A O 1
ATOM 2517 N N . THR A 1 334 ? 16.325 -3.313 -0.742 1.00 92.75 334 THR A N 1
ATOM 2518 C CA . THR A 1 334 ? 15.215 -3.323 0.217 1.00 92.75 334 THR A CA 1
ATOM 2519 C C . THR A 1 334 ? 14.678 -4.744 0.382 1.00 92.75 334 THR A C 1
ATOM 2521 O O . THR A 1 334 ? 15.038 -5.657 -0.370 1.00 92.75 334 THR A O 1
ATOM 2524 N N . CYS A 1 335 ? 13.779 -4.943 1.344 1.00 94.12 335 CYS A N 1
ATOM 2525 C CA . CYS A 1 335 ? 13.016 -6.179 1.495 1.00 94.12 335 CYS A CA 1
ATOM 2526 C C . CYS A 1 335 ? 12.243 -6.522 0.208 1.00 94.12 335 CYS A C 1
ATOM 2528 O O . CYS A 1 335 ? 12.178 -7.693 -0.171 1.00 94.12 335 CYS A O 1
ATOM 2530 N N . PHE A 1 336 ? 11.749 -5.508 -0.517 1.00 95.44 336 PHE A N 1
ATOM 2531 C CA . PHE A 1 336 ? 11.074 -5.683 -1.805 1.00 95.44 336 PHE A CA 1
ATOM 2532 C C . PHE A 1 336 ? 11.983 -6.300 -2.859 1.00 95.44 336 PHE A C 1
ATOM 2534 O O . PHE A 1 336 ? 11.535 -7.202 -3.552 1.00 95.44 336 PHE A O 1
ATOM 2541 N N . THR A 1 337 ? 13.271 -5.938 -2.916 1.00 93.94 337 THR A N 1
ATOM 2542 C CA . THR A 1 337 ? 14.204 -6.508 -3.906 1.00 93.94 337 THR A CA 1
ATOM 2543 C C . THR A 1 337 ? 14.235 -8.042 -3.879 1.00 93.94 337 THR A C 1
ATOM 2545 O O . THR A 1 337 ? 14.522 -8.675 -4.895 1.00 93.94 337 THR A O 1
ATOM 2548 N N . ALA A 1 338 ? 13.951 -8.657 -2.726 1.00 92.00 338 ALA A N 1
ATOM 2549 C CA . ALA A 1 338 ? 13.901 -10.105 -2.582 1.00 92.00 338 ALA A CA 1
ATOM 2550 C C . ALA A 1 338 ? 12.605 -10.742 -3.114 1.00 92.00 338 ALA A C 1
ATOM 2552 O O . ALA A 1 338 ? 12.651 -11.909 -3.501 1.00 92.00 338 ALA A O 1
ATOM 2553 N N . LEU A 1 339 ? 11.486 -10.015 -3.107 1.00 94.12 339 LEU A N 1
ATOM 2554 C CA . LEU A 1 339 ? 10.168 -10.493 -3.530 1.00 94.12 339 LEU A CA 1
ATOM 2555 C C . LEU A 1 339 ? 10.081 -10.560 -5.042 1.00 94.12 339 LEU A C 1
ATOM 2557 O O . LEU A 1 339 ? 10.588 -9.666 -5.705 1.00 94.12 339 LEU A O 1
ATOM 2561 N N . LEU A 1 340 ? 9.395 -11.568 -5.573 1.00 94.44 340 LEU A N 1
ATOM 2562 C CA . LEU A 1 340 ? 8.968 -11.603 -6.976 1.00 94.44 340 LEU A CA 1
ATOM 2563 C C . LEU A 1 340 ? 7.728 -10.722 -7.179 1.00 94.44 340 LEU A C 1
ATOM 2565 O O . LEU A 1 340 ? 6.997 -10.463 -6.225 1.00 94.44 340 LEU A O 1
ATOM 2569 N N . GLU A 1 341 ? 7.462 -10.295 -8.414 1.00 94.25 341 GLU A N 1
ATOM 2570 C CA . GLU A 1 341 ? 6.284 -9.467 -8.731 1.00 94.25 341 GLU A CA 1
ATOM 2571 C C . GLU A 1 341 ? 4.962 -10.125 -8.310 1.00 94.25 341 GLU A C 1
ATOM 2573 O O . GLU A 1 341 ? 4.157 -9.508 -7.614 1.00 94.25 341 GLU A O 1
ATOM 2578 N N . GLU A 1 342 ? 4.763 -11.403 -8.643 1.00 92.38 342 GLU A N 1
ATOM 2579 C CA . GLU A 1 342 ? 3.564 -12.145 -8.228 1.00 92.38 342 GLU A CA 1
ATOM 2580 C C . GLU A 1 342 ? 3.476 -12.261 -6.691 1.00 92.38 342 GLU A C 1
ATOM 2582 O O . GLU A 1 342 ? 2.409 -12.101 -6.098 1.00 92.38 342 GLU A O 1
ATOM 2587 N N . GLU A 1 343 ? 4.612 -12.487 -6.023 1.00 93.38 343 GLU A N 1
ATOM 2588 C CA . GLU A 1 343 ? 4.687 -12.630 -4.565 1.00 93.38 343 GLU A CA 1
ATOM 2589 C C . GLU A 1 343 ? 4.340 -11.322 -3.838 1.00 93.38 343 GLU A C 1
ATOM 2591 O O . GLU A 1 343 ? 3.607 -11.342 -2.848 1.00 93.38 343 GLU A O 1
ATOM 2596 N N . ALA A 1 344 ? 4.804 -10.184 -4.356 1.00 95.44 344 ALA A N 1
ATOM 2597 C CA . ALA A 1 344 ? 4.497 -8.856 -3.833 1.00 95.44 344 ALA A CA 1
ATOM 2598 C C . ALA A 1 344 ? 3.005 -8.500 -3.984 1.00 95.44 344 ALA A C 1
ATOM 2600 O O . ALA A 1 344 ? 2.399 -7.961 -3.055 1.00 95.44 344 ALA A O 1
ATOM 2601 N N . LEU A 1 345 ? 2.384 -8.851 -5.116 1.00 94.62 345 LEU A N 1
ATOM 2602 C CA . LEU A 1 345 ? 0.944 -8.656 -5.331 1.00 94.62 345 LEU A CA 1
ATOM 2603 C C . LEU A 1 345 ? 0.096 -9.547 -4.412 1.00 94.62 345 LEU A C 1
ATOM 2605 O O . LEU A 1 345 ? -0.924 -9.106 -3.883 1.00 94.62 345 LEU A O 1
ATOM 2609 N N . ILE A 1 346 ? 0.522 -10.792 -4.187 1.00 94.25 346 ILE A N 1
ATOM 2610 C CA . ILE A 1 346 ? -0.145 -11.713 -3.258 1.00 94.25 346 ILE A CA 1
ATOM 2611 C C . ILE A 1 346 ? -0.021 -11.212 -1.818 1.00 94.25 346 ILE A C 1
ATOM 2613 O O . ILE A 1 346 ? -1.011 -11.257 -1.095 1.00 94.25 346 ILE A O 1
ATOM 2617 N N . LEU A 1 347 ? 1.124 -10.646 -1.427 1.00 96.06 347 LEU A N 1
ATOM 2618 C CA . LEU A 1 347 ? 1.268 -9.988 -0.129 1.00 96.06 347 LEU A CA 1
ATOM 2619 C C . LEU A 1 347 ? 0.289 -8.823 0.054 1.00 96.06 347 LEU A C 1
ATOM 2621 O O . LEU A 1 347 ? -0.360 -8.733 1.094 1.00 96.06 347 LEU A O 1
ATOM 2625 N N . ALA A 1 348 ? 0.132 -7.966 -0.959 1.00 97.19 348 ALA A N 1
ATOM 2626 C CA . ALA A 1 348 ? -0.853 -6.886 -0.911 1.00 97.19 348 ALA A CA 1
ATOM 2627 C C . ALA A 1 348 ? -2.291 -7.426 -0.792 1.00 97.19 348 ALA A C 1
ATOM 2629 O O . ALA A 1 348 ? -3.074 -6.926 0.015 1.00 97.19 348 ALA A O 1
ATOM 2630 N N . ARG A 1 349 ? -2.637 -8.482 -1.544 1.00 95.94 349 ARG A N 1
ATOM 2631 C CA . ARG A 1 349 ? -3.957 -9.129 -1.457 1.00 95.94 349 ARG A CA 1
ATOM 2632 C C . ARG A 1 349 ? -4.213 -9.714 -0.068 1.00 95.94 349 ARG A C 1
ATOM 2634 O O . ARG A 1 349 ? -5.265 -9.455 0.509 1.00 95.94 349 ARG A O 1
ATOM 2641 N N . ASP A 1 350 ? -3.261 -10.472 0.467 1.00 96.38 350 ASP A N 1
ATOM 2642 C CA . ASP A 1 350 ? -3.383 -11.114 1.776 1.00 96.38 350 ASP A CA 1
ATOM 2643 C C . ASP A 1 350 ? -3.489 -10.058 2.899 1.00 96.38 350 ASP A C 1
ATOM 2645 O O . ASP A 1 350 ? -4.251 -10.239 3.852 1.00 96.38 350 ASP A O 1
ATOM 2649 N N . LEU A 1 351 ? -2.801 -8.913 2.763 1.00 97.56 351 LEU A N 1
ATOM 2650 C CA . LEU A 1 351 ? -2.992 -7.748 3.634 1.00 97.56 351 LEU A CA 1
ATOM 2651 C C . LEU A 1 351 ? -4.413 -7.179 3.519 1.00 97.56 351 LEU A C 1
ATOM 2653 O O . LEU A 1 351 ? -5.045 -6.929 4.543 1.00 97.56 351 LEU A O 1
ATOM 2657 N N . GLY A 1 352 ? -4.947 -7.032 2.306 1.00 97.69 352 GLY A N 1
ATOM 2658 C CA . GLY A 1 352 ? -6.329 -6.597 2.081 1.00 97.69 352 GLY A CA 1
ATOM 2659 C C . GLY A 1 352 ? -7.371 -7.532 2.710 1.00 97.69 352 GLY A C 1
ATOM 2660 O O . GLY A 1 352 ? -8.341 -7.066 3.312 1.00 97.69 352 GLY A O 1
ATOM 2661 N N . GLU A 1 353 ? -7.153 -8.849 2.646 1.00 96.19 353 GLU A N 1
ATOM 2662 C CA . GLU A 1 353 ? -7.998 -9.840 3.327 1.00 96.19 353 GLU A CA 1
ATOM 2663 C C . GLU A 1 353 ? -7.939 -9.692 4.854 1.00 96.19 353 GLU A C 1
ATOM 2665 O O . GLU A 1 353 ? -8.979 -9.731 5.519 1.00 96.19 353 GLU A O 1
ATOM 2670 N N . ALA A 1 354 ? -6.744 -9.481 5.417 1.00 94.75 354 ALA A N 1
ATOM 2671 C CA . ALA A 1 354 ? -6.573 -9.229 6.846 1.00 94.75 354 ALA A CA 1
ATOM 2672 C C . ALA A 1 354 ? -7.248 -7.915 7.274 1.00 94.75 354 ALA A C 1
ATOM 2674 O O . ALA A 1 354 ? -7.952 -7.885 8.284 1.00 94.75 354 ALA A O 1
ATOM 2675 N N . MET A 1 355 ? -7.111 -6.850 6.479 1.00 96.12 355 MET A N 1
ATOM 2676 C CA . MET A 1 355 ? -7.779 -5.568 6.717 1.00 96.12 355 MET A CA 1
ATOM 2677 C C . MET A 1 355 ? -9.300 -5.728 6.739 1.00 96.12 355 MET A C 1
ATOM 2679 O O . MET A 1 355 ? -9.955 -5.239 7.654 1.00 96.12 355 MET A O 1
ATOM 2683 N N . GLY A 1 356 ? -9.873 -6.457 5.778 1.00 95.44 356 GLY A N 1
ATOM 2684 C CA . GLY A 1 356 ? -11.318 -6.683 5.713 1.00 95.44 356 GLY A CA 1
ATOM 2685 C C . GLY A 1 356 ? -11.895 -7.438 6.916 1.00 95.44 356 GLY A C 1
ATOM 2686 O O . GLY A 1 356 ? -13.086 -7.310 7.188 1.00 95.44 356 GLY A O 1
ATOM 2687 N N . ARG A 1 357 ? -11.069 -8.211 7.630 1.00 93.31 357 ARG A N 1
ATOM 2688 C CA . ARG A 1 357 ? -11.494 -9.033 8.773 1.00 93.31 357 ARG A CA 1
ATOM 2689 C C . ARG A 1 357 ? -11.203 -8.399 10.126 1.00 93.31 357 ARG A C 1
ATOM 2691 O O . ARG A 1 357 ? -12.030 -8.511 11.022 1.00 93.31 357 ARG A O 1
ATOM 2698 N N . PHE A 1 358 ? -10.038 -7.775 10.274 1.00 93.69 358 PHE A N 1
ATOM 2699 C CA . PHE A 1 358 ? -9.495 -7.417 11.585 1.00 93.69 358 PHE A CA 1
ATOM 2700 C C . PHE A 1 358 ? -9.277 -5.911 11.768 1.00 93.69 358 PHE A C 1
ATOM 2702 O O . PHE A 1 358 ? -9.081 -5.467 12.896 1.00 93.69 358 PHE A O 1
ATOM 2709 N N . PHE A 1 359 ? -9.316 -5.097 10.705 1.00 96.56 359 PHE A N 1
ATOM 2710 C CA . PHE A 1 359 ? -9.135 -3.651 10.851 1.00 96.56 359 PHE A CA 1
ATOM 2711 C C . PHE A 1 359 ? -10.365 -3.009 11.533 1.00 96.56 359 PHE A C 1
ATOM 2713 O O . PHE A 1 359 ? -11.491 -3.172 11.048 1.00 96.56 359 PHE A O 1
ATOM 2720 N N . PRO A 1 360 ? -10.200 -2.254 12.637 1.00 96.38 360 PRO A N 1
ATOM 2721 C CA . PRO A 1 360 ? -11.300 -1.886 13.532 1.00 96.38 360 PRO A CA 1
ATOM 2722 C C . PRO A 1 360 ? -12.065 -0.632 13.064 1.00 96.38 360 PRO A C 1
ATOM 2724 O O . PRO A 1 360 ? -12.143 0.372 13.776 1.00 96.38 360 PRO A O 1
ATOM 2727 N N . VAL A 1 361 ? -12.671 -0.684 11.871 1.00 97.56 361 VAL A N 1
ATOM 2728 C CA . VAL A 1 361 ? -13.374 0.455 11.236 1.00 97.56 361 VAL A CA 1
ATOM 2729 C C . VAL A 1 361 ? -14.413 1.089 12.164 1.00 97.56 361 VAL A C 1
ATOM 2731 O O . VAL A 1 361 ? -14.432 2.305 12.336 1.00 97.56 361 VAL A O 1
ATOM 2734 N N . SER A 1 362 ? -15.260 0.273 12.797 1.00 95.94 362 SER A N 1
ATOM 2735 C CA . SER A 1 362 ? -16.329 0.759 13.680 1.00 95.94 362 SER A CA 1
ATOM 2736 C C . SER A 1 362 ? -15.808 1.479 14.925 1.00 95.94 362 SER A C 1
ATOM 2738 O O . SER A 1 362 ? -16.398 2.482 15.327 1.00 95.94 362 SER A O 1
ATOM 2740 N N . TYR A 1 363 ? -14.712 0.996 15.521 1.00 95.56 363 TYR A N 1
ATOM 2741 C CA . TYR A 1 363 ? -14.102 1.627 16.695 1.00 95.56 363 TYR A CA 1
ATOM 2742 C C . TYR A 1 363 ? -13.428 2.944 16.317 1.00 95.56 363 TYR A C 1
ATOM 2744 O O . TYR A 1 363 ? -13.650 3.949 16.987 1.00 95.56 363 TYR A O 1
ATOM 2752 N N . LEU A 1 364 ? -12.669 2.964 15.212 1.00 96.38 364 LEU A N 1
ATOM 2753 C CA . LEU A 1 364 ? -12.071 4.195 14.684 1.00 96.38 364 LEU A CA 1
ATOM 2754 C C . LEU A 1 364 ? -13.140 5.249 14.406 1.00 96.38 364 LEU A C 1
ATOM 2756 O O . LEU A 1 364 ? -12.975 6.408 14.773 1.00 96.38 364 LEU A O 1
ATOM 2760 N N . ALA A 1 365 ? -14.253 4.840 13.795 1.00 97.12 365 ALA A N 1
ATOM 2761 C CA . ALA A 1 365 ? -15.331 5.750 13.451 1.00 97.12 365 ALA A CA 1
ATOM 2762 C C . ALA A 1 365 ? -15.985 6.395 14.684 1.00 97.12 365 ALA A C 1
ATOM 2764 O O . ALA A 1 365 ? -16.244 7.602 14.682 1.00 97.12 365 ALA A O 1
ATOM 2765 N N . ALA A 1 366 ? -16.241 5.599 15.729 1.00 95.56 366 ALA A N 1
ATOM 2766 C CA . ALA A 1 366 ? -16.801 6.076 16.991 1.00 95.56 366 ALA A CA 1
ATOM 2767 C C . ALA A 1 366 ? -15.837 7.029 17.712 1.00 95.56 366 ALA A C 1
ATOM 2769 O O . ALA A 1 366 ? -16.234 8.117 18.129 1.00 95.56 366 ALA A O 1
ATOM 2770 N N . GLU A 1 367 ? -14.560 6.660 17.792 1.00 95.31 367 GLU A N 1
ATOM 2771 C CA . GLU A 1 367 ? -13.547 7.453 18.482 1.00 95.31 367 GLU A CA 1
ATOM 2772 C C . GLU A 1 367 ? -13.246 8.777 17.750 1.00 95.31 367 GLU A C 1
ATOM 2774 O O . GLU A 1 367 ? -13.123 9.827 18.381 1.00 95.31 367 GLU A O 1
ATOM 2779 N N . LEU A 1 368 ? -13.237 8.779 16.411 1.00 95.25 368 LEU A N 1
ATOM 2780 C CA . LEU A 1 368 ? -13.123 10.000 15.599 1.00 95.25 368 LEU A CA 1
ATOM 2781 C C . LEU A 1 368 ? -14.263 10.999 15.829 1.00 95.25 368 LEU A C 1
ATOM 2783 O O . LEU A 1 368 ? -14.063 12.210 15.677 1.00 95.25 368 LEU A O 1
ATOM 2787 N N . ASN A 1 369 ? -15.465 10.510 16.138 1.00 94.50 369 ASN A N 1
ATOM 2788 C CA . ASN A 1 369 ? -16.599 11.364 16.482 1.00 94.50 369 ASN A CA 1
ATOM 2789 C C . ASN A 1 369 ? -16.496 11.849 17.931 1.00 94.50 369 ASN A C 1
ATOM 2791 O O . ASN A 1 369 ? -16.692 13.038 18.179 1.00 94.50 369 ASN A O 1
ATOM 2795 N N . SER A 1 370 ? -16.117 10.957 18.853 1.00 93.06 370 SER A N 1
ATOM 2796 C CA . SER A 1 370 ? -15.882 11.278 20.266 1.00 93.06 370 SER A CA 1
ATOM 2797 C C . SER A 1 370 ? -14.886 12.431 20.425 1.00 93.06 370 SER A C 1
ATOM 2799 O O . SER A 1 370 ? -15.191 13.432 21.072 1.00 93.06 370 SER A O 1
ATOM 2801 N N . ARG A 1 371 ? -13.741 12.368 19.730 1.00 92.00 371 ARG A N 1
ATOM 2802 C CA . ARG A 1 371 ? -12.708 13.422 19.747 1.00 92.00 371 ARG A CA 1
ATOM 2803 C C . ARG A 1 371 ? -13.164 14.760 19.190 1.00 92.00 371 ARG A C 1
ATOM 2805 O O . ARG A 1 371 ? -12.673 15.797 19.619 1.00 92.00 371 ARG A O 1
ATOM 2812 N N . ALA A 1 372 ? -14.060 14.740 18.208 1.00 89.75 372 ALA A N 1
ATOM 2813 C CA . ALA A 1 372 ? -14.541 15.963 17.583 1.00 89.75 372 ALA A CA 1
ATOM 2814 C C . ALA A 1 372 ? -15.509 16.740 18.487 1.00 89.75 372 ALA A C 1
ATOM 2816 O O . ALA A 1 372 ? -15.669 17.939 18.280 1.00 89.75 372 ALA A O 1
ATOM 2817 N N . GLN A 1 373 ? -16.167 16.063 19.442 1.00 86.56 373 GLN A N 1
ATOM 2818 C CA . GLN A 1 373 ? -17.121 16.649 20.397 1.00 86.56 373 GLN A CA 1
ATOM 2819 C C . GLN A 1 373 ? -18.173 17.571 19.742 1.00 86.56 373 GLN A C 1
ATOM 2821 O O . GLN A 1 373 ? -18.630 18.547 20.335 1.00 86.56 373 GLN A O 1
ATOM 2826 N N . ALA A 1 374 ? -18.566 17.272 18.499 1.00 87.19 374 ALA A N 1
ATOM 2827 C CA . ALA A 1 374 ? -19.519 18.082 17.749 1.00 87.19 374 ALA A CA 1
ATOM 2828 C C . ALA A 1 374 ? -20.930 17.918 18.338 1.00 87.19 374 ALA A C 1
ATOM 2830 O O . ALA A 1 374 ? -21.598 16.918 18.086 1.00 87.19 374 ALA A O 1
ATOM 2831 N N . SER A 1 375 ? -21.368 18.897 19.132 1.00 86.19 375 SER A N 1
ATOM 2832 C CA . SER A 1 375 ? -22.640 18.861 19.870 1.00 86.19 375 SER A CA 1
ATOM 2833 C C . SER A 1 375 ? -23.696 19.843 19.355 1.00 86.19 375 SER A C 1
ATOM 2835 O O . SER A 1 375 ? -24.883 19.643 19.591 1.00 86.19 375 SER A O 1
ATOM 2837 N N . THR A 1 376 ? -23.294 20.897 18.638 1.00 91.25 376 THR A N 1
ATOM 2838 C CA . THR A 1 376 ? -24.218 21.882 18.053 1.00 91.25 376 THR A CA 1
ATOM 2839 C C . THR A 1 376 ? -24.649 21.466 16.649 1.00 91.25 376 THR A C 1
ATOM 2841 O O . THR A 1 376 ? -23.860 20.879 15.910 1.00 91.25 376 THR A O 1
ATOM 2844 N N . THR A 1 377 ? -25.863 21.830 16.222 1.00 90.94 377 THR A N 1
ATOM 2845 C CA . THR A 1 377 ? -26.365 21.545 14.859 1.00 90.94 377 THR A CA 1
ATOM 2846 C C . THR A 1 377 ? -25.413 22.053 13.770 1.00 90.94 377 THR A C 1
ATOM 2848 O O . THR A 1 377 ? -25.145 21.354 12.790 1.00 90.94 377 THR A O 1
ATOM 2851 N N . ALA A 1 378 ? -24.838 23.245 13.965 1.00 91.44 378 ALA A N 1
ATOM 2852 C CA . ALA A 1 378 ? -23.843 23.815 13.058 1.00 91.44 378 ALA A CA 1
ATOM 2853 C C . ALA A 1 378 ? -22.540 22.995 13.045 1.00 91.44 378 ALA A C 1
ATOM 2855 O O . ALA A 1 378 ? -22.032 22.671 11.972 1.00 91.44 378 ALA A O 1
ATOM 2856 N N . GLY A 1 379 ? -22.034 22.597 14.219 1.00 92.31 379 GLY A N 1
ATOM 2857 C CA . GLY A 1 379 ? -20.836 21.764 14.340 1.00 92.31 379 GLY A CA 1
ATOM 2858 C C . GLY A 1 379 ? -21.019 20.372 13.732 1.00 92.31 379 GLY A C 1
ATOM 2859 O O . GLY A 1 379 ? -20.135 19.884 13.031 1.00 92.31 379 GLY A O 1
ATOM 2860 N N . ILE A 1 380 ? -22.188 19.758 13.926 1.00 93.44 380 ILE A N 1
ATOM 2861 C CA . ILE A 1 380 ? -22.557 18.465 13.331 1.00 93.44 380 ILE A CA 1
ATOM 2862 C C . ILE A 1 380 ? -22.616 18.579 11.802 1.00 93.44 380 ILE A C 1
ATOM 2864 O O . ILE A 1 380 ? -22.018 17.762 11.102 1.00 93.44 380 ILE A O 1
ATOM 2868 N N . THR A 1 381 ? -23.260 19.623 11.269 1.00 93.88 381 THR A N 1
ATOM 2869 C CA . THR A 1 381 ? -23.341 19.873 9.817 1.00 93.88 381 THR A CA 1
ATOM 2870 C C . THR A 1 381 ? -21.957 20.097 9.201 1.00 93.88 381 THR A C 1
ATOM 2872 O O . THR A 1 381 ? -21.622 19.509 8.166 1.00 93.88 381 THR A O 1
ATOM 2875 N N . GLN A 1 382 ? -21.113 20.899 9.857 1.00 93.75 382 GLN A N 1
ATOM 2876 C CA . GLN A 1 382 ? -19.737 21.143 9.425 1.00 93.75 382 GLN A CA 1
ATOM 2877 C C . GLN A 1 382 ? -18.917 19.846 9.432 1.00 93.75 382 GLN A C 1
ATOM 2879 O O . GLN A 1 382 ? -18.225 19.541 8.458 1.00 93.75 382 GLN A O 1
ATOM 2884 N N . ARG A 1 383 ? -19.028 19.045 10.500 1.00 95.00 383 ARG A N 1
ATOM 2885 C CA . ARG A 1 383 ? -18.344 17.752 10.628 1.00 95.00 383 ARG A CA 1
ATOM 2886 C C . ARG A 1 383 ? -18.798 16.765 9.555 1.00 95.00 383 ARG A C 1
ATOM 2888 O O . ARG A 1 383 ? -17.950 16.108 8.954 1.00 95.00 383 ARG A O 1
ATOM 2895 N N . SER A 1 384 ? -20.102 16.693 9.293 1.00 96.00 384 SER A N 1
ATOM 2896 C CA . SER A 1 384 ? -20.692 15.847 8.250 1.00 96.00 384 SER A CA 1
ATOM 2897 C C . SER A 1 384 ? -20.164 16.221 6.864 1.00 96.00 384 SER A C 1
ATOM 2899 O O . SER A 1 384 ? -19.707 15.354 6.115 1.00 96.00 384 SER A O 1
ATOM 2901 N N . THR A 1 385 ? -20.116 17.522 6.559 1.00 95.69 385 THR A N 1
ATOM 2902 C CA . THR A 1 385 ? -19.561 18.048 5.302 1.00 95.69 385 THR A CA 1
ATOM 2903 C C . THR A 1 385 ? -18.084 17.688 5.148 1.00 95.69 385 THR A C 1
ATOM 2905 O O . THR A 1 385 ? -17.670 17.202 4.096 1.00 95.69 385 THR A O 1
ATOM 2908 N N . ALA A 1 386 ? -17.294 17.863 6.208 1.00 97.12 386 ALA A N 1
ATOM 2909 C CA . ALA A 1 386 ? -15.874 17.541 6.201 1.00 97.12 386 ALA A CA 1
ATOM 2910 C C . ALA A 1 386 ? -15.622 16.029 6.016 1.00 97.12 386 ALA A C 1
ATOM 2912 O O . ALA A 1 386 ? -14.758 15.643 5.230 1.00 97.12 386 ALA A O 1
ATOM 2913 N N . LEU A 1 387 ? -16.397 15.158 6.680 1.00 97.94 387 LEU A N 1
ATOM 2914 C CA . LEU A 1 387 ? -16.311 13.698 6.505 1.00 97.94 387 LEU A CA 1
ATOM 2915 C C . LEU A 1 387 ? -16.698 13.276 5.086 1.00 97.94 387 LEU A C 1
ATOM 2917 O O . LEU A 1 387 ? -16.045 12.417 4.496 1.00 97.94 387 LEU A O 1
ATOM 2921 N N . ALA A 1 388 ? -17.726 13.908 4.517 1.00 97.81 388 ALA A N 1
ATOM 2922 C CA . ALA A 1 388 ? -18.124 13.670 3.137 1.00 97.81 388 ALA A CA 1
ATOM 2923 C C . ALA A 1 388 ? -17.023 14.082 2.145 1.00 97.81 388 ALA A C 1
ATOM 2925 O O . ALA A 1 388 ? -16.768 13.345 1.194 1.00 97.81 388 ALA A O 1
ATOM 2926 N N . ALA A 1 389 ? -16.348 15.212 2.382 1.00 97.81 389 ALA A N 1
ATOM 2927 C CA . ALA A 1 389 ? -15.195 15.639 1.591 1.00 97.81 389 ALA A CA 1
ATOM 2928 C C . ALA A 1 389 ? -14.027 14.643 1.706 1.00 97.81 389 ALA A C 1
ATOM 2930 O O . ALA A 1 389 ? -13.493 14.210 0.689 1.00 97.81 389 ALA A O 1
ATOM 2931 N N . ALA A 1 390 ? -13.678 14.207 2.923 1.00 98.38 390 ALA A N 1
ATOM 2932 C CA . ALA A 1 390 ? -12.618 13.217 3.140 1.00 98.38 390 ALA A CA 1
ATOM 2933 C C . ALA A 1 390 ? -12.904 11.887 2.423 1.00 98.38 390 ALA A C 1
ATOM 2935 O O . ALA A 1 390 ? -12.007 11.319 1.804 1.00 98.38 390 ALA A O 1
ATOM 2936 N N . SER A 1 391 ? -14.157 11.419 2.462 1.00 98.44 391 SER A N 1
ATOM 2937 C CA . SER A 1 391 ? -14.596 10.209 1.759 1.00 98.44 391 SER A CA 1
ATOM 2938 C C . SER A 1 391 ? -14.496 10.348 0.233 1.00 98.44 391 SER A C 1
ATOM 2940 O O . SER A 1 391 ? -13.892 9.494 -0.418 1.00 98.44 391 SER A O 1
ATOM 2942 N N . ARG A 1 392 ? -14.998 11.454 -0.342 1.00 97.50 392 ARG A N 1
ATOM 2943 C CA . ARG A 1 392 ? -14.893 11.722 -1.790 1.00 97.50 392 ARG A CA 1
ATOM 2944 C C . ARG A 1 392 ? -13.444 11.799 -2.257 1.00 97.50 392 ARG A C 1
ATOM 2946 O O . ARG A 1 392 ? -13.088 11.153 -3.234 1.00 97.50 392 ARG A O 1
ATOM 2953 N N . LEU A 1 393 ? -12.603 12.542 -1.540 1.00 98.00 393 LEU A N 1
ATOM 2954 C CA . LEU A 1 393 ? -11.190 12.693 -1.890 1.00 98.00 393 LEU A CA 1
ATOM 2955 C C . LEU A 1 393 ? -10.436 11.362 -1.789 1.00 98.00 393 LEU A C 1
ATOM 2957 O O . LEU A 1 393 ? -9.613 11.069 -2.654 1.00 98.00 393 LEU A O 1
ATOM 2961 N N . ALA A 1 394 ? -10.740 10.532 -0.784 1.00 98.25 394 ALA A N 1
ATOM 2962 C CA . ALA A 1 394 ? -10.177 9.187 -0.679 1.00 98.25 394 ALA A CA 1
ATOM 2963 C C . ALA A 1 394 ? -10.586 8.302 -1.871 1.00 98.25 394 ALA A C 1
ATOM 2965 O O . ALA A 1 394 ? -9.728 7.620 -2.429 1.00 98.25 394 ALA A O 1
ATOM 2966 N N . ALA A 1 395 ? -11.854 8.359 -2.297 1.00 97.81 395 ALA A N 1
ATOM 2967 C CA . ALA A 1 395 ? -12.346 7.633 -3.470 1.00 97.81 395 ALA A CA 1
ATOM 2968 C C . ALA A 1 395 ? -11.663 8.098 -4.768 1.00 97.81 395 ALA A C 1
ATOM 2970 O O . ALA A 1 395 ? -11.095 7.283 -5.489 1.00 97.81 395 ALA A O 1
ATOM 2971 N N . SER A 1 396 ? -11.621 9.408 -5.037 1.00 96.81 396 SER A N 1
ATOM 2972 C CA . SER A 1 396 ? -10.987 9.944 -6.252 1.00 96.81 396 SER A CA 1
ATOM 2973 C C . SER A 1 396 ? -9.486 9.645 -6.315 1.00 96.81 396 SER A C 1
ATOM 2975 O O . SER A 1 396 ? -8.949 9.338 -7.383 1.00 96.81 396 SER A O 1
ATOM 2977 N N . LEU A 1 397 ? -8.791 9.689 -5.172 1.00 96.94 397 LEU A N 1
ATOM 2978 C CA . LEU A 1 397 ? -7.394 9.261 -5.082 1.00 96.94 397 LEU A CA 1
ATOM 2979 C C . LEU A 1 397 ? -7.244 7.764 -5.342 1.00 96.94 397 LEU A C 1
ATOM 2981 O O . LEU A 1 397 ? -6.356 7.373 -6.095 1.00 96.94 397 LEU A O 1
ATOM 2985 N N . SER A 1 398 ? -8.097 6.937 -4.738 1.00 97.44 398 SER A N 1
ATOM 2986 C CA . SER A 1 398 ? -8.107 5.483 -4.913 1.00 97.44 398 SER A CA 1
ATOM 2987 C C . SER A 1 398 ? -8.270 5.106 -6.390 1.00 97.44 398 SER A C 1
ATOM 2989 O O . SER A 1 398 ? -7.435 4.387 -6.943 1.00 97.44 398 SER A O 1
ATOM 2991 N N . GLU A 1 399 ? -9.259 5.689 -7.069 1.00 96.12 399 GLU A N 1
ATOM 2992 C CA . GLU A 1 399 ? -9.516 5.496 -8.501 1.00 96.12 399 GLU A CA 1
ATOM 2993 C C . GLU A 1 399 ? -8.347 5.979 -9.368 1.00 96.12 399 GLU A C 1
ATOM 2995 O O . GLU A 1 399 ? -7.891 5.269 -10.270 1.00 96.12 399 GLU A O 1
ATOM 3000 N N . THR A 1 400 ? -7.798 7.159 -9.061 1.00 95.69 400 THR A N 1
ATOM 3001 C CA . THR A 1 400 ? -6.636 7.695 -9.778 1.00 95.69 400 THR A CA 1
ATOM 3002 C C . THR A 1 400 ? -5.437 6.766 -9.631 1.00 95.69 400 THR A C 1
ATOM 3004 O O . THR A 1 400 ? -4.856 6.367 -10.638 1.00 95.69 400 THR A O 1
ATOM 3007 N N . LEU A 1 401 ? -5.085 6.349 -8.413 1.00 95.62 401 LEU A N 1
ATOM 3008 C CA . LEU A 1 401 ? -3.966 5.435 -8.180 1.00 95.62 401 LEU A CA 1
ATOM 3009 C C . LEU A 1 401 ? -4.197 4.061 -8.816 1.00 95.62 401 LEU A C 1
ATOM 3011 O O . LEU A 1 401 ? -3.248 3.480 -9.343 1.00 95.62 401 LEU A O 1
ATOM 3015 N N . ALA A 1 402 ? -5.436 3.563 -8.830 1.00 93.88 402 ALA A N 1
ATOM 3016 C CA . ALA A 1 402 ? -5.791 2.333 -9.530 1.00 93.88 402 ALA A CA 1
ATOM 3017 C C . ALA A 1 402 ? -5.544 2.446 -11.043 1.00 93.88 402 ALA A C 1
ATOM 3019 O O . ALA A 1 402 ? -4.964 1.534 -11.634 1.00 93.88 402 ALA A O 1
ATOM 3020 N N . SER A 1 403 ? -5.885 3.587 -11.654 1.00 91.50 403 SER A N 1
ATOM 3021 C CA . SER A 1 403 ? -5.644 3.845 -13.084 1.00 91.50 403 SER A CA 1
ATOM 3022 C C . SER A 1 403 ? -4.156 3.941 -13.456 1.00 91.50 403 SER A C 1
ATOM 3024 O O . SER A 1 403 ? -3.786 3.711 -14.607 1.00 91.50 403 SER A O 1
ATOM 3026 N N . LEU A 1 404 ? -3.288 4.265 -12.489 1.00 91.88 404 LEU A N 1
ATOM 3027 C CA . LEU A 1 404 ? -1.841 4.424 -12.683 1.00 91.88 404 LEU A CA 1
ATOM 3028 C C . LEU A 1 404 ? -1.052 3.116 -12.512 1.00 91.88 404 LEU A C 1
ATOM 3030 O O . LEU A 1 404 ? 0.175 3.117 -12.639 1.00 91.88 404 LEU A O 1
ATOM 3034 N N . ARG A 1 405 ? -1.718 1.999 -12.202 1.00 89.75 405 ARG A N 1
ATOM 3035 C CA . ARG A 1 405 ? -1.065 0.697 -12.018 1.00 89.75 405 ARG A CA 1
ATOM 3036 C C . ARG A 1 405 ? -0.492 0.184 -13.336 1.00 89.75 405 ARG A C 1
ATOM 3038 O O . ARG A 1 405 ? -1.188 0.088 -14.342 1.00 89.75 405 ARG A O 1
ATOM 3045 N N . LEU A 1 406 ? 0.780 -0.205 -13.307 1.00 85.44 406 LEU A N 1
ATOM 3046 C CA . LEU A 1 406 ? 1.461 -0.776 -14.468 1.00 85.44 406 LEU A CA 1
ATOM 3047 C C . LEU A 1 406 ? 1.118 -2.263 -14.664 1.00 85.44 406 LEU A C 1
ATOM 3049 O O . LEU A 1 406 ? 0.818 -2.951 -13.683 1.00 85.44 406 LEU A O 1
ATOM 3053 N N . PRO A 1 407 ? 1.202 -2.802 -15.890 1.00 82.25 407 PRO A N 1
ATOM 3054 C CA . PRO A 1 407 ? 1.160 -4.245 -16.094 1.00 82.25 407 PRO A CA 1
ATOM 3055 C C . PRO A 1 407 ? 2.357 -4.886 -15.380 1.00 82.25 407 PRO A C 1
ATOM 3057 O O . PRO A 1 407 ? 3.502 -4.527 -15.647 1.00 82.25 407 PRO A O 1
ATOM 3060 N N . ILE A 1 408 ? 2.092 -5.770 -14.422 1.00 81.69 408 ILE A N 1
ATOM 3061 C CA . ILE A 1 408 ? 3.099 -6.420 -13.567 1.00 81.69 408 ILE A CA 1
ATOM 3062 C C . ILE A 1 408 ? 2.655 -7.865 -13.374 1.00 81.69 408 ILE A C 1
ATOM 3064 O O . ILE A 1 408 ? 1.481 -8.095 -13.075 1.00 81.69 408 ILE A O 1
ATOM 3068 N N . SER A 1 409 ? 3.577 -8.827 -13.509 1.00 81.25 409 SER A N 1
ATOM 3069 C CA . SER A 1 409 ? 3.235 -10.258 -13.496 1.00 81.25 409 SER A CA 1
ATOM 3070 C C . SER A 1 409 ? 2.062 -10.558 -14.462 1.00 81.25 409 SER A C 1
ATOM 3072 O O . SER A 1 409 ? 2.113 -10.160 -15.627 1.00 81.25 409 SER A O 1
ATOM 3074 N N . ASP A 1 410 ? 1.001 -11.213 -13.990 1.00 73.25 410 ASP A N 1
ATOM 3075 C CA . ASP A 1 410 ? -0.183 -11.572 -14.781 1.00 73.25 410 ASP A CA 1
ATOM 3076 C C . ASP A 1 410 ? -1.249 -10.458 -14.832 1.00 73.25 410 ASP A C 1
ATOM 3078 O O . ASP A 1 410 ? -2.288 -10.609 -15.478 1.00 73.25 410 ASP A O 1
ATOM 3082 N N . ARG A 1 411 ? -1.019 -9.309 -14.175 1.00 77.06 411 ARG A N 1
ATOM 3083 C CA . ARG A 1 411 ? -1.946 -8.169 -14.213 1.00 77.06 411 ARG A CA 1
ATOM 3084 C C . ARG A 1 411 ? -1.870 -7.487 -15.579 1.00 77.06 411 ARG A C 1
ATOM 3086 O O . ARG A 1 411 ? -0.938 -6.732 -15.845 1.00 77.06 411 ARG A O 1
ATOM 3093 N N . GLN A 1 412 ? -2.893 -7.706 -16.399 1.00 72.06 412 GLN A N 1
ATOM 3094 C CA . GLN A 1 412 ? -3.067 -7.093 -17.718 1.00 72.06 412 GLN A CA 1
ATOM 3095 C C . GLN A 1 412 ? -4.250 -6.107 -17.680 1.00 72.06 412 GLN A C 1
ATOM 3097 O O . GLN A 1 412 ? -5.399 -6.531 -17.813 1.00 72.06 412 GLN A O 1
ATOM 3102 N N . PRO A 1 413 ? -4.017 -4.804 -17.425 1.00 69.12 413 PRO A N 1
ATOM 3103 C CA . PRO A 1 413 ? -5.089 -3.812 -17.462 1.00 69.12 413 PRO A CA 1
ATOM 3104 C C . PRO A 1 413 ? -5.660 -3.681 -18.884 1.00 69.12 413 PRO A C 1
ATOM 3106 O O . PRO A 1 413 ? -4.909 -3.687 -19.856 1.00 69.12 413 PRO A O 1
ATOM 3109 N N . SER A 1 414 ? -6.984 -3.526 -19.005 1.00 72.12 414 SER A N 1
ATOM 3110 C CA . SER A 1 414 ? -7.686 -3.388 -20.297 1.00 72.12 414 SER A CA 1
ATOM 3111 C C . SER A 1 414 ? -7.221 -2.175 -21.107 1.00 72.12 414 SER A C 1
ATOM 3113 O O . SER A 1 414 ? -7.184 -2.214 -22.334 1.00 72.12 414 SER A O 1
ATOM 3115 N N . SER A 1 415 ? -6.845 -1.103 -20.415 1.00 76.44 415 SER A N 1
ATOM 3116 C CA . SER A 1 415 ? -6.201 0.076 -20.978 1.00 76.44 415 SER A CA 1
ATOM 3117 C C . SER A 1 415 ? -5.189 0.614 -19.977 1.00 76.44 415 SER A C 1
ATOM 3119 O O . SER A 1 415 ? -5.500 0.744 -18.791 1.00 76.44 415 SER A O 1
ATOM 3121 N N . ILE A 1 416 ? -3.995 0.960 -20.446 1.00 79.75 416 ILE A N 1
ATOM 3122 C CA . ILE A 1 416 ? -2.978 1.607 -19.616 1.00 79.75 416 ILE A CA 1
ATOM 3123 C C . ILE A 1 416 ? -3.218 3.115 -19.665 1.00 79.75 416 ILE A C 1
ATOM 3125 O O . ILE A 1 416 ? -3.301 3.695 -20.748 1.00 79.75 416 ILE A O 1
ATOM 3129 N N . SER A 1 417 ? -3.315 3.757 -18.498 1.00 87.44 417 SER A N 1
ATOM 3130 C CA . SER A 1 417 ? -3.405 5.217 -18.421 1.00 87.44 417 SER A CA 1
ATOM 3131 C C . SER A 1 417 ? -2.183 5.865 -19.086 1.00 87.44 417 SER A C 1
ATOM 3133 O O . SER A 1 417 ? -1.054 5.446 -18.805 1.00 87.44 417 SER A O 1
ATOM 3135 N N . PRO A 1 418 ? -2.350 6.936 -19.888 1.00 86.44 418 PRO A N 1
ATOM 3136 C CA . PRO A 1 418 ? -1.215 7.667 -20.457 1.00 86.44 418 PRO A CA 1
ATOM 3137 C C . PRO A 1 418 ? -0.293 8.247 -19.372 1.00 86.44 418 PRO A C 1
ATOM 3139 O O . PRO A 1 418 ? 0.881 8.514 -19.623 1.00 86.44 418 PRO A O 1
ATOM 3142 N N . TYR A 1 419 ? -0.798 8.384 -18.144 1.00 90.31 419 TYR A N 1
ATOM 3143 C CA . TYR A 1 419 ? -0.083 8.913 -16.988 1.00 90.31 419 TYR A CA 1
ATOM 3144 C C . TYR A 1 419 ? 0.549 7.840 -16.094 1.00 90.31 419 TYR A C 1
ATOM 3146 O O . TYR A 1 419 ? 1.257 8.185 -15.149 1.00 90.31 419 TYR A O 1
ATOM 3154 N N . ALA A 1 420 ? 0.355 6.545 -16.384 1.00 89.00 420 ALA A N 1
ATOM 3155 C CA . ALA A 1 420 ? 0.884 5.443 -15.565 1.00 89.00 420 ALA A CA 1
ATOM 3156 C C . ALA A 1 420 ? 2.414 5.505 -15.392 1.00 89.00 420 ALA A C 1
ATOM 3158 O O . ALA A 1 420 ? 2.971 5.027 -14.402 1.00 89.00 420 ALA A O 1
ATOM 3159 N N . HIS A 1 421 ? 3.092 6.176 -16.322 1.00 87.56 421 HIS A N 1
ATOM 3160 C CA . HIS A 1 421 ? 4.512 6.456 -16.251 1.00 87.56 421 HIS A CA 1
ATOM 3161 C C . HIS A 1 421 ? 4.979 7.163 -14.977 1.00 87.56 421 HIS A C 1
ATOM 3163 O O . HIS A 1 421 ? 6.083 6.903 -14.494 1.00 87.56 421 HIS A O 1
ATOM 3169 N N . LEU A 1 422 ? 4.138 8.028 -14.409 1.00 91.44 422 LEU A N 1
ATOM 3170 C CA . LEU A 1 422 ? 4.450 8.776 -13.192 1.00 91.44 422 LEU A CA 1
ATOM 3171 C C . LEU A 1 422 ? 4.695 7.828 -12.010 1.00 91.44 422 LEU A C 1
ATOM 3173 O O . LEU A 1 422 ? 5.468 8.145 -11.111 1.00 91.44 422 LEU A O 1
ATOM 3177 N N . MET A 1 423 ? 4.090 6.636 -12.037 1.00 92.25 423 MET A N 1
ATOM 3178 C CA . MET A 1 423 ? 4.210 5.624 -10.990 1.00 92.25 423 MET A CA 1
ATOM 3179 C C . MET A 1 423 ? 5.358 4.631 -11.228 1.00 92.25 423 MET A C 1
ATOM 3181 O O . MET A 1 423 ? 5.591 3.757 -10.392 1.00 92.25 423 MET A O 1
ATOM 3185 N N . ARG A 1 424 ? 6.098 4.735 -12.343 1.00 90.06 424 ARG A N 1
ATOM 3186 C CA . ARG A 1 424 ? 7.051 3.701 -12.785 1.00 90.06 424 ARG A CA 1
ATOM 3187 C C . ARG A 1 424 ? 8.085 3.337 -11.736 1.00 90.06 424 ARG A C 1
ATOM 3189 O O . ARG A 1 424 ? 8.248 2.153 -11.449 1.00 90.06 424 ARG A O 1
ATOM 3196 N N . ASN A 1 425 ? 8.774 4.324 -11.167 1.00 92.50 425 ASN A N 1
ATOM 3197 C CA . ASN A 1 425 ? 9.852 4.058 -10.216 1.00 92.50 425 ASN A CA 1
ATOM 3198 C C . ASN A 1 425 ? 9.317 3.407 -8.941 1.00 92.50 425 ASN A C 1
ATOM 3200 O O . ASN A 1 425 ? 9.815 2.361 -8.531 1.00 92.50 425 ASN A O 1
ATOM 3204 N N . TYR A 1 426 ? 8.262 3.977 -8.362 1.00 95.75 426 TYR A N 1
ATOM 3205 C CA . TYR A 1 426 ? 7.639 3.445 -7.156 1.00 95.75 426 TYR A CA 1
ATOM 3206 C C . TYR A 1 426 ? 7.061 2.038 -7.371 1.00 95.75 426 TYR A C 1
ATOM 3208 O O . TYR A 1 426 ? 7.335 1.128 -6.589 1.00 95.75 426 TYR A O 1
ATOM 3216 N N . SER A 1 427 ? 6.342 1.817 -8.474 1.00 93.94 427 SER A N 1
ATOM 3217 C CA . SER A 1 427 ? 5.795 0.503 -8.827 1.00 93.94 427 SER A CA 1
ATOM 3218 C C . SER A 1 427 ? 6.893 -0.526 -9.109 1.00 93.94 427 SER A C 1
ATOM 3220 O O . SER A 1 427 ? 6.742 -1.689 -8.751 1.00 93.94 427 SER A O 1
ATOM 3222 N N . SER A 1 428 ? 8.002 -0.111 -9.726 1.00 92.38 428 SER A N 1
ATOM 3223 C CA . SER A 1 428 ? 9.153 -0.974 -10.011 1.00 92.38 428 SER A CA 1
ATOM 3224 C C . SER A 1 428 ? 9.880 -1.400 -8.738 1.00 92.38 428 SER A C 1
ATOM 3226 O O . SER A 1 428 ? 10.156 -2.580 -8.559 1.00 92.38 428 SER A O 1
ATOM 3228 N N . LEU A 1 429 ? 10.166 -0.451 -7.843 1.00 95.44 429 LEU A N 1
ATOM 3229 C CA . LEU A 1 429 ? 10.923 -0.697 -6.610 1.00 95.44 429 LEU A CA 1
ATOM 3230 C C . LEU A 1 429 ? 10.123 -1.465 -5.550 1.00 95.44 429 LEU A C 1
ATOM 3232 O O . LEU A 1 429 ? 10.718 -2.091 -4.679 1.00 95.44 429 LEU A O 1
ATOM 3236 N N . THR A 1 430 ? 8.791 -1.424 -5.627 1.00 96.56 430 THR A N 1
ATOM 3237 C CA . THR A 1 430 ? 7.884 -2.187 -4.750 1.00 96.56 430 THR A CA 1
ATOM 3238 C C . THR A 1 430 ? 7.312 -3.438 -5.419 1.00 96.56 430 THR A C 1
ATOM 3240 O O . THR A 1 430 ? 6.509 -4.142 -4.813 1.00 96.56 430 THR A O 1
ATOM 3243 N N . HIS A 1 431 ? 7.685 -3.717 -6.672 1.00 94.69 431 HIS A N 1
ATOM 3244 C CA . HIS A 1 431 ? 7.154 -4.834 -7.463 1.00 94.69 431 HIS A CA 1
ATOM 3245 C C . HIS A 1 431 ? 5.615 -4.868 -7.528 1.00 94.69 431 HIS A C 1
ATOM 3247 O O . HIS A 1 431 ? 4.992 -5.924 -7.507 1.00 94.69 431 HIS A O 1
ATOM 3253 N N . GLY A 1 432 ? 4.991 -3.689 -7.582 1.00 94.25 432 GLY A N 1
ATOM 3254 C CA . GLY A 1 432 ? 3.540 -3.524 -7.629 1.00 94.25 432 GLY A CA 1
ATOM 3255 C C . GLY A 1 432 ? 2.831 -3.522 -6.272 1.00 94.25 432 GLY A C 1
ATOM 3256 O O . GLY A 1 432 ? 1.680 -3.090 -6.237 1.00 94.25 432 GLY A O 1
ATOM 3257 N N . TYR A 1 433 ? 3.492 -3.907 -5.170 1.00 97.50 433 TYR A N 1
ATOM 3258 C CA . TYR A 1 433 ? 2.907 -3.869 -3.820 1.00 97.50 433 TYR A CA 1
ATOM 3259 C C . TYR A 1 433 ? 2.462 -2.457 -3.427 1.00 97.50 433 TYR A C 1
ATOM 3261 O O . TYR A 1 433 ? 1.337 -2.274 -2.975 1.00 97.50 433 TYR A O 1
ATOM 3269 N N . GLY A 1 434 ? 3.314 -1.451 -3.649 1.00 97.19 434 GLY A N 1
ATOM 3270 C CA . GLY A 1 434 ? 3.069 -0.084 -3.187 1.00 97.19 434 GLY A CA 1
ATOM 3271 C C . GLY A 1 434 ? 1.751 0.504 -3.708 1.00 97.19 434 GLY A C 1
ATOM 3272 O O . GLY A 1 434 ? 0.876 0.833 -2.908 1.00 97.19 434 GLY A O 1
ATOM 3273 N N . PRO A 1 435 ? 1.538 0.575 -5.039 1.00 95.81 435 PRO A N 1
ATOM 3274 C CA . PRO A 1 435 ? 0.273 1.053 -5.600 1.00 95.81 435 PRO A CA 1
ATOM 3275 C C . PRO A 1 435 ? -0.963 0.250 -5.163 1.00 95.81 435 PRO A C 1
ATOM 3277 O O . PRO A 1 435 ? -2.047 0.821 -5.047 1.00 95.81 435 PRO A O 1
ATOM 3280 N N . GLU A 1 436 ? -0.831 -1.061 -4.930 1.00 96.25 436 GLU A N 1
ATOM 3281 C CA . GLU A 1 436 ? -1.937 -1.884 -4.420 1.00 96.25 436 GLU A CA 1
ATOM 3282 C C . GLU A 1 436 ? -2.300 -1.495 -2.987 1.00 96.25 436 GLU A C 1
ATOM 3284 O O . GLU A 1 436 ? -3.461 -1.210 -2.694 1.00 96.25 436 GLU A O 1
ATOM 3289 N N . VAL A 1 437 ? -1.299 -1.402 -2.115 1.00 98.00 437 VAL A N 1
ATOM 3290 C CA . VAL A 1 437 ? -1.491 -1.084 -0.700 1.00 98.00 437 VAL A CA 1
ATOM 3291 C C . VAL A 1 437 ? -1.973 0.354 -0.501 1.00 98.00 437 VAL A C 1
ATOM 3293 O O . VAL A 1 437 ? -2.879 0.569 0.301 1.00 98.00 437 VAL A O 1
ATOM 3296 N N . CYS A 1 438 ? -1.498 1.327 -1.288 1.00 98.19 438 CYS A N 1
ATOM 3297 C CA . CYS A 1 438 ? -2.042 2.691 -1.261 1.00 98.19 438 CYS A CA 1
ATOM 3298 C C . CYS A 1 438 ? -3.560 2.722 -1.505 1.00 98.19 438 CYS A C 1
ATOM 3300 O O . CYS A 1 438 ? -4.291 3.381 -0.769 1.00 98.19 438 CYS A O 1
ATOM 3302 N N . VAL A 1 439 ? -4.042 1.991 -2.513 1.00 97.94 439 VAL A N 1
ATOM 3303 C CA . VAL A 1 439 ? -5.478 1.908 -2.827 1.00 97.94 439 VAL A CA 1
ATOM 3304 C C . VAL A 1 439 ? -6.246 1.193 -1.714 1.00 97.94 439 VAL A C 1
ATOM 3306 O O . VAL A 1 439 ? -7.283 1.687 -1.280 1.00 97.94 439 VAL A O 1
ATOM 3309 N N . LEU A 1 440 ? -5.724 0.072 -1.199 1.00 98.25 440 LEU A N 1
ATOM 3310 C CA . LEU A 1 440 ? -6.356 -0.664 -0.096 1.00 98.25 440 LEU A CA 1
ATOM 3311 C C . LEU A 1 440 ? -6.571 0.221 1.138 1.00 98.25 440 LEU A C 1
ATOM 3313 O O . LEU A 1 440 ? -7.647 0.196 1.740 1.00 98.25 440 LEU A O 1
ATOM 3317 N N . TRP A 1 441 ? -5.569 1.021 1.506 1.00 98.38 441 TRP A N 1
ATOM 3318 C CA . TRP A 1 441 ? -5.658 1.910 2.662 1.00 98.38 441 TRP A CA 1
ATOM 3319 C C . TRP A 1 441 ? -6.566 3.109 2.434 1.00 98.38 441 TRP A C 1
ATOM 3321 O O . TRP A 1 441 ? -7.327 3.450 3.337 1.00 98.38 441 TRP A O 1
ATOM 3331 N N . LEU A 1 442 ? -6.566 3.706 1.239 1.00 98.44 442 LEU A N 1
ATOM 3332 C CA . LEU A 1 442 ? -7.523 4.764 0.904 1.00 98.44 442 LEU A CA 1
ATOM 3333 C C . LEU A 1 442 ? -8.969 4.264 1.012 1.00 98.44 442 LEU A C 1
ATOM 3335 O O . LEU A 1 442 ? -9.796 4.942 1.620 1.00 98.44 442 LEU A O 1
ATOM 3339 N N . GLU A 1 443 ? -9.267 3.053 0.530 1.00 98.38 443 GLU A N 1
ATOM 3340 C CA . GLU A 1 443 ? -10.594 2.445 0.694 1.00 98.38 443 GLU A CA 1
ATOM 3341 C C . GLU A 1 443 ? -10.928 2.126 2.157 1.00 98.38 443 GLU A C 1
ATOM 3343 O O . GLU A 1 443 ? -12.068 2.307 2.592 1.00 98.38 443 GLU A O 1
ATOM 3348 N N . ALA A 1 444 ? -9.955 1.669 2.949 1.00 98.38 444 ALA A N 1
ATOM 3349 C CA . ALA A 1 444 ? -10.162 1.430 4.377 1.00 98.38 444 ALA A CA 1
ATOM 3350 C C . ALA A 1 444 ? -10.448 2.732 5.138 1.00 98.38 444 ALA A C 1
ATOM 3352 O O . ALA A 1 444 ? -11.380 2.784 5.941 1.00 98.38 444 ALA A O 1
ATOM 3353 N N . PHE A 1 445 ? -9.701 3.800 4.854 1.00 98.50 445 PHE A N 1
ATOM 3354 C CA . PHE A 1 445 ? -9.940 5.121 5.430 1.00 98.50 445 PHE A CA 1
ATOM 3355 C C . PHE A 1 445 ? -11.286 5.692 4.992 1.00 98.50 445 PHE A C 1
ATOM 3357 O O . PHE A 1 445 ? -12.026 6.201 5.830 1.00 98.50 445 PHE A O 1
ATOM 3364 N N . ARG A 1 446 ? -11.656 5.534 3.716 1.00 98.19 446 ARG A N 1
ATOM 3365 C CA . ARG A 1 446 ? -12.975 5.925 3.209 1.00 98.19 446 ARG A CA 1
ATOM 3366 C C . ARG A 1 446 ? -14.100 5.269 4.007 1.00 98.19 446 ARG A C 1
ATOM 3368 O O . ARG A 1 446 ? -14.987 5.973 4.481 1.00 98.19 446 ARG A O 1
ATOM 3375 N N . LYS A 1 447 ? -14.014 3.954 4.249 1.00 98.44 447 LYS A N 1
ATOM 3376 C CA . LYS A 1 447 ? -14.973 3.230 5.103 1.00 98.44 447 LYS A CA 1
ATOM 33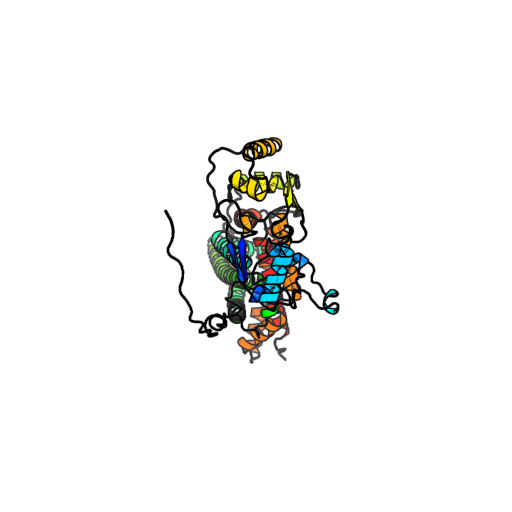77 C C . LYS A 1 447 ? -15.036 3.804 6.516 1.00 98.44 447 LYS A C 1
ATOM 3379 O O . LYS A 1 447 ? -16.126 3.905 7.063 1.00 98.44 447 LYS A O 1
ATOM 3384 N N . VAL A 1 448 ? -13.905 4.202 7.104 1.00 98.50 448 VAL A N 1
ATOM 3385 C CA . VAL A 1 448 ? -13.886 4.872 8.416 1.00 98.50 448 VAL A CA 1
ATOM 3386 C C . VAL A 1 448 ? -14.634 6.207 8.360 1.00 98.50 448 VAL A C 1
ATOM 3388 O O . VAL A 1 448 ? -15.471 6.455 9.223 1.00 98.50 448 VAL A O 1
ATOM 3391 N N . TYR A 1 449 ? -14.397 7.046 7.347 1.00 98.31 449 TYR A N 1
ATOM 3392 C CA . TYR A 1 449 ? -15.066 8.349 7.228 1.00 98.31 449 TYR A CA 1
ATOM 3393 C C . TYR A 1 449 ? -16.568 8.225 6.965 1.00 98.31 449 TYR A C 1
ATOM 3395 O O . TYR A 1 449 ? -17.353 8.945 7.585 1.00 98.31 449 TYR A O 1
ATOM 3403 N N . ASP A 1 450 ? -16.969 7.302 6.091 1.00 98.06 450 ASP A N 1
ATOM 3404 C CA . ASP A 1 450 ? -18.378 7.010 5.814 1.00 98.06 450 ASP A CA 1
ATOM 3405 C C . ASP A 1 450 ? -19.080 6.535 7.091 1.00 98.06 450 ASP A C 1
ATOM 3407 O O . ASP A 1 450 ? -20.096 7.098 7.499 1.00 98.06 450 ASP A O 1
ATOM 3411 N N . ALA A 1 451 ? -18.461 5.591 7.800 1.00 97.94 451 ALA A N 1
ATOM 3412 C CA . ALA A 1 451 ? -18.991 5.038 9.035 1.00 97.94 451 ALA A CA 1
ATOM 3413 C C . ALA A 1 451 ? -18.995 6.069 10.189 1.00 97.94 451 ALA A C 1
ATOM 3415 O O . ALA A 1 451 ? -19.863 6.013 11.062 1.00 97.94 451 ALA A O 1
ATOM 3416 N N . SER A 1 452 ? -18.061 7.029 10.217 1.00 97.25 452 SER A N 1
ATOM 3417 C CA . SER A 1 452 ? -18.108 8.183 11.130 1.00 97.25 452 SER A CA 1
ATOM 3418 C C . SER A 1 452 ? -19.279 9.102 10.797 1.00 97.25 452 SER A C 1
ATOM 3420 O O . SER A 1 452 ? -19.979 9.543 11.706 1.00 97.25 452 SER A O 1
ATOM 3422 N N . ARG A 1 453 ? -19.519 9.378 9.511 1.00 96.06 453 ARG A N 1
ATOM 3423 C CA . ARG A 1 453 ? -20.599 10.268 9.066 1.00 96.06 453 ARG A CA 1
ATOM 3424 C C . ARG A 1 453 ? -21.973 9.687 9.391 1.00 96.06 453 ARG A C 1
ATOM 3426 O O . ARG A 1 453 ? -22.817 10.413 9.897 1.00 96.06 453 ARG A O 1
ATOM 3433 N N . GLU A 1 454 ? -22.169 8.391 9.162 1.00 94.88 454 GLU A N 1
ATOM 3434 C CA . GLU A 1 454 ? -23.411 7.666 9.485 1.00 94.88 454 GLU A CA 1
ATOM 3435 C C . GLU A 1 454 ? -23.729 7.641 10.987 1.00 94.88 454 GLU A C 1
ATOM 3437 O O . GLU A 1 454 ? -24.887 7.523 11.375 1.00 94.88 454 GLU A O 1
ATOM 3442 N N . ARG A 1 455 ? -22.704 7.760 11.840 1.00 93.44 455 ARG A N 1
ATOM 3443 C CA . ARG A 1 455 ? -22.840 7.796 13.303 1.00 93.44 455 ARG A CA 1
ATOM 3444 C C . ARG A 1 455 ? -23.076 9.194 13.869 1.00 93.44 455 ARG A C 1
ATOM 3446 O O . ARG A 1 455 ? -23.242 9.316 15.083 1.00 93.44 455 ARG A O 1
ATOM 3453 N N . LEU A 1 456 ? -23.023 10.248 13.053 1.00 90.94 456 LEU A N 1
ATOM 3454 C CA . LEU A 1 456 ? -23.358 11.583 13.537 1.00 90.94 456 LEU A CA 1
ATOM 3455 C C . LEU A 1 456 ? -24.854 11.640 13.881 1.00 90.94 456 LEU A C 1
ATOM 3457 O O . LEU A 1 456 ? -25.664 11.052 13.163 1.00 90.94 456 LEU A O 1
ATOM 3461 N N . PRO A 1 457 ? -25.238 12.337 14.963 1.00 82.62 457 PRO A N 1
ATOM 3462 C CA . PRO A 1 457 ? -26.646 12.530 15.279 1.00 82.62 457 PRO A CA 1
ATOM 3463 C C . PRO A 1 457 ? -27.347 13.209 14.096 1.00 82.62 457 PRO A C 1
ATOM 3465 O O . PRO A 1 457 ? -26.823 14.168 13.525 1.00 82.62 457 PRO A O 1
ATOM 3468 N N . LEU A 1 458 ? -28.523 12.698 13.720 1.00 67.19 458 LEU A N 1
ATOM 3469 C CA . LEU A 1 458 ? -29.356 13.332 12.703 1.00 67.19 458 LEU A CA 1
ATOM 3470 C C . LEU A 1 458 ? -29.690 14.750 13.174 1.00 67.19 458 LEU A C 1
ATOM 3472 O O . LEU A 1 458 ? -30.135 14.950 14.304 1.00 67.19 458 LEU A O 1
ATOM 3476 N N . THR A 1 459 ? -29.448 15.737 12.318 1.00 55.91 459 THR A N 1
ATOM 3477 C CA . THR A 1 459 ? -29.944 17.094 12.535 1.00 55.91 459 THR A CA 1
ATOM 3478 C C . THR A 1 459 ? -31.463 17.050 12.363 1.00 55.91 459 THR A C 1
ATOM 3480 O O . THR A 1 459 ? -31.928 16.938 11.229 1.00 55.91 459 THR A O 1
ATOM 3483 N N . CYS A 1 460 ? -32.210 17.037 13.470 1.00 42.75 460 CYS A N 1
ATOM 3484 C CA . CYS A 1 460 ? -33.662 17.229 13.454 1.00 42.75 460 CYS A CA 1
ATOM 3485 C C . CYS A 1 460 ? -34.023 18.659 13.055 1.00 42.75 460 CYS A C 1
ATOM 3487 O O . CYS A 1 460 ? -33.313 19.589 13.513 1.00 42.75 460 CYS A O 1
#

Sequence (460 aa):
LVPRKQALKRKLGTDSEETANRFFNDPATDVFCQVGGRLSVVGGARTYSVTVAEIERRTRAPECVPLSLLGPLLKRGKVKGCGDKLKGLLQERQIPSGGTASDSRRKPPVSTLSALLEEEAAHLSADHADLLASHFPLVFVARLLVLQLHPTPAALAACAAEAAAAHPIISSLSSLLSEWSSHSPASPLTEFGLVTHSLGVAEALSLSSLFARLLVTLQEECRAQAARIMQFPQSYPDIPAPDANMQQEAAMLAMGPIKFGEVDGRLTLHSRKYLVTVAEITRRLRAPESLNLSTLGSILRRGKTSNNGSELRDELSKHGIRVDQGRRKGAKLTCFTALLEEEALILARDLGEAMGRFFPVSYLAAELNSRAQASTTAGITQRSTALAAASRLAASLSETLASLRLPISDRQPSSISPYAHLMRNYSSLTHGYGPEVCVLWLEAFRKVYDASRERLPLTC

pLDDT: mean 83.37, std 16.91, range [26.39, 98.5]

InterPro domains:
  IPR004979 Transcription factor AP-2 [PTHR10812] (183-455)
  IPR013854 Transcription factor AP-2, C-terminal [PF03299] (32-211)
  IPR013854 Transcription factor AP-2, C-terminal [PF03299] (260-449)
  IPR013854 Transcription factor AP-2, C-terminal [PR01748] (296-310)
  IPR013854 Transcription factor AP-2, C-terminal [PR01748] (311-326)
  IPR013854 Transcription factor AP-2, C-terminal [PR01748] (327-341)

Radius of gyration: 27.07 Å; chains: 1; bounding box: 92×74×77 Å

Organism: NCBI:txid358040